Protein AF-0000000086499638 (afdb_homodimer)

InterPro domains:
  IPR013525 ABC-2 type transporter, transmembrane domain [PF01061] (55-244)
  IPR050352 ATP-binding cassette subfamily G transporters [PTHR48041] (47-290)

pLDDT: mean 78.85, std 20.03, range [28.3, 98.19]

Foldseek 3Di:
DVVVVVVVVVVVVPDPVVCCLVVVVVVCVVCVVVVVPPPDVVPDVVVQVVLLVVLLVVLVVVLVVLLVVQFAAALAPPPSVVVVLVSLLVLLLCLLLVLLVLLVVLLVVLVVLLVCVVVVVVCSVSVLVCCCPPPVLCSSLVSLVSNLVSRVVRNNFDDDPVLSVLLSLLSSLLNLLSNLVSLLLSLVDNDSVVSSVVSVVLLVVLSCCLLPNDAVVPDDPVCVVVVLLRSSNLSSLLNLLSGQPPDKRADPVRPDIDHSVVVCVVSVQDNPDPVSNVVSSVSSNVSSVVSSVSSVVSSVVVSVPD/DVVVVVVVVVVCVPDPVVCCLVVVVVCCVVCVVVVVPPPPPVPDVVVQVVLLVVLLVVLVVVLVVLLVVQFAAALAPPPSVVVVLVSLLVLLLCLLLVLLVLLVVLLVVLVVLLVCVVVVVPPSVSVLVCCCPPPVLCSSLVSLVSNLVSRVVRNPFDDDPVLSVLLSLLSSLLNLLSNLVSLLLSLVDNDSVVSSVVSVVLLVVLSCCLLPNDAVVPDDPVCVVVVLLRSNNLSSLLNLLSGQPPDKRADPVRPDIDHSVVVCVVSVQDNPDPVSNVVSSVSSNVSSVVSSVSSVVSSVVVSVPD

Nearest PDB structures (foldseek):
  8bht-assembly1_A  TM=9.074E-01  e=1.233E-16  Homo sapiens
  6ffc-assembly1_A  TM=9.153E-01  e=7.589E-16  Homo sapiens
  7oji-assembly1_B  TM=9.047E-01  e=5.522E-16  Homo sapiens
  8p7w-assembly1_B  TM=9.067E-01  e=9.525E-16  Homo sapiens
  7nez-assembly1_B  TM=8.847E-01  e=7.942E-16  Homo sapiens

Solvent-accessible surface area (backbone atoms only — not comparable to full-atom values): 31428 Å² total; per-residue (Å²): 124,73,66,60,60,56,51,55,58,51,50,59,55,63,36,69,66,43,45,49,46,48,51,43,44,45,44,48,46,42,45,51,46,47,54,53,57,52,86,76,82,52,54,77,72,60,56,42,60,62,45,47,53,48,44,42,51,49,28,50,53,50,28,51,51,51,27,68,59,36,53,51,51,53,63,28,48,56,56,26,44,37,33,54,53,25,52,54,52,46,53,52,53,47,45,52,56,59,31,54,62,47,31,61,56,40,43,54,46,48,52,52,48,50,54,41,47,71,70,58,45,82,57,48,65,57,46,51,50,48,43,42,63,66,46,52,46,50,67,59,41,50,34,46,54,52,28,40,68,55,29,46,68,43,27,44,54,54,83,55,68,66,44,47,52,49,49,39,48,46,52,44,34,43,42,48,24,37,42,15,50,30,42,31,44,30,58,74,37,86,50,63,71,59,34,52,51,51,50,50,53,51,51,53,52,24,50,45,68,26,28,82,34,22,44,63,82,61,56,52,77,91,52,49,69,55,60,75,71,23,59,43,26,33,42,45,48,35,49,46,45,60,51,25,57,89,36,73,19,36,33,95,82,61,82,48,68,39,47,24,52,58,53,33,55,75,44,72,43,73,61,89,47,77,60,42,48,53,49,26,51,49,50,29,48,48,49,17,50,52,27,44,50,50,26,53,51,44,54,58,51,54,60,72,71,102,123,73,63,62,60,54,48,55,58,50,50,57,57,64,36,69,68,44,43,48,48,48,51,43,44,45,44,48,45,41,45,51,47,48,50,55,58,50,87,75,82,52,55,77,71,60,56,40,59,61,45,47,53,47,44,41,52,50,28,49,53,50,28,50,52,51,28,68,59,37,53,53,50,53,62,28,49,56,56,26,44,37,33,54,54,24,51,54,52,46,53,51,54,47,45,52,56,58,31,54,63,48,30,60,55,40,43,55,46,48,52,52,50,50,53,40,48,71,70,57,47,77,59,50,67,56,48,51,50,47,43,44,63,67,47,53,46,50,68,59,41,50,34,46,53,53,28,40,66,56,29,46,68,45,28,44,53,55,81,52,69,68,43,47,51,50,49,39,49,45,53,44,32,43,41,48,24,37,42,16,50,30,43,32,44,29,56,75,35,84,50,63,71,60,34,50,52,53,50,49,52,50,51,54,52,25,48,46,67,25,27,82,35,22,46,62,83,62,56,51,77,91,52,50,68,54,60,75,70,22,59,43,25,33,42,45,48,35,49,46,44,61,52,26,58,90,36,74,20,38,33,94,82,60,82,48,69,39,46,25,51,58,53,33,56,74,46,71,42,73,62,88,46,78,60,43,47,52,49,25,52,48,49,29,47,48,50,17,50,53,28,45,50,49,25,52,54,45,52,58,51,53,62,72,72,102

Sequence (612 aa):
TVSQQEMLVVGFKESHWNKRLLEEAGVIFSQFEAQGGEKGERHDAVEYPTSFGHQIGTALVFSAIVDAIFWQLEEDPISGFKDRCGVIFFLIIVQLFFNLTALEVFIKERKIFMHENVSGFYRVSVYFLVKIIFDILPLRTLPIIVMSAAIYFAVGLNPGMDHFFMFMFSLICTTLAAAGMSFLISSTVHVFAVAQLLLTILYTFMMLFGGFLISLDSIGPWLNWIQHINLFKYSLTALYINEFKDRNFCMNNGTLCKSGNSFLMENEMNYKEPWDLWLNHMALLINAVVMMVATYVQLRRMKKTTTVSQQEMLVVGFKESHWNKRLLEEAGVIFSQFEAQGGEKGERHDAVEYPTSFGHQIGTALVFSAIVDAIFWQLEEDPISGFKDRCGVIFFLIIVQLFFNLTALEVFIKERKIFMHENVSGFYRVSVYFLVKIIFDILPLRTLPIIVMSAAIYFAVGLNPGMDHFFMFMFSLICTTLAAAGMSFLISSTVHVFAVAQLLLTILYTFMMLFGGFLISLDSIGPWLNWIQHINLFKYSLTALYINEFKDRNFCMNNGTLCKSGNSFLMENEMNYKEPWDLWLNHMALLINAVVMMVATYVQLRRMKKTT

Radius of gyration: 27.16 Å; Cα contacts (8 Å, |Δi|>4): 736; chains: 2; bounding box: 70×73×78 Å

Secondary structure (DSSP, 8-state):
--HHHHHHHHHHHSSHHHHHHHHHHHHHHHHHHHTTTSSSS--SSTHHHHHHHHHHHHHHHHHHHHHHHTTT----TTHHHHHHHHHHHHHHHHHHHHTTHHHHHHHHHHHHHHHHHHTT-TTHHHHHHHIIIIIIHHHHHHHHHHHHHHHHHHHT-S-SHHHHHHHHHHHHHHHHHHHHHHHHHHHH---HHHHHHHHHHHHHHHHHTTSSSS-GGGS-GGGHHHHHT-HHHHHHHHHHHHHHTT-EEE-TTSS-EEEHHHHHHHTT---SSHHHHHHHHHHHHHHHHHHHHHHHHHHHHHHHH-/--HHHHHHHHHHHSSHHHHHHHHHHHHHHHHHHHTTTSSSS--SSTHHHHHHHHHHHHHHHHHHHHHHHTTT----TTHHHHHHHHHHHHHHHHHHHHTTHHHHHHHHHHHHHHHHHHTT-S-HHHHHHHIIIIIIHHHHHHHHHHHHHHHHHHHT-S-SHHHHHHHHHHHHHHHHHHHHHHHHHHHH---HHHHHHHHHHHHHHHHHTTSSSS-GGGS-GGGHHHHHT-HHHHHHHHHHHHHHTT-EEE-TTSS-EEEHHHHHHHTT---SSHHHHHHHHHHHHHHHHHHHHHHHHHHHHHHHH-

Organism: NCBI:txid100452

Structure (mmCIF, N/CA/C/O backbone):
data_AF-0000000086499638-model_v1
#
loop_
_entity.id
_entity.type
_entity.pdbx_description
1 polymer 'ABC-2 type transporter transmembrane domain-containing protein'
#
loop_
_atom_site.group_PDB
_atom_site.id
_atom_site.type_symbol
_atom_site.label_atom_id
_atom_site.label_alt_id
_atom_site.label_comp_id
_atom_site.label_asym_id
_atom_site.label_entity_id
_atom_site.label_seq_id
_atom_site.pdbx_PDB_ins_code
_atom_site.Cartn_x
_atom_site.Cartn_y
_atom_site.Cartn_z
_atom_site.occupancy
_atom_site.B_iso_or_equiv
_atom_site.auth_seq_id
_atom_site.auth_comp_id
_atom_site.auth_asym_id
_atom_site.auth_atom_id
_atom_site.pdbx_PDB_model_num
ATOM 1 N N . THR A 1 1 ? 34.969 11.266 -38.562 1 28.39 1 THR A N 1
ATOM 2 C CA . THR A 1 1 ? 33.562 11.516 -38.219 1 28.39 1 THR A CA 1
ATOM 3 C C . THR A 1 1 ? 33.438 11.773 -36.719 1 28.39 1 THR A C 1
ATOM 5 O O . THR A 1 1 ? 32.312 11.789 -36.188 1 28.39 1 THR A O 1
ATOM 8 N N . VAL A 1 2 ? 34.562 11.648 -36.031 1 42.53 2 VAL A N 1
ATOM 9 C CA . VAL A 1 2 ? 35 12.023 -34.688 1 42.53 2 VAL A CA 1
ATOM 10 C C . VAL A 1 2 ? 34.844 13.531 -34.5 1 42.53 2 VAL A C 1
ATOM 12 O O . VAL A 1 2 ? 34.531 13.992 -33.406 1 42.53 2 VAL A O 1
ATOM 15 N N . SER A 1 3 ? 34.969 14.32 -35.625 1 42.66 3 SER A N 1
ATOM 16 C CA . SER A 1 3 ? 35.062 15.781 -35.656 1 42.66 3 SER A CA 1
ATOM 17 C C . SER A 1 3 ? 33.688 16.406 -35.406 1 42.66 3 SER A C 1
ATOM 19 O O . SER A 1 3 ? 33.594 17.438 -34.719 1 42.66 3 SER A O 1
ATOM 21 N N . GLN A 1 4 ? 32.656 15.805 -35.938 1 40.53 4 GLN A N 1
ATOM 22 C CA . GLN A 1 4 ? 31.297 16.359 -35.844 1 40.53 4 GLN A CA 1
ATOM 23 C C . GLN A 1 4 ? 30.75 16.234 -34.438 1 40.53 4 GLN A C 1
ATOM 25 O O . GLN A 1 4 ? 29.984 17.094 -33.969 1 40.53 4 GLN A O 1
ATOM 30 N N . GLN A 1 5 ? 31.094 15.148 -33.75 1 39.34 5 GLN A N 1
ATOM 31 C CA . GLN A 1 5 ? 30.594 14.922 -32.406 1 39.34 5 GLN A CA 1
ATOM 32 C C . GLN A 1 5 ? 31.156 15.961 -31.438 1 39.34 5 GLN A C 1
ATOM 34 O O . GLN A 1 5 ? 30.453 16.422 -30.531 1 39.34 5 GLN A O 1
ATOM 39 N N . GLU A 1 6 ? 32.438 16.406 -31.625 1 41.56 6 GLU A N 1
ATOM 40 C CA . GLU A 1 6 ? 33.031 17.406 -30.781 1 41.56 6 GLU A CA 1
ATOM 41 C C . GLU A 1 6 ? 32.375 18.781 -30.969 1 41.56 6 GLU A C 1
ATOM 43 O O . GLU A 1 6 ? 32.25 19.547 -30.016 1 41.56 6 GLU A O 1
ATOM 48 N N . MET A 1 7 ? 31.875 19.047 -32.125 1 38.38 7 MET A N 1
ATOM 49 C CA . MET A 1 7 ? 31.281 20.344 -32.406 1 38.38 7 MET A CA 1
ATOM 50 C C . MET A 1 7 ? 29.938 20.5 -31.719 1 38.38 7 MET A C 1
ATOM 52 O O . MET A 1 7 ? 29.562 21.609 -31.312 1 38.38 7 MET A O 1
ATOM 56 N N . LEU A 1 8 ? 29.078 19.406 -31.656 1 36.25 8 LEU A N 1
ATOM 57 C CA . LEU A 1 8 ? 27.766 19.5 -31.016 1 36.25 8 LEU A CA 1
ATOM 58 C C . LEU A 1 8 ? 27.922 19.703 -29.516 1 36.25 8 LEU A C 1
ATOM 60 O O . LEU A 1 8 ? 27.141 20.453 -28.906 1 36.25 8 LEU A O 1
ATOM 64 N N . VAL A 1 9 ? 28.906 19.078 -28.797 1 41.12 9 VAL A N 1
ATOM 65 C CA . VAL A 1 9 ? 29.172 19.297 -27.391 1 41.12 9 VAL A CA 1
ATOM 66 C C . VAL A 1 9 ? 29.625 20.734 -27.172 1 41.12 9 VAL A C 1
ATOM 68 O O . VAL A 1 9 ? 29.234 21.391 -26.203 1 41.12 9 VAL A O 1
ATOM 71 N N . VAL A 1 10 ? 30.453 21.344 -28.047 1 42 10 VAL A N 1
ATOM 72 C CA . VAL A 1 10 ? 30.922 22.719 -27.938 1 42 10 VAL A CA 1
ATOM 73 C C . VAL A 1 10 ? 29.75 23.688 -28.156 1 42 10 VAL A C 1
ATOM 75 O O . VAL A 1 10 ? 29.641 24.703 -27.484 1 42 10 VAL A O 1
ATOM 78 N N . GLY A 1 11 ? 28.859 23.406 -29.141 1 38.62 11 GLY A N 1
ATOM 79 C CA . GLY A 1 11 ? 27.719 24.281 -29.391 1 38.62 11 GLY A CA 1
ATOM 80 C C . GLY A 1 11 ? 26.75 24.312 -28.219 1 38.62 11 GLY A C 1
ATOM 81 O O . GLY A 1 11 ? 26.078 25.328 -28 1 38.62 11 GLY A O 1
ATOM 82 N N . PHE A 1 12 ? 26.375 23.203 -27.641 1 38.62 12 PHE A N 1
ATOM 83 C CA . PHE A 1 12 ? 25.562 23.172 -26.422 1 38.62 12 PHE A CA 1
ATOM 84 C C . PHE A 1 12 ? 26.266 23.922 -25.297 1 38.62 12 PHE A C 1
ATOM 86 O O . PHE A 1 12 ? 25.625 24.578 -24.469 1 38.62 12 PHE A O 1
ATOM 93 N N . LYS A 1 13 ? 27.562 23.953 -25.031 1 39.5 13 LYS A N 1
ATOM 94 C CA . LYS A 1 13 ? 28.328 24.734 -24.078 1 39.5 13 LYS A CA 1
ATOM 95 C C . LYS A 1 13 ? 28.281 26.234 -24.391 1 39.5 13 LYS A C 1
ATOM 97 O O . LYS A 1 13 ? 28.281 27.062 -23.5 1 39.5 13 LYS A O 1
ATOM 102 N N . GLU A 1 14 ? 28.391 26.641 -25.625 1 38.41 14 GLU A N 1
ATOM 103 C CA . GLU A 1 14 ? 28.359 28.047 -26.031 1 38.41 14 GLU A CA 1
ATOM 104 C C . GLU A 1 14 ? 26.938 28.594 -26.031 1 38.41 14 GLU A C 1
ATOM 106 O O . GLU A 1 14 ? 26.719 29.75 -26.406 1 38.41 14 GLU A O 1
ATOM 111 N N . SER A 1 15 ? 25.938 27.797 -26.188 1 36.41 15 SER A N 1
ATOM 112 C CA . SER A 1 15 ? 24.656 28.516 -26.172 1 36.41 15 SER A CA 1
ATOM 113 C C . SER A 1 15 ? 24.469 29.281 -24.875 1 36.41 15 SER A C 1
ATOM 115 O O . SER A 1 15 ? 24.938 28.859 -23.812 1 36.41 15 SER A O 1
ATOM 117 N N . HIS A 1 16 ? 24.25 30.672 -24.969 1 38.72 16 HIS A N 1
ATOM 118 C CA . HIS A 1 16 ? 24.031 31.672 -23.922 1 38.72 16 HIS A CA 1
ATOM 119 C C . HIS A 1 16 ? 23.203 31.109 -22.781 1 38.72 16 HIS A C 1
ATOM 121 O O . HIS A 1 16 ? 23.328 31.562 -21.641 1 38.72 16 HIS A O 1
ATOM 127 N N . TRP A 1 17 ? 22.312 30.297 -23.156 1 39.53 17 TRP A N 1
ATOM 128 C CA . TRP A 1 17 ? 21.422 29.75 -22.141 1 39.53 17 TRP A CA 1
ATOM 129 C C . TRP A 1 17 ? 22.172 28.844 -21.172 1 39.53 17 TRP A C 1
ATOM 131 O O . TRP A 1 17 ? 21.984 28.922 -19.953 1 39.53 17 TRP A O 1
ATOM 141 N N . ASN A 1 18 ? 23.062 28.047 -21.672 1 40.97 18 ASN A N 1
ATOM 142 C CA . ASN A 1 18 ? 23.766 27.125 -20.781 1 40.97 18 ASN A CA 1
ATOM 143 C C . ASN A 1 18 ? 24.828 27.844 -19.953 1 40.97 18 ASN A C 1
ATOM 145 O O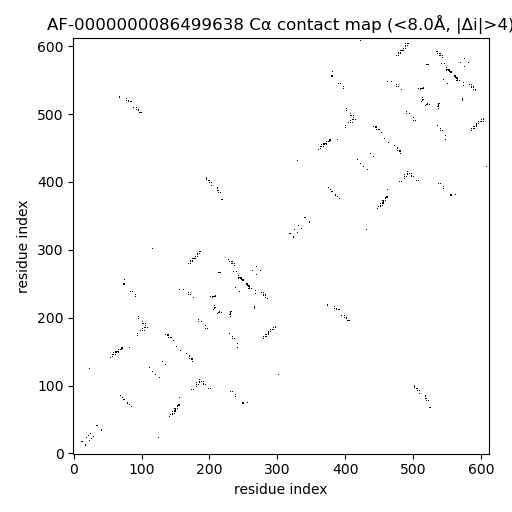 . ASN A 1 18 ? 25.047 27.516 -18.797 1 40.97 18 ASN A O 1
ATOM 149 N N . LYS A 1 19 ? 25.641 28.797 -20.562 1 42.06 19 LYS A N 1
ATOM 150 C CA . LYS A 1 19 ? 26.625 29.531 -19.781 1 42.06 19 LYS A CA 1
ATOM 151 C C . LYS A 1 19 ? 25.984 30.25 -18.594 1 42.06 19 LYS A C 1
ATOM 153 O O . LYS A 1 19 ? 26.531 30.281 -17.5 1 42.06 19 LYS A O 1
ATOM 158 N N . ARG A 1 20 ? 24.844 30.922 -18.828 1 42.75 20 ARG A N 1
ATOM 159 C CA . ARG A 1 20 ? 24.141 31.609 -17.766 1 42.75 20 ARG A CA 1
ATOM 160 C C . ARG A 1 20 ? 23.609 30.609 -16.734 1 42.75 20 ARG A C 1
ATOM 162 O O . ARG A 1 20 ? 23.656 30.875 -15.531 1 42.75 20 ARG A O 1
ATOM 169 N N . LEU A 1 21 ? 23.172 29.5 -17.297 1 44.53 21 LEU A N 1
ATOM 170 C CA . LEU A 1 21 ? 22.688 28.5 -16.359 1 44.53 21 LEU A CA 1
ATOM 171 C C . LEU A 1 21 ? 23.828 27.969 -15.477 1 44.53 21 LEU A C 1
ATOM 173 O O . LEU A 1 21 ? 23.672 27.844 -14.266 1 44.53 21 LEU A O 1
ATOM 177 N N . LEU A 1 22 ? 24.953 27.625 -16.125 1 44.31 22 LEU A N 1
ATOM 178 C CA . LEU A 1 22 ? 26.078 27.125 -15.32 1 44.31 22 LEU A CA 1
ATOM 179 C C . LEU A 1 22 ? 26.703 28.266 -14.516 1 44.31 22 LEU A C 1
ATOM 181 O O . LEU A 1 22 ? 27.109 28.062 -13.367 1 44.31 22 LEU A O 1
ATOM 185 N N . GLU A 1 23 ? 26.922 29.438 -15.141 1 45.91 23 GLU A N 1
ATOM 186 C CA . GLU A 1 23 ? 27.391 30.578 -14.352 1 45.91 23 GLU A CA 1
ATOM 187 C C . GLU A 1 23 ? 26.391 30.922 -13.242 1 45.91 23 GLU A C 1
ATOM 189 O O . GLU A 1 23 ? 26.797 31.219 -12.117 1 45.91 23 GLU A O 1
ATOM 194 N N . GLU A 1 24 ? 25.188 30.844 -13.617 1 44.97 24 GLU A N 1
ATOM 195 C CA . GLU A 1 24 ? 24.172 31.078 -12.594 1 44.97 24 GLU A CA 1
ATOM 196 C C . GLU A 1 24 ? 24.078 29.891 -11.625 1 44.97 24 GLU A C 1
ATOM 198 O O . GLU A 1 24 ? 23.906 30.078 -10.422 1 44.97 24 GLU A O 1
ATOM 203 N N . ALA A 1 25 ? 24.203 28.734 -12.148 1 47.34 25 ALA A N 1
ATOM 204 C CA . ALA A 1 25 ? 24.312 27.594 -11.25 1 47.34 25 ALA A CA 1
ATOM 205 C C . ALA A 1 25 ? 25.578 27.656 -10.414 1 47.34 25 ALA A C 1
ATOM 207 O O . ALA A 1 25 ? 25.578 27.312 -9.234 1 47.34 25 ALA A O 1
ATOM 208 N N . GLY A 1 26 ? 26.688 28 -11 1 45.5 26 GLY A N 1
ATOM 209 C CA . GLY A 1 26 ? 27.922 28.25 -10.266 1 45.5 26 GLY A CA 1
ATOM 210 C C . GLY A 1 26 ? 27.797 29.391 -9.266 1 45.5 26 GLY A C 1
ATOM 211 O O . GLY A 1 26 ? 28.281 29.281 -8.133 1 45.5 26 GLY A O 1
ATOM 212 N N . VAL A 1 27 ? 27.203 30.547 -9.672 1 44.78 27 VAL A N 1
ATOM 213 C CA . VAL A 1 27 ? 26.984 31.656 -8.758 1 44.78 27 VAL A CA 1
ATOM 214 C C . VAL A 1 27 ? 25.969 31.266 -7.699 1 44.78 27 VAL A C 1
ATOM 216 O O . VAL A 1 27 ? 26.125 31.578 -6.52 1 44.78 27 VAL A O 1
ATOM 219 N N . ILE A 1 28 ? 24.953 30.594 -8.102 1 43.47 28 ILE A N 1
ATOM 220 C CA . ILE A 1 28 ? 23.984 30.109 -7.129 1 43.47 28 ILE A CA 1
ATOM 221 C C . ILE A 1 28 ? 24.609 29.031 -6.25 1 43.47 28 ILE A C 1
ATOM 223 O O . ILE A 1 28 ? 24.422 29.031 -5.031 1 43.47 28 ILE A O 1
ATOM 227 N N . PHE A 1 29 ? 25.453 28.141 -6.879 1 44.5 29 PHE A N 1
ATOM 228 C CA . PHE A 1 29 ? 26.25 27.234 -6.059 1 44.5 29 PHE A CA 1
ATOM 229 C C . PHE A 1 29 ? 27.266 28 -5.227 1 44.5 29 PHE A C 1
ATOM 231 O O . PHE A 1 29 ? 27.484 27.672 -4.059 1 44.5 29 PHE A O 1
ATOM 238 N N . SER A 1 30 ? 28.047 28.891 -5.793 1 42.81 30 SER A N 1
ATOM 239 C CA . SER A 1 30 ? 28.969 29.734 -5.047 1 42.81 30 SER A CA 1
ATOM 240 C C . SER A 1 30 ? 28.25 30.641 -4.062 1 42.81 30 SER A C 1
ATOM 242 O O . SER A 1 30 ? 28.719 30.875 -2.949 1 42.81 30 SER A O 1
ATOM 244 N N . GLN A 1 31 ? 27.203 31.328 -4.461 1 40.41 31 GLN A N 1
ATOM 245 C CA . GLN A 1 31 ? 26.391 32.094 -3.518 1 40.41 31 GLN A CA 1
ATOM 246 C C . GLN A 1 31 ? 25.734 31.156 -2.5 1 40.41 31 GLN A C 1
ATOM 248 O O . GLN A 1 31 ? 25.562 31.531 -1.333 1 40.41 31 GLN A O 1
ATOM 253 N N . PHE A 1 32 ? 25.234 30.016 -2.949 1 39.62 32 PHE A N 1
ATOM 254 C CA . PHE A 1 32 ? 24.859 28.969 -2 1 39.62 32 PHE A CA 1
ATOM 255 C C . PHE A 1 32 ? 26.062 28.5 -1.202 1 39.62 32 PHE A C 1
ATOM 257 O O . PHE A 1 32 ? 25.969 28.266 0.003 1 39.62 32 PHE A O 1
ATOM 264 N N . GLU A 1 33 ? 27.234 28.266 -1.761 1 39.62 33 GLU A N 1
ATOM 265 C CA . GLU A 1 33 ? 28.453 28.047 -1.001 1 39.62 33 GLU A CA 1
ATOM 266 C C . GLU A 1 33 ? 28.891 29.328 -0.274 1 39.62 33 GLU A C 1
ATOM 268 O O . GLU A 1 33 ? 29.359 29.266 0.865 1 39.62 33 GLU A O 1
ATOM 273 N N . ALA A 1 34 ? 29.031 30.469 -0.816 1 35.97 34 ALA A N 1
ATOM 274 C CA . ALA A 1 34 ? 29.406 31.719 -0.166 1 35.97 34 ALA A CA 1
ATOM 275 C C . ALA A 1 34 ? 28.344 32.156 0.846 1 35.97 34 ALA A C 1
ATOM 277 O O . ALA A 1 34 ? 28.672 32.688 1.902 1 35.97 34 ALA A O 1
ATOM 278 N N . GLN A 1 35 ? 27.078 32.219 0.515 1 33.72 35 GLN A N 1
ATOM 279 C CA . GLN A 1 35 ? 26.125 32.406 1.598 1 33.72 35 GLN A CA 1
ATOM 280 C C . GLN A 1 35 ? 26.156 31.219 2.57 1 33.72 35 GLN A C 1
ATOM 282 O O . GLN A 1 35 ? 25.688 31.328 3.703 1 33.72 35 GLN A O 1
ATOM 287 N N . GLY A 1 36 ? 26.578 30.031 2.246 1 35.5 36 GLY A N 1
ATOM 288 C CA . GLY A 1 36 ? 27.016 29.078 3.246 1 35.5 36 GLY A CA 1
ATOM 289 C C . GLY A 1 36 ? 28.312 29.469 3.916 1 35.5 36 GLY A C 1
ATOM 290 O O . GLY A 1 36 ? 28.766 28.781 4.836 1 35.5 36 GLY A O 1
ATOM 291 N N . GLY A 1 37 ? 29.188 30.156 3.369 1 31.03 37 GLY A N 1
ATOM 292 C CA . GLY A 1 37 ? 30.406 30.578 4.062 1 31.03 37 GLY A CA 1
ATOM 293 C C . GLY A 1 37 ? 30.156 31.641 5.109 1 31.03 37 GLY A C 1
ATOM 294 O O . GLY A 1 37 ? 31.078 32.031 5.828 1 31.03 37 GLY A O 1
ATOM 295 N N . GLU A 1 38 ? 29.516 32.781 4.836 1 30.39 38 GLU A N 1
ATOM 296 C CA . GLU A 1 38 ? 29.406 33.625 6.023 1 30.39 38 GLU A CA 1
ATOM 297 C C . GLU A 1 38 ? 28.656 32.906 7.141 1 30.39 38 GLU A C 1
ATOM 299 O O . GLU A 1 38 ? 27.672 32.219 6.883 1 30.39 38 GLU A O 1
ATOM 304 N N . LYS A 1 39 ? 29.234 32.906 8.422 1 33.69 39 LYS A N 1
ATOM 305 C CA . LYS A 1 39 ? 29.078 32.094 9.641 1 33.69 39 LYS A CA 1
ATOM 306 C C . LYS A 1 39 ? 27.594 31.844 9.93 1 33.69 39 LYS A C 1
ATOM 308 O O . LYS A 1 39 ? 27.234 30.766 10.406 1 33.69 39 LYS A O 1
ATOM 313 N N . GLY A 1 40 ? 26.719 32.844 10.07 1 28.56 40 GLY A N 1
ATOM 314 C CA . GLY A 1 40 ? 25.562 32.812 10.945 1 28.56 40 GLY A CA 1
ATOM 315 C C . GLY A 1 40 ? 24.375 32.062 10.359 1 28.56 40 GLY A C 1
ATOM 316 O O . GLY A 1 40 ? 23.75 31.266 11.039 1 28.56 40 GLY A O 1
ATOM 317 N N . GLU A 1 41 ? 23.562 32.688 9.305 1 28.95 41 GLU A N 1
ATOM 318 C CA . GLU A 1 41 ? 22.203 32.25 8.969 1 28.95 41 GLU A CA 1
ATOM 319 C C . GLU A 1 41 ? 22.203 31.047 8.047 1 28.95 41 GLU A C 1
ATOM 321 O O . GLU A 1 41 ? 21.5 31.031 7.031 1 28.95 41 GLU A O 1
ATOM 326 N N . ARG A 1 42 ? 23.219 30.438 7.617 1 34.88 42 ARG A N 1
ATOM 327 C CA . ARG A 1 42 ? 23.312 29.062 7.109 1 34.88 42 ARG A CA 1
ATOM 328 C C . ARG A 1 42 ? 22.297 28.156 7.797 1 34.88 42 ARG A C 1
ATOM 330 O O . ARG A 1 42 ? 22.641 27.062 8.242 1 34.88 42 ARG A O 1
ATOM 337 N N . HIS A 1 43 ? 21.422 28.656 8.438 1 31.44 43 HIS A N 1
ATOM 338 C CA . HIS A 1 43 ? 20.516 27.922 9.32 1 31.44 43 HIS A CA 1
ATOM 339 C C . HIS A 1 43 ? 19.875 26.75 8.594 1 31.44 43 HIS A C 1
ATOM 341 O O . HIS A 1 43 ? 19.891 25.625 9.094 1 31.44 43 HIS A O 1
ATOM 347 N N . ASP A 1 44 ? 18.797 27 7.668 1 32.91 44 ASP A N 1
ATOM 348 C CA . ASP A 1 44 ? 17.719 26.031 7.457 1 32.91 44 ASP A CA 1
ATOM 349 C C . ASP A 1 44 ? 18.141 24.938 6.473 1 32.91 44 ASP A C 1
ATOM 351 O O . ASP A 1 44 ? 17.391 23.984 6.25 1 32.91 44 ASP A O 1
ATOM 355 N N . ALA A 1 45 ? 18.984 25.156 5.547 1 33.59 45 ALA A N 1
ATOM 356 C CA . ALA A 1 45 ? 19.375 24.109 4.613 1 33.59 45 ALA A CA 1
ATOM 357 C C . ALA A 1 45 ? 20.094 22.969 5.336 1 33.59 45 ALA A C 1
ATOM 359 O O . ALA A 1 45 ? 20.391 21.938 4.734 1 33.59 45 ALA A O 1
ATOM 360 N N . VAL A 1 46 ? 20.984 23.188 6.262 1 37.28 46 VAL A N 1
ATOM 361 C CA . VAL A 1 46 ? 21.703 22.281 7.145 1 37.28 46 VAL A CA 1
ATOM 362 C C . VAL A 1 46 ? 20.766 21.219 7.695 1 37.28 46 VAL A C 1
ATOM 364 O O . VAL A 1 46 ? 21.141 20.406 8.539 1 37.28 46 VAL A O 1
ATOM 367 N N . GLU A 1 47 ? 19.625 21.438 7.672 1 39.66 47 GLU A N 1
ATOM 368 C CA . GLU A 1 47 ? 18.594 20.438 7.918 1 39.66 47 GLU A CA 1
ATOM 369 C C . GLU A 1 47 ? 18.734 19.25 6.977 1 39.66 47 GLU A C 1
ATOM 371 O O . GLU A 1 47 ? 18.156 18.188 7.223 1 39.66 47 GLU A O 1
ATOM 376 N N . TYR A 1 48 ? 19.609 19.281 6.02 1 43.56 48 TYR A N 1
ATOM 377 C CA . TYR A 1 48 ? 19.922 18.281 4.996 1 43.56 48 TYR A CA 1
ATOM 378 C C . TYR A 1 48 ? 20.75 17.141 5.574 1 43.56 48 TYR A C 1
ATOM 380 O O . TYR A 1 48 ? 20.438 15.969 5.336 1 43.56 48 TYR A O 1
ATOM 388 N N . PRO A 1 49 ? 22.047 17.641 6.152 1 43.81 49 PRO A N 1
ATOM 389 C CA . PRO A 1 49 ? 22.859 16.516 6.625 1 43.81 49 PRO A CA 1
ATOM 390 C C . PRO A 1 49 ? 22.094 15.625 7.609 1 43.81 49 PRO A C 1
ATOM 392 O O . PRO A 1 49 ? 22.266 14.398 7.602 1 43.81 49 PRO A O 1
ATOM 395 N N . THR A 1 50 ? 21.453 16.312 8.531 1 46.25 50 THR A N 1
ATOM 396 C CA . THR A 1 50 ? 20.656 15.547 9.492 1 46.25 50 THR A CA 1
ATOM 397 C C . THR A 1 50 ? 19.594 14.711 8.766 1 46.25 50 THR A C 1
ATOM 399 O O . THR A 1 50 ? 19.344 13.57 9.141 1 46.25 50 THR A O 1
ATOM 402 N N . SER A 1 51 ? 19.281 15.391 7.52 1 58.5 51 SER A N 1
ATOM 403 C CA . SER A 1 51 ? 18.266 14.664 6.762 1 58.5 51 SER A CA 1
ATOM 404 C C . SER A 1 51 ? 18.875 13.5 5.992 1 58.5 51 SER A C 1
ATOM 406 O O . SER A 1 51 ? 18.281 12.422 5.922 1 58.5 51 SER A O 1
ATOM 408 N N . PHE A 1 52 ? 20.312 13.75 5.691 1 64.31 52 PHE A N 1
ATOM 409 C CA . PHE A 1 52 ? 20.984 12.688 4.965 1 64.31 52 PHE A CA 1
ATOM 410 C C . PHE A 1 52 ? 21.297 11.516 5.887 1 64.31 52 PHE A C 1
ATOM 412 O O . PHE A 1 52 ? 21.078 10.359 5.527 1 64.31 52 PHE A O 1
ATOM 419 N N . GLY A 1 53 ? 21.828 11.859 7.008 1 66.75 53 GLY A N 1
ATOM 420 C CA . GLY A 1 53 ? 22.125 10.828 7.988 1 66.75 53 GLY A CA 1
ATOM 421 C C . GLY A 1 53 ? 20.891 10.062 8.438 1 66.75 53 GLY A C 1
ATOM 422 O O . GLY A 1 53 ? 20.922 8.836 8.539 1 66.75 53 GLY A O 1
ATOM 423 N N . HIS A 1 54 ? 19.859 10.797 8.523 1 71.06 54 HIS A N 1
ATOM 424 C CA . HIS A 1 54 ? 18.609 10.164 8.945 1 71.06 54 HIS A CA 1
ATOM 425 C C . HIS A 1 54 ? 18.062 9.242 7.863 1 71.06 54 HIS A C 1
ATOM 427 O O . HIS A 1 54 ? 17.578 8.148 8.156 1 71.06 54 HIS A O 1
ATOM 433 N N . GLN A 1 55 ? 18.297 9.633 6.621 1 73.88 55 GLN A N 1
ATOM 434 C CA . GLN A 1 55 ? 17.797 8.82 5.523 1 73.88 55 GLN A CA 1
ATOM 435 C C . GLN A 1 55 ? 18.609 7.539 5.367 1 73.88 55 GLN A C 1
ATOM 437 O O . GLN A 1 55 ? 18.047 6.457 5.188 1 73.88 55 GLN A O 1
ATOM 442 N N . ILE A 1 56 ? 19.906 7.711 5.508 1 82.06 56 ILE A N 1
ATOM 443 C CA . ILE A 1 56 ? 20.766 6.547 5.379 1 82.06 56 ILE A CA 1
ATOM 444 C C . ILE A 1 56 ? 20.547 5.609 6.566 1 82.06 56 ILE A C 1
ATOM 446 O O . ILE A 1 56 ? 20.516 4.391 6.402 1 82.06 56 ILE A O 1
ATOM 450 N N . GLY A 1 57 ? 20.484 6.25 7.707 1 81.56 57 GLY A N 1
ATOM 451 C CA . GLY A 1 57 ? 20.203 5.445 8.891 1 81.56 57 GLY A CA 1
ATOM 452 C C . GLY A 1 57 ? 18.906 4.66 8.781 1 81.56 57 GLY A C 1
ATOM 453 O O . GLY A 1 57 ? 18.875 3.463 9.078 1 81.56 57 GLY A O 1
ATOM 454 N N . THR A 1 58 ? 17.922 5.277 8.32 1 78.06 58 THR A N 1
ATOM 455 C CA . THR A 1 58 ? 16.625 4.617 8.164 1 78.06 58 THR A CA 1
ATOM 456 C C . THR A 1 58 ? 16.703 3.518 7.109 1 78.06 58 THR A C 1
ATOM 458 O O . THR A 1 58 ? 16.141 2.438 7.285 1 78.06 58 THR A O 1
ATOM 461 N N . ALA A 1 59 ? 17.438 3.771 6.023 1 85.44 59 ALA A N 1
ATOM 462 C CA . ALA A 1 59 ? 17.609 2.781 4.965 1 85.44 59 ALA A CA 1
ATOM 463 C C . ALA A 1 59 ? 18.344 1.545 5.477 1 85.44 59 ALA A C 1
ATOM 465 O O . ALA A 1 59 ? 17.984 0.416 5.125 1 85.44 59 ALA A O 1
ATOM 466 N N . LEU A 1 60 ? 19.25 1.771 6.324 1 90.44 60 LEU A N 1
ATOM 467 C CA . LEU A 1 60 ? 20.031 0.659 6.852 1 90.44 60 LEU A CA 1
ATOM 468 C C . LEU A 1 60 ? 19.203 -0.176 7.824 1 90.44 60 LEU A C 1
ATOM 470 O O . LEU A 1 60 ? 19.266 -1.407 7.789 1 90.44 60 LEU A O 1
ATOM 474 N N . VAL A 1 61 ? 18.5 0.474 8.633 1 86.38 61 VAL A N 1
ATOM 475 C CA . VAL A 1 61 ? 17.641 -0.242 9.57 1 86.38 61 VAL A CA 1
ATOM 476 C C . VAL A 1 61 ? 16.594 -1.043 8.797 1 86.38 61 VAL A C 1
ATOM 478 O O . VAL A 1 61 ? 16.359 -2.217 9.094 1 86.38 61 VAL A O 1
ATOM 481 N N . PHE A 1 62 ? 16.062 -0.409 7.875 1 87.19 62 PHE A N 1
ATOM 482 C CA . PHE A 1 62 ? 15.078 -1.079 7.027 1 87.19 62 PHE A CA 1
ATOM 483 C C . PHE A 1 62 ? 15.695 -2.293 6.344 1 87.19 62 PHE A C 1
ATOM 485 O O . PHE A 1 62 ? 15.102 -3.371 6.32 1 87.19 62 PHE A O 1
ATOM 492 N N . SER A 1 63 ? 16.906 -2.096 5.789 1 92.75 63 SER A N 1
ATOM 493 C CA . SER A 1 63 ? 17.578 -3.189 5.098 1 92.75 63 SER A CA 1
ATOM 494 C C . SER A 1 63 ? 17.859 -4.348 6.043 1 92.75 63 SER A C 1
ATOM 496 O O . SER A 1 63 ? 17.719 -5.516 5.664 1 92.75 63 SER A O 1
ATOM 498 N N . ALA A 1 64 ? 18.203 -4.023 7.227 1 91.31 64 ALA A N 1
ATOM 499 C CA . ALA A 1 64 ? 18.484 -5.059 8.219 1 91.31 64 ALA A CA 1
ATOM 500 C C . ALA A 1 64 ? 17.234 -5.883 8.523 1 91.31 64 ALA A C 1
ATOM 502 O O . ALA A 1 64 ? 17.312 -7.105 8.656 1 91.31 64 ALA A O 1
ATOM 503 N N . ILE A 1 65 ? 16.188 -5.23 8.562 1 85.88 65 ILE A N 1
ATOM 504 C CA . ILE A 1 65 ? 14.93 -5.91 8.828 1 85.88 65 ILE A CA 1
ATOM 505 C C . ILE A 1 65 ? 14.586 -6.828 7.656 1 85.88 65 ILE A C 1
ATOM 507 O O . ILE A 1 65 ? 14.242 -7.996 7.859 1 85.88 65 ILE A O 1
ATOM 511 N N . VAL A 1 66 ? 14.656 -6.312 6.469 1 89.88 66 VAL A N 1
ATOM 512 C CA . VAL A 1 66 ? 14.344 -7.094 5.277 1 89.88 66 VAL A CA 1
ATOM 513 C C . VAL A 1 66 ? 15.289 -8.289 5.18 1 89.88 66 VAL A C 1
ATOM 515 O O . VAL A 1 66 ? 14.859 -9.406 4.875 1 89.88 66 VAL A O 1
ATOM 518 N N . ASP A 1 67 ? 16.594 -8.008 5.496 1 92.19 67 ASP A N 1
ATOM 519 C CA . ASP A 1 67 ? 17.578 -9.07 5.438 1 92.19 67 ASP A CA 1
ATOM 520 C C . ASP A 1 67 ? 17.281 -10.164 6.465 1 92.19 67 ASP A C 1
ATOM 522 O O . ASP A 1 67 ? 17.453 -11.352 6.184 1 92.19 67 ASP A O 1
ATOM 526 N N . ALA A 1 68 ? 16.875 -9.75 7.566 1 86 68 ALA A N 1
ATOM 527 C CA . ALA A 1 68 ? 16.547 -10.719 8.609 1 86 68 ALA A CA 1
ATOM 528 C C . ALA A 1 68 ? 15.352 -11.578 8.211 1 86 68 ALA A C 1
ATOM 530 O O . ALA A 1 68 ? 15.305 -12.773 8.516 1 86 68 ALA A O 1
ATOM 531 N N . ILE A 1 69 ? 14.5 -10.984 7.508 1 83.75 69 ILE A N 1
ATOM 532 C CA . ILE A 1 69 ? 13.273 -11.672 7.109 1 83.75 69 ILE A CA 1
ATOM 533 C C . ILE A 1 69 ? 13.562 -12.602 5.934 1 83.75 69 ILE A C 1
ATOM 535 O O . ILE A 1 69 ? 13.062 -13.727 5.887 1 83.75 69 ILE A O 1
ATOM 539 N N . PHE A 1 70 ? 14.344 -12.109 5.016 1 89.75 70 PHE A N 1
ATOM 540 C CA . PHE A 1 70 ? 14.531 -12.828 3.76 1 89.75 70 PHE A CA 1
ATOM 541 C C . PHE A 1 70 ? 15.977 -13.281 3.604 1 89.75 70 PHE A C 1
ATOM 543 O O . PHE A 1 70 ? 16.547 -13.18 2.52 1 89.75 70 PHE A O 1
ATOM 550 N N . TRP A 1 71 ? 16.453 -13.742 4.645 1 90 71 TRP A N 1
ATOM 551 C CA . TRP A 1 71 ? 17.859 -14.156 4.598 1 90 71 TRP A CA 1
ATOM 552 C C . TRP A 1 71 ? 18.031 -15.375 3.697 1 90 71 TRP A C 1
ATOM 554 O O . TRP A 1 71 ? 17.531 -16.453 4.004 1 90 71 TRP A O 1
ATOM 564 N N . GLN A 1 72 ? 18.719 -15.156 2.609 1 91.44 72 GLN A N 1
ATOM 565 C CA . GLN A 1 72 ? 19.078 -16.219 1.677 1 91.44 72 GLN A CA 1
ATOM 566 C C . GLN A 1 72 ? 17.859 -17.078 1.317 1 91.44 72 GLN A C 1
ATOM 568 O O . GLN A 1 72 ? 17.781 -18.234 1.709 1 91.44 72 GLN A O 1
ATOM 573 N N . LEU A 1 73 ? 17.109 -16.609 0.399 1 91.75 73 LEU A N 1
ATOM 574 C CA . LEU A 1 73 ? 15.891 -17.266 -0.035 1 91.75 73 LEU A CA 1
ATOM 575 C C . LEU A 1 73 ? 16.203 -18.578 -0.75 1 91.75 73 LEU A C 1
ATOM 577 O O . LEU A 1 73 ? 17.156 -18.656 -1.531 1 91.75 73 LEU A O 1
ATOM 581 N N . GLU A 1 74 ? 15.445 -19.547 -0.429 1 88.81 74 GLU A N 1
ATOM 582 C CA . GLU A 1 74 ? 15.602 -20.844 -1.083 1 88.81 74 GLU A CA 1
ATOM 583 C C . GLU A 1 74 ? 15.156 -20.781 -2.541 1 88.81 74 GLU A C 1
ATOM 585 O O . GLU A 1 74 ? 14.391 -19.891 -2.926 1 88.81 74 GLU A O 1
ATOM 590 N N . GLU A 1 75 ? 15.703 -21.672 -3.293 1 90.44 75 GLU A N 1
ATOM 591 C CA . GLU A 1 75 ? 15.336 -21.719 -4.707 1 90.44 75 GLU A CA 1
ATOM 592 C C . GLU A 1 75 ? 14.367 -22.875 -4.984 1 90.44 75 GLU A C 1
ATOM 594 O O . GLU A 1 75 ? 14.578 -23.656 -5.91 1 90.44 75 GLU A O 1
ATOM 599 N N . ASP A 1 76 ? 13.352 -22.953 -4.172 1 90.62 76 ASP A N 1
ATOM 600 C CA . ASP A 1 76 ? 12.281 -23.922 -4.41 1 90.62 76 ASP A CA 1
ATOM 601 C C . ASP A 1 76 ? 11.125 -23.281 -5.176 1 90.62 76 ASP A C 1
ATOM 603 O O . ASP A 1 76 ? 10.961 -22.062 -5.16 1 90.62 76 ASP A O 1
ATOM 607 N N . PRO A 1 77 ? 10.383 -24.094 -5.871 1 91.62 77 PRO A N 1
ATOM 608 C CA . PRO A 1 77 ? 9.359 -23.578 -6.789 1 91.62 77 PRO A CA 1
ATOM 609 C C . PRO A 1 77 ? 8.102 -23.109 -6.066 1 91.62 77 PRO A C 1
ATOM 611 O O . PRO A 1 77 ? 7.199 -22.562 -6.695 1 91.62 77 PRO A O 1
ATOM 614 N N . ILE A 1 78 ? 8.008 -23.281 -4.84 1 88.19 78 ILE A N 1
ATOM 615 C CA . ILE A 1 78 ? 6.773 -22.938 -4.141 1 88.19 78 ILE A CA 1
ATOM 616 C C . ILE A 1 78 ? 7.031 -21.766 -3.197 1 88.19 78 ILE A C 1
ATOM 618 O O . ILE A 1 78 ? 6.793 -20.609 -3.553 1 88.19 78 ILE A O 1
ATOM 622 N N . SER A 1 79 ? 7.637 -22.031 -2.02 1 87.25 79 SER A N 1
ATOM 623 C CA . SER A 1 79 ? 7.816 -20.984 -1.018 1 87.25 79 SER A CA 1
ATOM 624 C C . SER A 1 79 ? 8.883 -19.969 -1.448 1 87.25 79 SER A C 1
ATOM 626 O O . SER A 1 79 ? 8.664 -18.766 -1.375 1 87.25 79 SER A O 1
ATOM 628 N N . GLY A 1 80 ? 10.023 -20.516 -1.902 1 90.31 80 GLY A N 1
ATOM 629 C CA . GLY A 1 80 ? 11.102 -19.641 -2.328 1 90.31 80 GLY A CA 1
ATOM 630 C C . GLY A 1 80 ? 10.719 -18.734 -3.49 1 90.31 80 GLY A C 1
ATOM 631 O O . GLY A 1 80 ? 11.078 -17.562 -3.52 1 90.31 80 GLY A O 1
ATOM 632 N N . PHE A 1 81 ? 10.031 -19.359 -4.41 1 92.56 81 PHE A N 1
ATOM 633 C CA . PHE A 1 81 ? 9.57 -18.609 -5.566 1 92.56 81 PHE A CA 1
ATOM 634 C C . PHE A 1 81 ? 8.586 -17.516 -5.145 1 92.56 81 PHE A C 1
ATOM 636 O O . PHE A 1 81 ? 8.734 -16.359 -5.539 1 92.56 81 PHE A O 1
ATOM 643 N N . LYS A 1 82 ? 7.668 -17.875 -4.324 1 91.06 82 LYS A N 1
ATOM 644 C CA . LYS A 1 82 ? 6.672 -16.922 -3.818 1 91.06 82 LYS A CA 1
ATOM 645 C C . LYS A 1 82 ? 7.336 -15.805 -3.023 1 91.06 82 LYS A C 1
ATOM 647 O O . LYS A 1 82 ? 6.988 -14.633 -3.189 1 91.06 82 LYS A O 1
ATOM 652 N N . ASP A 1 83 ? 8.297 -16.125 -2.211 1 93.5 83 ASP A N 1
ATOM 653 C CA . ASP A 1 83 ? 8.977 -15.148 -1.373 1 93.5 83 ASP A CA 1
ATOM 654 C C . ASP A 1 83 ? 9.781 -14.164 -2.221 1 93.5 83 ASP A C 1
ATOM 656 O O . ASP A 1 83 ? 9.883 -12.984 -1.887 1 93.5 83 ASP A O 1
ATOM 660 N N . ARG A 1 84 ? 10.359 -14.664 -3.305 1 95.12 84 ARG A N 1
ATOM 661 C CA . ARG A 1 84 ? 11.102 -13.789 -4.207 1 95.12 84 ARG A CA 1
ATOM 662 C C . ARG A 1 84 ? 10.172 -12.781 -4.887 1 95.12 84 ARG A C 1
ATOM 664 O O . ARG A 1 84 ? 10.5 -11.602 -4.988 1 95.12 84 ARG A O 1
ATOM 671 N N . CYS A 1 85 ? 9.008 -13.273 -5.273 1 94.62 85 CYS A N 1
ATOM 672 C CA . CYS A 1 85 ? 8.016 -12.367 -5.84 1 94.62 85 CYS A CA 1
ATOM 673 C C . CYS A 1 85 ? 7.59 -11.32 -4.82 1 94.62 85 CYS A C 1
ATOM 675 O O . CYS A 1 85 ? 7.516 -10.133 -5.137 1 94.62 85 CYS A O 1
ATOM 677 N N . GLY A 1 86 ? 7.438 -11.812 -3.631 1 93.69 86 GLY A N 1
ATOM 678 C CA . GLY A 1 86 ? 6.945 -10.945 -2.57 1 93.69 86 GLY A CA 1
ATOM 679 C C . GLY A 1 86 ? 7.941 -9.875 -2.166 1 93.69 86 GLY A C 1
ATOM 680 O O . GLY A 1 86 ? 7.562 -8.719 -1.945 1 93.69 86 GLY A O 1
ATOM 681 N N . VAL A 1 87 ? 9.18 -10.203 -2.053 1 94.5 87 VAL A N 1
ATOM 682 C CA . VAL A 1 87 ? 10.172 -9.242 -1.581 1 94.5 87 VAL A CA 1
ATOM 683 C C . VAL A 1 87 ? 10.359 -8.148 -2.627 1 94.5 87 VAL A C 1
ATOM 685 O O . VAL A 1 87 ? 10.531 -6.973 -2.281 1 94.5 87 VAL A O 1
ATOM 688 N N . ILE A 1 88 ? 10.336 -8.523 -3.908 1 96.75 88 ILE A N 1
ATOM 689 C CA . ILE A 1 88 ? 10.484 -7.527 -4.969 1 96.75 88 ILE A CA 1
ATOM 690 C C . ILE A 1 88 ? 9.281 -6.59 -4.965 1 96.75 88 ILE A C 1
ATOM 692 O O . ILE A 1 88 ? 9.438 -5.367 -5.023 1 96.75 88 ILE A O 1
ATOM 696 N N . PHE A 1 89 ? 8.133 -7.176 -4.875 1 95.88 89 PHE A N 1
ATOM 697 C CA . PHE A 1 89 ? 6.906 -6.398 -4.754 1 95.88 89 PHE A CA 1
ATOM 698 C C . PHE A 1 89 ? 7 -5.422 -3.586 1 95.88 89 PHE A C 1
ATOM 700 O O . PHE A 1 89 ? 6.703 -4.234 -3.736 1 95.88 89 PHE A O 1
ATOM 707 N N . PHE A 1 90 ? 7.496 -5.922 -2.523 1 93.62 90 PHE A N 1
ATOM 708 C CA . PHE A 1 90 ? 7.59 -5.176 -1.276 1 93.62 90 PHE A CA 1
ATOM 709 C C . PHE A 1 90 ? 8.562 -4.008 -1.418 1 93.62 90 PHE A C 1
ATOM 711 O O . PHE A 1 90 ? 8.273 -2.896 -0.975 1 93.62 90 PHE A O 1
ATOM 718 N N . LEU A 1 91 ? 9.633 -4.23 -1.947 1 95.12 91 LEU A N 1
ATOM 719 C CA . LEU A 1 91 ? 10.648 -3.189 -2.088 1 95.12 91 LEU A CA 1
ATOM 720 C C . LEU A 1 91 ? 10.141 -2.055 -2.971 1 95.12 91 LEU A C 1
ATOM 722 O O . LEU A 1 91 ? 10.438 -0.884 -2.719 1 95.12 91 LEU A O 1
ATOM 726 N N . ILE A 1 92 ? 9.344 -2.375 -3.996 1 96.5 92 ILE A N 1
ATOM 727 C CA . ILE A 1 92 ? 8.797 -1.346 -4.875 1 96.5 92 ILE A CA 1
ATOM 728 C C . ILE A 1 92 ? 7.785 -0.498 -4.109 1 96.5 92 ILE A C 1
ATOM 730 O O . ILE A 1 92 ? 7.832 0.733 -4.16 1 96.5 92 ILE A O 1
ATOM 734 N N . ILE A 1 93 ? 6.914 -1.201 -3.426 1 93.19 93 ILE A N 1
ATOM 735 C CA . ILE A 1 93 ? 5.871 -0.46 -2.721 1 93.19 93 ILE A CA 1
ATOM 736 C C . ILE A 1 93 ? 6.504 0.403 -1.629 1 93.19 93 ILE A C 1
ATOM 738 O O . ILE A 1 93 ? 6.047 1.519 -1.369 1 93.19 93 ILE A O 1
ATOM 742 N N . VAL A 1 94 ? 7.547 -0.066 -0.99 1 89.94 94 VAL A N 1
ATOM 743 C CA . VAL A 1 94 ? 8.242 0.706 0.032 1 89.94 94 VAL A CA 1
ATOM 744 C C . VAL A 1 94 ? 8.867 1.953 -0.595 1 89.94 94 VAL A C 1
ATOM 746 O O . VAL A 1 94 ? 8.797 3.043 -0.022 1 89.94 94 VAL A O 1
ATOM 749 N N . GLN A 1 95 ? 9.398 1.78 -1.727 1 90.31 95 GLN A N 1
ATOM 750 C CA . GLN A 1 95 ? 10 2.926 -2.402 1 90.31 95 GLN A CA 1
ATOM 751 C C . GLN A 1 95 ? 8.945 3.965 -2.766 1 90.31 95 GLN A C 1
ATOM 753 O O . GLN A 1 95 ? 9.172 5.168 -2.623 1 90.31 95 GLN A O 1
ATOM 758 N N . LEU A 1 96 ? 7.82 3.527 -3.219 1 91.38 96 LEU A N 1
ATOM 759 C CA . LEU A 1 96 ? 6.746 4.453 -3.562 1 91.38 96 LEU A CA 1
ATOM 760 C C . LEU A 1 96 ? 6.27 5.215 -2.33 1 91.38 96 LEU A C 1
ATOM 762 O O . LEU A 1 96 ? 6.156 6.441 -2.357 1 91.38 96 LEU A O 1
ATOM 766 N N . PHE A 1 97 ? 6.199 4.523 -1.238 1 84.06 97 PHE A N 1
ATOM 767 C CA . PHE A 1 97 ? 5.633 5.148 -0.048 1 84.06 97 PHE A CA 1
ATOM 768 C C . PHE A 1 97 ? 6.688 5.965 0.688 1 84.06 97 PHE A C 1
ATOM 770 O O . PHE A 1 97 ? 6.367 6.953 1.351 1 84.06 97 PHE A O 1
ATOM 777 N N . PHE A 1 98 ? 7.898 5.547 0.574 1 79.69 98 PHE A N 1
ATOM 778 C CA . PHE A 1 98 ? 8.977 6.355 1.134 1 79.69 98 PHE A CA 1
ATOM 779 C C . PHE A 1 98 ? 9.008 7.738 0.492 1 79.69 98 PHE A C 1
ATOM 781 O O . PHE A 1 98 ? 9.352 8.727 1.146 1 79.69 98 PHE A O 1
ATOM 788 N N . ASN A 1 99 ? 8.641 7.836 -0.67 1 83.31 99 ASN A N 1
ATOM 789 C CA . ASN A 1 99 ? 8.688 9.109 -1.383 1 83.31 99 ASN A CA 1
ATOM 790 C C . ASN A 1 99 ? 7.516 10.008 -1.011 1 83.31 99 ASN A C 1
ATOM 792 O O . ASN A 1 99 ? 7.438 11.148 -1.464 1 83.31 99 ASN A O 1
ATOM 796 N N . LEU A 1 100 ? 6.66 9.547 -0.104 1 81.88 100 LEU A N 1
ATOM 797 C CA . LEU A 1 100 ? 5.625 10.414 0.442 1 81.88 100 LEU A CA 1
ATOM 798 C C . LEU A 1 100 ? 6.238 11.531 1.276 1 81.88 100 LEU A C 1
ATOM 800 O O . LEU A 1 100 ? 5.656 12.617 1.399 1 81.88 100 LEU A O 1
ATOM 804 N N . THR A 1 101 ? 7.402 11.273 1.799 1 76.62 101 THR A N 1
ATOM 805 C CA . THR A 1 101 ? 8.078 12.281 2.604 1 76.62 101 THR A CA 1
ATOM 806 C C . THR A 1 101 ? 8.5 13.469 1.742 1 76.62 101 THR A C 1
ATOM 808 O O . THR A 1 101 ? 8.75 14.555 2.258 1 76.62 101 THR A O 1
ATOM 811 N N . ALA A 1 102 ? 8.57 13.211 0.449 1 79.75 102 ALA A N 1
ATOM 812 C CA . ALA A 1 102 ? 8.945 14.281 -0.473 1 79.75 102 ALA A CA 1
ATOM 813 C C . ALA A 1 102 ? 7.836 15.328 -0.57 1 79.75 102 ALA A C 1
ATOM 815 O O . ALA A 1 102 ? 8.094 16.484 -0.929 1 79.75 102 ALA A O 1
ATOM 816 N N . LEU A 1 103 ? 6.668 14.945 -0.233 1 83.12 103 LEU A N 1
ATOM 817 C CA . LEU A 1 103 ? 5.543 15.867 -0.32 1 83.12 103 LEU A CA 1
ATOM 818 C C . LEU A 1 103 ? 5.762 17.078 0.583 1 83.12 103 LEU A C 1
ATOM 820 O O . LEU A 1 103 ? 5.5 18.219 0.18 1 83.12 103 LEU A O 1
ATOM 824 N N . GLU A 1 104 ? 6.238 16.766 1.785 1 77.25 104 GLU A N 1
ATOM 825 C CA . GLU A 1 104 ? 6.453 17.859 2.736 1 77.25 104 GLU A CA 1
ATOM 826 C C . GLU A 1 104 ? 7.508 18.828 2.229 1 77.25 104 GLU A C 1
ATOM 828 O O . GLU A 1 104 ? 7.324 20.047 2.312 1 77.25 104 GLU A O 1
ATOM 833 N N . VAL A 1 105 ? 8.516 18.297 1.756 1 75 105 VAL A N 1
ATOM 834 C CA . VAL A 1 105 ? 9.625 19.094 1.248 1 75 105 VAL A CA 1
ATOM 835 C C . VAL A 1 105 ? 9.164 19.922 0.052 1 75 105 VAL A C 1
ATOM 837 O O . VAL A 1 105 ? 9.461 21.109 -0.032 1 75 105 VAL A O 1
ATOM 840 N N . PHE A 1 106 ? 8.367 19.359 -0.773 1 79.56 106 PHE A N 1
ATOM 841 C CA . PHE A 1 106 ? 7.984 20.047 -2.006 1 79.56 106 PHE A CA 1
ATOM 842 C C . PHE A 1 106 ? 6.918 21.094 -1.734 1 79.56 106 PHE A C 1
ATOM 844 O O . PHE A 1 106 ? 6.887 22.141 -2.389 1 79.56 106 PHE A O 1
ATOM 851 N N . ILE A 1 107 ? 6.141 20.859 -0.794 1 80.88 107 ILE A N 1
ATOM 852 C CA . ILE A 1 107 ? 5.148 21.859 -0.422 1 80.88 107 ILE A CA 1
ATOM 853 C C . ILE A 1 107 ? 5.852 23.094 0.15 1 80.88 107 ILE A C 1
ATOM 855 O O . ILE A 1 107 ? 5.473 24.219 -0.147 1 80.88 107 ILE A O 1
ATOM 859 N N . LYS A 1 108 ? 6.855 22.844 0.937 1 77.88 108 LYS A N 1
ATOM 860 C CA . LYS A 1 108 ? 7.648 23.938 1.481 1 77.88 108 LYS A CA 1
ATOM 861 C C . LYS A 1 108 ? 8.391 24.688 0.375 1 77.88 108 LYS A C 1
ATOM 863 O O . LYS A 1 108 ? 8.445 25.906 0.373 1 77.88 108 LYS A O 1
ATOM 868 N N . GLU A 1 109 ? 8.938 23.938 -0.521 1 76.25 109 GLU A N 1
ATOM 869 C CA . GLU A 1 109 ? 9.688 24.531 -1.622 1 76.25 109 GLU A CA 1
ATOM 870 C C . GLU A 1 109 ? 8.773 25.312 -2.555 1 76.25 109 GLU A C 1
ATOM 872 O O . GLU A 1 109 ? 9.188 26.328 -3.137 1 76.25 109 GLU A O 1
ATOM 877 N N . ARG A 1 110 ? 7.648 24.828 -2.658 1 81 110 ARG A N 1
ATOM 878 C CA . ARG A 1 110 ? 6.676 25.547 -3.482 1 81 110 ARG A CA 1
ATOM 879 C C . ARG A 1 110 ? 6.441 26.953 -2.963 1 81 110 ARG A C 1
ATOM 881 O O . ARG A 1 110 ? 6.348 27.906 -3.748 1 81 110 ARG A O 1
ATOM 888 N N . LYS A 1 111 ? 6.406 27.109 -1.726 1 78.44 111 LYS A N 1
ATOM 889 C CA . LYS A 1 111 ? 6.219 28.438 -1.129 1 78.44 111 LYS A CA 1
ATOM 890 C C . LYS A 1 111 ? 7.398 29.359 -1.44 1 78.44 111 LYS A C 1
ATOM 892 O O . LYS A 1 111 ? 7.207 30.531 -1.741 1 78.44 111 LYS A O 1
ATOM 897 N N . ILE A 1 112 ? 8.5 28.781 -1.34 1 75.44 112 ILE A N 1
ATOM 898 C CA . ILE A 1 112 ? 9.719 29.531 -1.623 1 75.44 112 ILE A CA 1
ATOM 899 C C . ILE A 1 112 ? 9.742 29.938 -3.098 1 75.44 112 ILE A C 1
ATOM 901 O O . ILE A 1 112 ? 10.047 31.078 -3.434 1 75.44 112 ILE A O 1
ATOM 905 N N . PHE A 1 113 ? 9.414 28.984 -3.883 1 75.31 113 PHE A N 1
ATOM 906 C CA . PHE A 1 113 ? 9.391 29.219 -5.32 1 75.31 113 PHE A CA 1
ATOM 907 C C . PHE A 1 113 ? 8.398 30.328 -5.664 1 75.31 113 PHE A C 1
ATOM 909 O O . PHE A 1 113 ? 8.719 31.234 -6.449 1 75.31 113 PHE A O 1
ATOM 916 N N . MET A 1 114 ? 7.312 30.312 -5.09 1 76.88 114 MET A N 1
ATOM 917 C CA . MET A 1 114 ? 6.285 31.297 -5.363 1 76.88 114 MET A CA 1
ATOM 918 C C . MET A 1 114 ? 6.73 32.688 -4.91 1 76.88 114 MET A C 1
ATOM 920 O O . MET A 1 114 ? 6.473 33.688 -5.586 1 76.88 114 MET A O 1
ATOM 924 N N . HIS A 1 115 ? 7.383 32.781 -3.816 1 75.44 115 HIS A N 1
ATOM 925 C CA . HIS A 1 115 ? 7.879 34.031 -3.303 1 75.44 115 HIS A CA 1
ATOM 926 C C . HIS A 1 115 ? 8.945 34.625 -4.223 1 75.44 115 HIS A C 1
ATOM 928 O O . HIS A 1 115 ? 8.938 35.844 -4.492 1 75.44 115 HIS A O 1
ATOM 934 N N . GLU A 1 116 ? 9.766 33.75 -4.648 1 71.44 116 GLU A N 1
ATOM 935 C CA . GLU A 1 116 ? 10.852 34.188 -5.512 1 71.44 116 GLU A CA 1
ATOM 936 C C . GLU A 1 116 ? 10.344 34.562 -6.898 1 71.44 116 GLU A C 1
ATOM 938 O O . GLU A 1 116 ? 10.883 35.469 -7.539 1 71.44 116 GLU A O 1
ATOM 943 N N . ASN A 1 117 ? 9.391 33.875 -7.34 1 72.62 117 ASN A N 1
ATOM 944 C CA . ASN A 1 117 ? 8.797 34.156 -8.641 1 72.62 117 ASN A CA 1
ATOM 945 C C . ASN A 1 117 ? 8.078 35.5 -8.656 1 72.62 117 ASN A C 1
ATOM 947 O O . ASN A 1 117 ? 8.141 36.25 -9.641 1 72.62 117 ASN A O 1
ATOM 951 N N . VAL A 1 118 ? 7.402 35.812 -7.582 1 70.69 118 VAL A N 1
ATOM 952 C CA . VAL A 1 118 ? 6.699 37.062 -7.453 1 70.69 118 VAL A CA 1
ATOM 953 C C . VAL A 1 118 ? 7.707 38.219 -7.363 1 70.69 118 VAL A C 1
ATOM 955 O O . VAL A 1 118 ? 7.465 39.312 -7.879 1 70.69 118 VAL A O 1
ATOM 958 N N . SER A 1 119 ? 8.727 37.938 -6.684 1 67.75 119 SER A N 1
ATOM 959 C CA . SER A 1 119 ? 9.75 38.969 -6.512 1 67.75 119 SER A CA 1
ATOM 960 C C . SER A 1 119 ? 10.516 39.188 -7.809 1 67.75 119 SER A C 1
ATOM 962 O O . SER A 1 119 ? 11.367 40.094 -7.883 1 67.75 119 SER A O 1
ATOM 964 N N . GLY A 1 120 ? 10.086 38.562 -8.859 1 59.47 120 GLY A N 1
ATOM 965 C CA . GLY A 1 120 ? 10.672 38.781 -10.18 1 59.47 120 GLY A CA 1
ATOM 966 C C . GLY A 1 120 ? 12.055 38.156 -10.32 1 59.47 120 GLY A C 1
ATOM 967 O O . GLY A 1 120 ? 12.867 38.625 -11.125 1 59.47 120 GLY A O 1
ATOM 968 N N . PHE A 1 121 ? 12.219 37.281 -9.398 1 54.78 121 PHE A N 1
ATOM 969 C CA . PHE A 1 121 ? 13.531 36.656 -9.539 1 54.78 121 PHE A CA 1
ATOM 970 C C . PHE A 1 121 ? 13.594 35.812 -10.812 1 54.78 121 PHE A C 1
ATOM 972 O O . PHE A 1 121 ? 12.664 35.062 -11.102 1 54.78 121 PHE A O 1
ATOM 979 N N . TYR A 1 122 ? 14.07 36.281 -11.945 1 50.44 122 TYR A N 1
ATOM 980 C CA . TYR A 1 122 ? 14.172 35.75 -13.297 1 50.44 122 TYR A CA 1
ATOM 981 C C . TYR A 1 122 ? 14.508 34.25 -13.258 1 50.44 122 TYR A C 1
ATOM 983 O O . TYR A 1 122 ? 14.125 33.5 -14.164 1 50.44 122 TYR A O 1
ATOM 991 N N . ARG A 1 123 ? 15.227 33.719 -12.258 1 60.06 123 ARG A N 1
ATOM 992 C CA . ARG A 1 123 ? 15.875 32.438 -12.484 1 60.06 123 ARG A CA 1
ATOM 993 C C . ARG A 1 123 ? 15.195 31.344 -11.664 1 60.06 123 ARG A C 1
ATOM 995 O O . ARG A 1 123 ? 15.875 30.516 -11.047 1 60.06 123 ARG A O 1
ATOM 1002 N N . VAL A 1 124 ? 13.867 31.422 -11.844 1 68.62 124 VAL A N 1
ATOM 1003 C CA . VAL A 1 124 ? 13.102 30.453 -11.062 1 68.62 124 VAL A CA 1
ATOM 1004 C C . VAL A 1 124 ? 13.258 29.062 -11.68 1 68.62 124 VAL A C 1
ATOM 1006 O O . VAL A 1 124 ? 13.359 28.062 -10.953 1 68.62 124 VAL A O 1
ATOM 1009 N N . SER A 1 125 ? 13.391 29.078 -13.039 1 72.81 125 SER A N 1
ATOM 1010 C CA . SER A 1 125 ? 13.57 27.797 -13.711 1 72.81 125 SER A CA 1
ATOM 1011 C C . SER A 1 125 ? 14.898 27.156 -13.328 1 72.81 125 SER A C 1
ATOM 1013 O O . SER A 1 125 ? 14.953 25.938 -13.086 1 72.81 125 SER A O 1
ATOM 1015 N N . VAL A 1 126 ? 15.844 27.969 -13.266 1 69.62 126 VAL A N 1
ATOM 1016 C CA . VAL A 1 126 ? 17.172 27.453 -12.93 1 69.62 126 VAL A CA 1
ATOM 1017 C C . VAL A 1 126 ? 17.188 27 -11.469 1 69.62 126 VAL A C 1
ATOM 1019 O O . VAL A 1 126 ? 17.766 25.969 -11.141 1 69.62 126 VAL A O 1
ATOM 1022 N N . TYR A 1 127 ? 16.469 27.797 -10.758 1 67.69 127 TYR A N 1
ATOM 1023 C CA . TYR A 1 127 ? 16.391 27.422 -9.352 1 67.69 127 TYR A CA 1
ATOM 1024 C C . TYR A 1 127 ? 15.703 26.078 -9.172 1 67.69 127 TYR A C 1
ATOM 1026 O O . TYR A 1 127 ? 16.188 25.219 -8.43 1 67.69 127 TYR A O 1
ATOM 1034 N N . PHE A 1 128 ? 14.68 25.969 -9.898 1 75 128 PHE A N 1
ATOM 1035 C CA . PHE A 1 128 ? 13.914 24.734 -9.812 1 75 128 PHE A CA 1
ATOM 1036 C C . PHE A 1 128 ? 14.758 23.547 -10.273 1 75 128 PHE A C 1
ATOM 1038 O O . PHE A 1 128 ? 14.805 22.516 -9.602 1 75 128 PHE A O 1
ATOM 1045 N N . LEU A 1 129 ? 15.438 23.734 -11.32 1 76.75 129 LEU A N 1
ATOM 1046 C CA . LEU A 1 129 ? 16.219 22.641 -11.891 1 76.75 129 LEU A CA 1
ATOM 1047 C C . LEU A 1 129 ? 17.391 22.297 -10.984 1 76.75 129 LEU A C 1
ATOM 1049 O O . LEU A 1 129 ? 17.688 21.109 -10.773 1 76.75 129 LEU A O 1
ATOM 1053 N N . VAL A 1 130 ? 17.938 23.266 -10.43 1 70.88 130 VAL A N 1
ATOM 1054 C CA . VAL A 1 130 ? 19.094 23.047 -9.562 1 70.88 130 VAL A CA 1
ATOM 1055 C C . VAL A 1 130 ? 18.656 22.344 -8.273 1 70.88 130 VAL A C 1
ATOM 1057 O O . VAL A 1 130 ? 19.312 21.422 -7.809 1 70.88 130 VAL A O 1
ATOM 1060 N N . LYS A 1 131 ? 17.578 22.781 -7.836 1 71.06 131 LYS A N 1
ATOM 1061 C CA . LYS A 1 131 ? 17.062 22.203 -6.602 1 71.06 131 LYS A CA 1
ATOM 1062 C C . LYS A 1 131 ? 16.672 20.734 -6.801 1 71.06 131 LYS A C 1
ATOM 1064 O O . LYS A 1 131 ? 16.984 19.891 -5.965 1 71.06 131 LYS A O 1
ATOM 1069 N N . ILE A 1 132 ? 16.094 20.484 -7.863 1 76.38 132 ILE A N 1
ATOM 1070 C CA . ILE A 1 132 ? 15.633 19.125 -8.133 1 76.38 132 ILE A CA 1
ATOM 1071 C C . ILE A 1 132 ? 16.828 18.203 -8.383 1 76.38 132 ILE A C 1
ATOM 1073 O O . ILE A 1 132 ? 16.938 17.141 -7.777 1 76.38 132 ILE A O 1
ATOM 1077 N N . ILE A 1 133 ? 17.734 18.625 -9.188 1 76.19 133 ILE A N 1
ATOM 1078 C CA . ILE A 1 133 ? 18.812 17.766 -9.664 1 76.19 133 ILE A CA 1
ATOM 1079 C C . ILE A 1 133 ? 19.875 17.609 -8.578 1 76.19 133 ILE A C 1
ATOM 1081 O O . ILE A 1 133 ? 20.422 16.531 -8.375 1 76.19 133 ILE A O 1
ATOM 1085 N N . PHE A 1 134 ? 20.047 18.625 -7.77 1 69.38 134 PHE A N 1
ATOM 1086 C CA . PHE A 1 134 ? 21.203 18.578 -6.887 1 69.38 134 PHE A CA 1
ATOM 1087 C C . PHE A 1 134 ? 20.766 18.359 -5.441 1 69.38 134 PHE A C 1
ATOM 1089 O O . PHE A 1 134 ? 21.562 17.938 -4.602 1 69.38 134 PHE A O 1
ATOM 1096 N N . ASP A 1 135 ? 19.609 18.703 -5.207 1 69 135 ASP A N 1
ATOM 1097 C CA . ASP A 1 135 ? 19.188 18.578 -3.816 1 69 135 ASP A CA 1
ATOM 1098 C C . ASP A 1 135 ? 18.219 17.406 -3.637 1 69 135 ASP A C 1
ATOM 1100 O O . ASP A 1 135 ? 18.562 16.391 -3.012 1 69 135 ASP A O 1
ATOM 1104 N N . ILE A 1 136 ? 17.297 17.453 -4.461 1 71.81 136 ILE A N 1
ATOM 1105 C CA . ILE A 1 136 ? 16.188 16.547 -4.172 1 71.81 136 ILE A CA 1
ATOM 1106 C C . ILE A 1 136 ? 16.516 15.148 -4.707 1 71.81 136 ILE A C 1
ATOM 1108 O O . ILE A 1 136 ? 16.391 14.156 -3.988 1 71.81 136 ILE A O 1
ATOM 1112 N N . LEU A 1 137 ? 17.172 15.016 -5.863 1 77.75 137 LEU A N 1
ATOM 1113 C CA . LEU A 1 137 ? 17.375 13.719 -6.5 1 77.75 137 LEU A CA 1
ATOM 1114 C C . LEU A 1 137 ? 18.453 12.93 -5.785 1 77.75 137 LEU A C 1
ATOM 1116 O O . LEU A 1 137 ? 18.281 11.75 -5.48 1 77.75 137 LEU A O 1
ATOM 1120 N N . PRO A 1 138 ? 19.531 13.562 -5.41 1 78 138 PRO A N 1
ATOM 1121 C CA . PRO A 1 138 ? 20.562 12.805 -4.703 1 78 138 PRO A CA 1
ATOM 1122 C C . PRO A 1 138 ? 20.109 12.344 -3.316 1 78 138 PRO A C 1
ATOM 1124 O O . PRO A 1 138 ? 20.484 11.258 -2.871 1 78 138 PRO A O 1
ATOM 1127 N N . LEU A 1 139 ? 19.328 13.164 -2.738 1 77.5 139 LEU A N 1
ATOM 1128 C CA . LEU A 1 139 ? 18.859 12.828 -1.4 1 77.5 139 LEU A CA 1
ATOM 1129 C C . LEU A 1 139 ? 17.938 11.609 -1.436 1 77.5 139 LEU A C 1
ATOM 1131 O O . LEU A 1 139 ? 17.828 10.891 -0.443 1 77.5 139 LEU A O 1
ATOM 1135 N N . ARG A 1 140 ? 17.422 11.344 -2.545 1 84 140 ARG A N 1
ATOM 1136 C CA . ARG A 1 140 ? 16.484 10.227 -2.646 1 84 140 ARG A CA 1
ATOM 1137 C C . ARG A 1 140 ? 17.172 9 -3.244 1 84 140 ARG A C 1
ATOM 1139 O O . ARG A 1 140 ? 16.75 7.871 -3.006 1 84 140 ARG A O 1
ATOM 1146 N N . THR A 1 141 ? 18.25 9.227 -3.975 1 88.38 141 THR A N 1
ATOM 1147 C CA . THR A 1 141 ? 18.891 8.125 -4.676 1 88.38 141 THR A CA 1
ATOM 1148 C C . THR A 1 141 ? 19.938 7.453 -3.785 1 88.38 141 THR A C 1
ATOM 1150 O O . THR A 1 141 ? 20.141 6.242 -3.873 1 88.38 141 THR A O 1
ATOM 1153 N N . LEU A 1 142 ? 20.484 8.133 -2.883 1 88.19 142 LEU A N 1
ATOM 1154 C CA . LEU A 1 142 ? 21.562 7.59 -2.066 1 88.19 142 LEU A CA 1
ATOM 1155 C C . LEU A 1 142 ? 21.062 6.465 -1.168 1 88.19 142 LEU A C 1
ATOM 1157 O O . LEU A 1 142 ? 21.672 5.395 -1.106 1 88.19 142 LEU A O 1
ATOM 1161 N N . PRO A 1 143 ? 19.922 6.703 -0.51 1 88.69 143 PRO A N 1
ATOM 1162 C CA . PRO A 1 143 ? 19.438 5.602 0.323 1 88.69 143 PRO A CA 1
ATOM 1163 C C . PRO A 1 143 ? 19.141 4.336 -0.482 1 88.69 143 PRO A C 1
ATOM 1165 O O . PRO A 1 143 ? 19.312 3.227 0.027 1 88.69 143 PRO A O 1
ATOM 1168 N N . ILE A 1 144 ? 18.797 4.52 -1.69 1 92.62 144 ILE A N 1
ATOM 1169 C CA . ILE A 1 144 ? 18.469 3.385 -2.545 1 92.62 144 ILE A CA 1
ATOM 1170 C C . ILE A 1 144 ? 19.734 2.607 -2.883 1 92.62 144 ILE A C 1
ATOM 1172 O O . ILE A 1 144 ? 19.734 1.376 -2.943 1 92.62 144 ILE A O 1
ATOM 1176 N N . ILE A 1 145 ? 20.766 3.359 -3.076 1 94.25 145 ILE A N 1
ATOM 1177 C CA . ILE A 1 145 ? 22.047 2.725 -3.387 1 94.25 145 ILE A CA 1
ATOM 1178 C C . ILE A 1 145 ? 22.5 1.892 -2.195 1 94.25 145 ILE A C 1
ATOM 1180 O O . ILE A 1 145 ? 22.891 0.729 -2.352 1 94.25 145 ILE A O 1
ATOM 1184 N N . VAL A 1 146 ? 22.359 2.42 -1.074 1 93.5 146 VAL A N 1
ATOM 1185 C CA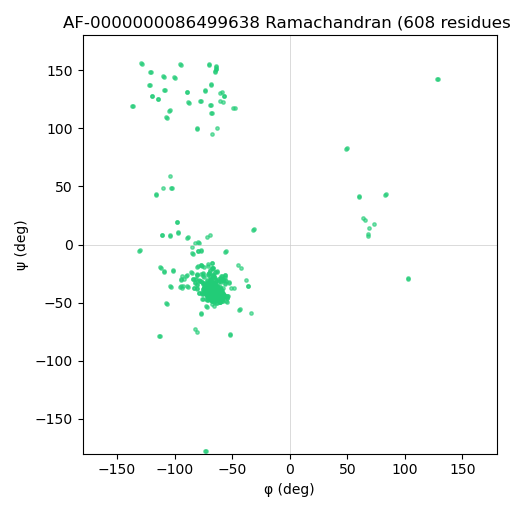 . VAL A 1 146 ? 22.766 1.733 0.146 1 93.5 146 VAL A CA 1
ATOM 1186 C C . VAL A 1 146 ? 21.844 0.54 0.402 1 93.5 146 VAL A C 1
ATOM 1188 O O . VAL A 1 146 ? 22.312 -0.56 0.701 1 93.5 146 VAL A O 1
ATOM 1191 N N . MET A 1 147 ? 20.625 0.747 0.247 1 94.31 147 MET A N 1
ATOM 1192 C CA . MET A 1 147 ? 19.641 -0.305 0.497 1 94.31 147 MET A CA 1
ATOM 1193 C C . MET A 1 147 ? 19.828 -1.46 -0.482 1 94.31 147 MET A C 1
ATOM 1195 O O . MET A 1 147 ? 19.781 -2.627 -0.087 1 94.31 147 MET A O 1
ATOM 1199 N N . SER A 1 148 ? 20 -1.079 -1.743 1 96.81 148 SER A N 1
ATOM 1200 C CA . SER A 1 148 ? 20.172 -2.119 -2.754 1 96.81 148 SER A CA 1
ATOM 1201 C C . SER A 1 148 ? 21.422 -2.953 -2.49 1 96.81 148 SER A C 1
ATOM 1203 O O . SER A 1 148 ? 21.391 -4.176 -2.637 1 96.81 148 SER A O 1
ATOM 1205 N N . ALA A 1 149 ? 22.484 -2.293 -2.092 1 95.75 149 ALA A N 1
ATOM 1206 C CA . ALA A 1 149 ? 23.734 -2.99 -1.805 1 95.75 149 ALA A CA 1
ATOM 1207 C C . ALA A 1 149 ? 23.594 -3.889 -0.579 1 95.75 149 ALA A C 1
ATOM 1209 O O . ALA A 1 149 ? 24.172 -4.973 -0.523 1 95.75 149 ALA A O 1
ATOM 1210 N N . ALA A 1 150 ? 22.797 -3.473 0.341 1 96 150 ALA A N 1
ATOM 1211 C CA . ALA A 1 150 ? 22.641 -4.219 1.587 1 96 150 ALA A CA 1
ATOM 1212 C C . ALA A 1 150 ? 21.688 -5.398 1.4 1 96 150 ALA A C 1
ATOM 1214 O O . ALA A 1 150 ? 21.938 -6.484 1.935 1 96 150 ALA A O 1
ATOM 1215 N N . ILE A 1 151 ? 20.703 -5.266 0.599 1 96.88 151 ILE A N 1
ATOM 1216 C CA . ILE A 1 151 ? 19.609 -6.227 0.558 1 96.88 151 ILE A CA 1
ATOM 1217 C C . ILE A 1 151 ? 19.859 -7.266 -0.529 1 96.88 151 ILE A C 1
ATOM 1219 O O . ILE A 1 151 ? 19.594 -8.453 -0.342 1 96.88 151 ILE A O 1
ATOM 1223 N N . TYR A 1 152 ? 20.453 -6.906 -1.652 1 97.44 152 TYR A N 1
ATOM 1224 C CA . TYR A 1 152 ? 20.469 -7.746 -2.848 1 97.44 152 TYR A CA 1
ATOM 1225 C C . TYR A 1 152 ? 21.172 -9.07 -2.576 1 97.44 152 TYR A C 1
ATOM 1227 O O . TYR A 1 152 ? 20.594 -10.141 -2.816 1 97.44 152 TYR A O 1
ATOM 1235 N N . PHE A 1 153 ? 22.312 -8.992 -2.01 1 95.44 153 PHE A N 1
ATOM 1236 C CA . PHE A 1 153 ? 23.109 -10.203 -1.812 1 95.44 153 PHE A CA 1
ATOM 1237 C C . PHE A 1 153 ? 22.656 -10.938 -0.558 1 95.44 153 PHE A C 1
ATOM 1239 O O . PHE A 1 153 ? 22.719 -12.172 -0.504 1 95.44 153 PHE A O 1
ATOM 1246 N N . ALA A 1 154 ? 22.219 -10.219 0.418 1 95.12 154 ALA A N 1
ATOM 1247 C CA . ALA A 1 154 ? 21.766 -10.844 1.656 1 95.12 154 ALA A CA 1
ATOM 1248 C C . ALA A 1 154 ? 20.516 -11.688 1.414 1 95.12 154 ALA A C 1
ATOM 1250 O O . ALA A 1 154 ? 20.359 -12.766 1.992 1 95.12 154 ALA A O 1
ATOM 1251 N N . VAL A 1 155 ? 19.594 -11.242 0.591 1 95.12 155 VAL A N 1
ATOM 1252 C CA . VAL A 1 155 ? 18.344 -11.938 0.294 1 95.12 155 VAL A CA 1
ATOM 1253 C C . VAL A 1 155 ? 18.625 -13.117 -0.639 1 95.12 155 VAL A C 1
ATOM 1255 O O . VAL A 1 155 ? 17.891 -14.109 -0.627 1 95.12 155 VAL A O 1
ATOM 1258 N N . GLY A 1 156 ? 19.672 -13.047 -1.381 1 95.88 156 GLY A N 1
ATOM 1259 C CA . GLY A 1 156 ? 20.031 -14.125 -2.285 1 95.88 156 GLY A CA 1
ATOM 1260 C C . GLY A 1 156 ? 19.297 -14.07 -3.607 1 95.88 156 GLY A C 1
ATOM 1261 O O . GLY A 1 156 ? 18.812 -15.094 -4.098 1 95.88 156 GLY A O 1
ATOM 1262 N N . LEU A 1 157 ? 19.172 -12.93 -4.164 1 96.5 157 LEU A N 1
ATOM 1263 C CA . LEU A 1 157 ? 18.547 -12.781 -5.465 1 96.5 157 LEU A CA 1
ATOM 1264 C C . LEU A 1 157 ? 19.453 -13.289 -6.578 1 96.5 157 LEU A C 1
ATOM 1266 O O . LEU A 1 157 ? 20.453 -13.969 -6.305 1 96.5 157 LEU A O 1
ATOM 1270 N N . ASN A 1 158 ? 19.016 -13.156 -7.828 1 95.94 158 ASN A N 1
ATOM 1271 C CA . ASN A 1 158 ? 19.781 -13.688 -8.945 1 95.94 158 ASN A CA 1
ATOM 1272 C C . ASN A 1 158 ? 21.25 -13.273 -8.867 1 95.94 158 ASN A C 1
ATOM 1274 O O . ASN A 1 158 ? 21.562 -12.078 -8.898 1 95.94 158 ASN A O 1
ATOM 1278 N N . PRO A 1 159 ? 22.094 -14.273 -8.742 1 93 159 PRO A N 1
ATOM 1279 C CA . PRO A 1 159 ? 23.5 -13.938 -8.586 1 93 159 PRO A CA 1
ATOM 1280 C C . PRO A 1 159 ? 24.094 -13.258 -9.82 1 93 159 PRO A C 1
ATOM 1282 O O . PRO A 1 159 ? 23.609 -13.461 -10.938 1 93 159 PRO A O 1
ATOM 1285 N N . GLY A 1 160 ? 25.109 -12.336 -9.609 1 93.31 160 GLY A N 1
ATOM 1286 C CA . GLY A 1 160 ? 25.781 -11.617 -10.688 1 93.31 160 GLY A CA 1
ATOM 1287 C C . GLY A 1 160 ? 25.812 -10.117 -10.469 1 93.31 160 GLY A C 1
ATOM 1288 O O . GLY A 1 160 ? 24.828 -9.531 -9.992 1 93.31 160 GLY A O 1
ATOM 1289 N N . MET A 1 161 ? 26.844 -9.5 -10.82 1 94 161 MET A N 1
ATOM 1290 C CA . MET A 1 161 ? 27 -8.055 -10.641 1 94 161 MET A CA 1
ATOM 1291 C C . MET A 1 161 ? 26.125 -7.285 -11.617 1 94 161 MET A C 1
ATOM 1293 O O . MET A 1 161 ? 25.656 -6.188 -11.305 1 94 161 MET A O 1
ATOM 1297 N N . ASP A 1 162 ? 25.922 -7.93 -12.789 1 95 162 ASP A N 1
ATOM 1298 C CA . ASP A 1 162 ? 25.062 -7.277 -13.773 1 95 162 ASP A CA 1
ATOM 1299 C C . ASP A 1 162 ? 23.625 -7.184 -13.266 1 95 162 ASP A C 1
ATOM 1301 O O . ASP A 1 162 ? 22.984 -6.145 -13.406 1 95 162 ASP A O 1
ATOM 1305 N N . HIS A 1 163 ? 23.188 -8.312 -12.648 1 96.88 163 HIS A N 1
ATOM 1306 C CA . HIS A 1 163 ? 21.828 -8.32 -12.102 1 96.88 163 HIS A CA 1
ATOM 1307 C C . HIS A 1 163 ? 21.719 -7.375 -10.914 1 96.88 163 HIS A C 1
ATOM 1309 O O . HIS A 1 163 ? 20.672 -6.75 -10.711 1 96.88 163 HIS A O 1
ATOM 1315 N N . PHE A 1 164 ? 22.812 -7.25 -10.156 1 97.88 164 PHE A N 1
ATOM 1316 C CA . PHE A 1 164 ? 22.828 -6.348 -9.016 1 97.88 164 PHE A CA 1
ATOM 1317 C C . PHE A 1 164 ? 22.688 -4.898 -9.469 1 97.88 164 PHE A C 1
ATOM 1319 O O . PHE A 1 164 ? 21.859 -4.156 -8.938 1 97.88 164 PHE A O 1
ATOM 1326 N N . PHE A 1 165 ? 23.422 -4.488 -10.461 1 97.25 165 PHE A N 1
ATOM 1327 C CA . PHE A 1 165 ? 23.375 -3.105 -10.914 1 97.25 165 PHE A CA 1
ATOM 1328 C C . PHE A 1 165 ? 22.062 -2.797 -11.602 1 97.25 165 PHE A C 1
ATOM 1330 O O . PHE A 1 165 ? 21.547 -1.676 -11.516 1 97.25 165 PHE A O 1
ATOM 1337 N N . MET A 1 166 ? 21.547 -3.816 -12.289 1 96.75 166 MET A N 1
ATOM 1338 C CA . MET A 1 166 ? 20.234 -3.625 -12.906 1 96.75 166 MET A CA 1
ATOM 1339 C C . MET A 1 166 ? 19.156 -3.457 -11.852 1 96.75 166 MET A C 1
ATOM 1341 O O . MET A 1 166 ? 18.234 -2.652 -12.016 1 96.75 166 MET A O 1
ATOM 1345 N N . PHE A 1 167 ? 19.281 -4.273 -10.82 1 98.19 167 PHE A N 1
ATOM 1346 C CA . PHE A 1 167 ? 18.375 -4.164 -9.68 1 98.19 167 PHE A CA 1
ATOM 1347 C C . PHE A 1 167 ? 18.438 -2.77 -9.07 1 98.19 167 PHE A C 1
ATOM 1349 O O . PHE A 1 167 ? 17.406 -2.121 -8.875 1 98.19 167 PHE A O 1
ATOM 1356 N N . MET A 1 168 ? 19.594 -2.318 -8.844 1 97.69 168 MET A N 1
ATOM 1357 C CA . MET A 1 168 ? 19.812 -0.997 -8.258 1 97.69 168 MET A CA 1
ATOM 1358 C C . MET A 1 168 ? 19.312 0.099 -9.188 1 97.69 168 MET A C 1
ATOM 1360 O O . MET A 1 168 ? 18.625 1.022 -8.75 1 97.69 168 MET A O 1
ATOM 1364 N N . PHE A 1 169 ? 19.625 -0.052 -10.398 1 97.31 169 PHE A N 1
ATOM 1365 C CA . PHE A 1 169 ? 19.219 0.927 -11.398 1 97.31 169 PHE A CA 1
ATOM 1366 C C . PHE A 1 169 ? 17.703 0.995 -11.492 1 97.31 169 PHE A C 1
ATOM 1368 O O . PHE A 1 169 ? 17.125 2.082 -11.594 1 97.31 169 PHE A O 1
ATOM 1375 N N . SER A 1 170 ? 17.031 -0.118 -11.469 1 98.06 170 SER A N 1
ATOM 1376 C CA . SER A 1 170 ? 15.57 -0.171 -11.539 1 98.06 170 SER A CA 1
ATOM 1377 C C . SER A 1 170 ? 14.938 0.566 -10.359 1 98.06 170 SER A C 1
ATOM 1379 O O . SER A 1 170 ? 13.984 1.332 -10.539 1 98.06 170 SER A O 1
ATOM 1381 N N . LEU A 1 171 ? 15.5 0.358 -9.195 1 97.38 171 LEU A N 1
ATOM 1382 C CA . LEU A 1 171 ? 14.945 1.006 -8.016 1 97.38 171 LEU A CA 1
ATOM 1383 C C . LEU A 1 171 ? 15.219 2.508 -8.039 1 97.38 171 LEU A C 1
ATOM 1385 O O . LEU A 1 171 ? 14.398 3.297 -7.562 1 97.38 171 LEU A O 1
ATOM 1389 N N . ILE A 1 172 ? 16.328 2.877 -8.609 1 95.94 172 ILE A N 1
ATOM 1390 C CA . ILE A 1 172 ? 16.641 4.297 -8.766 1 95.94 172 ILE A CA 1
ATOM 1391 C C . ILE A 1 172 ? 15.625 4.941 -9.711 1 95.94 172 ILE A C 1
ATOM 1393 O O . ILE A 1 172 ? 15.078 6.008 -9.406 1 95.94 172 ILE A O 1
ATOM 1397 N N . CYS A 1 173 ? 15.367 4.293 -10.812 1 96.75 173 CYS A N 1
ATOM 1398 C CA . CYS A 1 173 ? 14.383 4.809 -11.758 1 96.75 173 CYS A CA 1
ATOM 1399 C C . CYS A 1 173 ? 13.008 4.922 -11.102 1 96.75 173 CYS A C 1
ATOM 1401 O O . CYS A 1 173 ? 12.289 5.898 -11.32 1 96.75 173 CYS A O 1
ATOM 1403 N N . THR A 1 174 ? 12.672 3.926 -10.305 1 96.75 174 THR A N 1
ATOM 1404 C CA . THR A 1 174 ? 11.398 3.922 -9.602 1 96.75 174 THR A CA 1
ATOM 1405 C C . THR A 1 174 ? 11.289 5.113 -8.656 1 96.75 174 THR A C 1
ATOM 1407 O O . THR A 1 174 ? 10.281 5.82 -8.648 1 96.75 174 THR A O 1
ATOM 1410 N N . THR A 1 175 ? 12.305 5.332 -7.926 1 94.19 175 THR A N 1
ATOM 1411 C CA . THR A 1 175 ? 12.297 6.418 -6.949 1 94.19 175 THR A CA 1
ATOM 1412 C C . THR A 1 175 ? 12.227 7.773 -7.648 1 94.19 175 THR A C 1
ATOM 1414 O O . THR A 1 175 ? 11.547 8.688 -7.176 1 94.19 175 THR A O 1
ATOM 1417 N N . LEU A 1 176 ? 12.914 7.926 -8.695 1 93.06 176 LEU A N 1
ATOM 1418 C CA . LEU A 1 176 ? 12.891 9.18 -9.445 1 93.06 176 LEU A CA 1
ATOM 1419 C C . LEU A 1 176 ? 11.5 9.445 -10 1 93.06 176 LEU A C 1
ATOM 1421 O O . LEU A 1 176 ? 11.008 10.578 -9.945 1 93.06 176 LEU A O 1
ATOM 1425 N N . ALA A 1 177 ? 10.914 8.422 -10.523 1 95.31 177 ALA A N 1
ATOM 1426 C CA . ALA A 1 177 ? 9.562 8.57 -11.047 1 95.31 177 ALA A CA 1
ATOM 1427 C C . ALA A 1 177 ? 8.57 8.883 -9.93 1 95.31 177 ALA A C 1
ATOM 1429 O O . ALA A 1 177 ? 7.688 9.727 -10.094 1 95.31 177 ALA A O 1
ATOM 1430 N N . ALA A 1 178 ? 8.719 8.211 -8.836 1 94.31 178 ALA A N 1
ATOM 1431 C CA . ALA A 1 178 ? 7.855 8.453 -7.688 1 94.31 178 ALA A CA 1
ATOM 1432 C C . ALA A 1 178 ? 8.031 9.875 -7.16 1 94.31 178 ALA A C 1
ATOM 1434 O O . ALA A 1 178 ? 7.062 10.523 -6.758 1 94.31 178 ALA A O 1
ATOM 1435 N N . ALA A 1 179 ? 9.258 10.336 -7.105 1 90.25 179 ALA A N 1
ATOM 1436 C CA . ALA A 1 179 ? 9.523 11.711 -6.699 1 90.25 179 ALA A CA 1
ATOM 1437 C C . ALA A 1 179 ? 8.828 12.703 -7.629 1 90.25 179 ALA A C 1
ATOM 1439 O O . ALA A 1 179 ? 8.266 13.695 -7.176 1 90.25 179 ALA A O 1
ATOM 1440 N N . GLY A 1 180 ? 8.945 12.406 -8.883 1 91.19 180 GLY A N 1
ATOM 1441 C CA . GLY A 1 180 ? 8.25 13.242 -9.844 1 91.19 180 GLY A CA 1
ATOM 1442 C C . GLY A 1 180 ? 6.754 13.312 -9.602 1 91.19 180 GLY A C 1
ATOM 1443 O O . GLY A 1 180 ? 6.156 14.391 -9.672 1 91.19 180 GLY A O 1
ATOM 1444 N N . MET A 1 181 ? 6.184 12.211 -9.32 1 93.56 181 MET A N 1
ATOM 1445 C CA . MET A 1 181 ? 4.754 12.164 -9.031 1 93.56 181 MET A CA 1
ATOM 1446 C C . MET A 1 181 ? 4.426 12.969 -7.777 1 93.56 181 MET A C 1
ATOM 1448 O O . MET A 1 181 ? 3.418 13.672 -7.734 1 93.56 181 MET A O 1
ATOM 1452 N N . SER A 1 182 ? 5.199 12.852 -6.805 1 90.19 182 SER A N 1
ATOM 1453 C CA . SER A 1 182 ? 5.02 13.617 -5.578 1 90.19 182 SER A CA 1
ATOM 1454 C C . SER A 1 182 ? 5.113 15.117 -5.84 1 90.19 182 SER A C 1
ATOM 1456 O O . SER A 1 182 ? 4.352 15.898 -5.27 1 90.19 182 SER A O 1
ATOM 1458 N N . PHE A 1 183 ? 6.004 15.43 -6.688 1 88.62 183 PHE A N 1
ATOM 1459 C CA . PHE A 1 183 ? 6.164 16.844 -7.035 1 88.62 183 PHE A CA 1
ATOM 1460 C C . PHE A 1 183 ? 4.926 17.359 -7.75 1 88.62 183 PHE A C 1
ATOM 1462 O O . PHE A 1 183 ? 4.438 18.453 -7.441 1 88.62 183 PHE A O 1
ATOM 1469 N N . LEU A 1 184 ? 4.504 16.641 -8.602 1 92.5 184 LEU A N 1
ATOM 1470 C CA . LEU A 1 184 ? 3.34 17.062 -9.375 1 92.5 184 LEU A CA 1
ATOM 1471 C C . LEU A 1 184 ? 2.127 17.25 -8.469 1 92.5 184 LEU A C 1
ATOM 1473 O O . LEU A 1 184 ? 1.44 18.266 -8.539 1 92.5 184 LEU A O 1
ATOM 1477 N N . ILE A 1 185 ? 1.888 16.328 -7.594 1 92.88 185 ILE A N 1
ATOM 1478 C CA . ILE A 1 185 ? 0.739 16.375 -6.695 1 92.88 185 ILE A CA 1
ATOM 1479 C C . ILE A 1 185 ? 0.894 17.562 -5.734 1 92.88 185 ILE A C 1
ATOM 1481 O O . ILE A 1 185 ? -0.068 18.281 -5.469 1 92.88 185 ILE A O 1
ATOM 1485 N N . SER A 1 186 ? 2.09 17.75 -5.242 1 87.38 186 SER A N 1
ATOM 1486 C CA . SER A 1 186 ? 2.346 18.812 -4.285 1 87.38 186 SER A CA 1
ATOM 1487 C C . SER A 1 186 ? 2.152 20.188 -4.93 1 87.38 186 SER A C 1
ATOM 1489 O O . SER A 1 186 ? 1.878 21.172 -4.238 1 87.38 186 SER A O 1
ATOM 1491 N N . SER A 1 187 ? 2.359 20.281 -6.227 1 88.31 187 SER A N 1
ATOM 1492 C CA . SER A 1 187 ? 2.201 21.547 -6.926 1 88.31 187 SER A CA 1
ATOM 1493 C C . SER A 1 187 ? 0.729 21.875 -7.16 1 88.31 187 SER A C 1
ATOM 1495 O O . SER A 1 187 ? 0.376 23.031 -7.414 1 88.31 187 SER A O 1
ATOM 1497 N N . THR A 1 188 ? -0.117 20.906 -7.062 1 88.5 188 THR A N 1
ATOM 1498 C CA . THR A 1 188 ? -1.532 21.094 -7.367 1 88.5 188 THR A CA 1
ATOM 1499 C C . THR A 1 188 ? -2.352 21.188 -6.082 1 88.5 188 THR A C 1
ATOM 1501 O O . THR A 1 188 ? -3.33 21.938 -6.02 1 88.5 188 THR A O 1
ATOM 1504 N N . VAL A 1 189 ? -1.899 20.375 -5.125 1 87.5 189 VAL A N 1
ATOM 1505 C CA . VAL A 1 189 ? -2.646 20.312 -3.875 1 87.5 189 VAL A CA 1
ATOM 1506 C C . VAL A 1 189 ? -1.858 21 -2.766 1 87.5 189 VAL A C 1
ATOM 1508 O O . VAL A 1 189 ? -0.685 20.688 -2.543 1 87.5 189 VAL A O 1
ATOM 1511 N N . HIS A 1 190 ? -2.539 21.891 -1.969 1 80.75 190 HIS A N 1
ATOM 1512 C CA . HIS A 1 190 ? -1.856 22.75 -0.998 1 80.75 190 HIS A CA 1
ATOM 1513 C C . HIS A 1 190 ? -1.859 22.109 0.387 1 80.75 190 HIS A C 1
ATOM 1515 O O . HIS A 1 190 ? -0.957 22.359 1.19 1 80.75 190 HIS A O 1
ATOM 1521 N N . VAL A 1 191 ? -2.854 21.375 0.606 1 79 191 VAL A N 1
ATOM 1522 C CA . VAL A 1 191 ? -2.963 20.75 1.925 1 79 191 VAL A CA 1
ATOM 1523 C C . VAL A 1 191 ? -2.24 19.406 1.928 1 79 191 VAL A C 1
ATOM 1525 O O . VAL A 1 191 ? -2.543 18.531 1.114 1 79 191 VAL A O 1
ATOM 1528 N N . PHE A 1 192 ? -1.291 19.25 2.807 1 80.06 192 PHE A N 1
ATOM 1529 C CA . PHE A 1 192 ? -0.437 18.062 2.885 1 80.06 192 PHE A CA 1
ATOM 1530 C C . PHE A 1 192 ? -1.273 16.797 3.018 1 80.06 192 PHE A C 1
ATOM 1532 O O . PHE A 1 192 ? -1.048 15.828 2.301 1 80.06 192 PHE A O 1
ATOM 1539 N N . ALA A 1 193 ? -2.229 16.828 3.955 1 73.94 193 ALA A N 1
ATOM 1540 C CA . ALA A 1 193 ? -3.033 15.641 4.242 1 73.94 193 ALA A CA 1
ATOM 1541 C C . ALA A 1 193 ? -3.773 15.164 2.996 1 73.94 193 ALA A C 1
ATOM 1543 O O . ALA A 1 193 ? -3.852 13.961 2.734 1 73.94 193 ALA A O 1
ATOM 1544 N N . VAL A 1 194 ? -4.27 16.078 2.295 1 79.5 194 VAL A N 1
ATOM 1545 C CA . VAL A 1 194 ? -5.02 15.75 1.087 1 79.5 194 VAL A CA 1
ATOM 1546 C C . VAL A 1 194 ? -4.066 15.234 0.011 1 79.5 194 VAL A C 1
ATOM 1548 O O . VAL A 1 194 ? -4.371 14.258 -0.677 1 79.5 194 VAL A O 1
ATOM 1551 N N . ALA A 1 195 ? -2.928 15.906 -0.128 1 86 195 ALA A N 1
ATOM 1552 C CA . ALA A 1 195 ? -1.933 15.477 -1.109 1 86 195 ALA A CA 1
ATOM 1553 C C . ALA A 1 195 ? -1.453 14.062 -0.825 1 86 195 ALA A C 1
ATOM 1555 O O . ALA A 1 195 ? -1.324 13.242 -1.742 1 86 195 ALA A O 1
ATOM 1556 N N . GLN A 1 196 ? -1.206 13.828 0.352 1 84.38 196 GLN A N 1
ATOM 1557 C CA . GLN A 1 196 ? -0.724 12.516 0.766 1 84.38 196 GLN A CA 1
ATOM 1558 C C . GLN A 1 196 ? -1.771 11.438 0.502 1 84.38 196 GLN A C 1
ATOM 1560 O O . GLN A 1 196 ? -1.438 10.336 0.055 1 84.38 196 GLN A O 1
ATOM 1565 N N . LEU A 1 197 ? -2.986 11.672 0.842 1 78.44 197 LEU A N 1
ATOM 1566 C CA . LEU A 1 197 ? -4.074 10.727 0.598 1 78.44 197 LEU A CA 1
ATOM 1567 C C . LEU A 1 197 ? -4.215 10.438 -0.892 1 78.44 197 LEU A C 1
ATOM 1569 O O . LEU A 1 197 ? -4.344 9.281 -1.293 1 78.44 197 LEU A O 1
ATOM 1573 N N . LEU A 1 198 ? -4.176 11.477 -1.653 1 84.69 198 LEU A N 1
ATOM 1574 C CA . LEU A 1 198 ? -4.309 11.32 -3.098 1 84.69 198 LEU A CA 1
ATOM 1575 C C . LEU A 1 198 ? -3.184 10.453 -3.656 1 84.69 198 LEU A C 1
ATOM 1577 O O . LEU A 1 198 ? -3.43 9.555 -4.465 1 84.69 198 LEU A O 1
ATOM 1581 N N . LEU A 1 199 ? -1.99 10.711 -3.258 1 90 199 LEU A N 1
ATOM 1582 C CA . LEU A 1 199 ? -0.849 9.938 -3.732 1 90 199 LEU A CA 1
ATOM 1583 C C . LEU A 1 199 ? -0.949 8.484 -3.277 1 90 199 LEU A C 1
ATOM 1585 O O . LEU A 1 199 ? -0.628 7.566 -4.035 1 90 199 LEU A O 1
ATOM 1589 N N . THR A 1 200 ? -1.358 8.289 -2.045 1 85.75 200 THR A N 1
ATOM 1590 C CA . THR A 1 200 ? -1.533 6.941 -1.512 1 85.75 200 THR A CA 1
ATOM 1591 C C . THR A 1 200 ? -2.543 6.156 -2.346 1 85.75 200 THR A C 1
ATOM 1593 O O . THR A 1 200 ? -2.297 5.004 -2.703 1 85.75 200 THR A O 1
ATOM 1596 N N . ILE A 1 201 ? -3.619 6.785 -2.617 1 84.06 201 ILE A N 1
ATOM 1597 C CA . ILE A 1 201 ? -4.652 6.152 -3.43 1 84.06 201 ILE A CA 1
ATOM 1598 C C . ILE A 1 201 ? -4.094 5.82 -4.812 1 84.06 201 ILE A C 1
ATOM 1600 O O . ILE A 1 201 ? -4.289 4.715 -5.316 1 84.06 201 ILE A O 1
ATOM 1604 N N . LEU A 1 202 ? -3.396 6.738 -5.371 1 90.25 202 LEU A N 1
ATOM 1605 C CA . LEU A 1 202 ? -2.811 6.527 -6.691 1 90.25 202 LEU A CA 1
ATOM 1606 C C . LEU A 1 202 ? -1.85 5.344 -6.676 1 90.25 202 LEU A C 1
ATOM 1608 O O . LEU A 1 202 ? -1.911 4.477 -7.551 1 90.25 202 LEU A O 1
ATOM 1612 N N . TYR A 1 203 ? -0.995 5.277 -5.672 1 92.31 203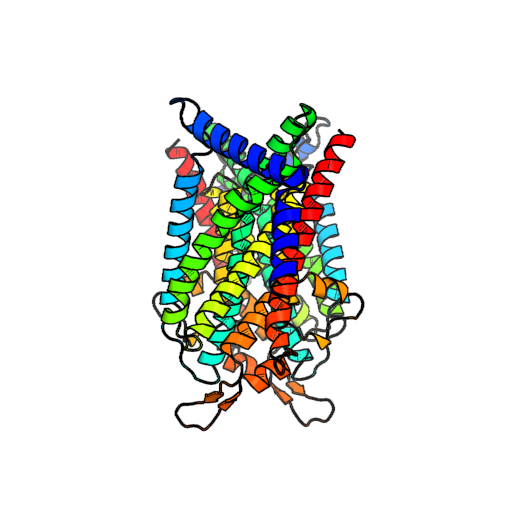 TYR A N 1
ATOM 1613 C CA . TYR A 1 203 ? -0.024 4.195 -5.57 1 92.31 203 TYR A CA 1
ATOM 1614 C C . TYR A 1 203 ? -0.721 2.857 -5.355 1 92.31 203 TYR A C 1
ATOM 1616 O O . TYR A 1 203 ? -0.3 1.835 -5.906 1 92.31 203 TYR A O 1
ATOM 1624 N N . THR A 1 204 ? -1.76 2.885 -4.602 1 89.19 204 THR A N 1
ATOM 1625 C CA . THR A 1 204 ? -2.494 1.652 -4.332 1 89.19 204 THR A CA 1
ATOM 1626 C C . THR A 1 204 ? -3.152 1.127 -5.605 1 89.19 204 THR A C 1
ATOM 1628 O O . THR A 1 204 ? -3.127 -0.076 -5.871 1 89.19 204 THR A O 1
ATOM 1631 N N . PHE A 1 205 ? -3.641 1.983 -6.395 1 89.12 205 PHE A N 1
ATOM 1632 C CA . PHE A 1 205 ? -4.227 1.571 -7.668 1 89.12 205 PHE A CA 1
ATOM 1633 C C . PHE A 1 205 ? -3.146 1.08 -8.625 1 89.12 205 PHE A C 1
ATOM 1635 O O . PHE A 1 205 ? -3.354 0.111 -9.359 1 89.12 205 PHE A O 1
ATOM 1642 N N . MET A 1 206 ? -2.055 1.741 -8.594 1 92.38 206 MET A N 1
ATOM 1643 C CA . MET A 1 206 ? -0.961 1.325 -9.469 1 92.38 206 MET A CA 1
ATOM 1644 C C . MET A 1 206 ? -0.474 -0.073 -9.102 1 92.38 206 MET A C 1
ATOM 1646 O O . MET A 1 206 ? -0.148 -0.871 -9.984 1 92.38 206 MET A O 1
ATOM 1650 N N . MET A 1 207 ? -0.486 -0.304 -7.844 1 92.12 207 MET A N 1
ATOM 1651 C CA . MET A 1 207 ? -0.052 -1.629 -7.406 1 92.12 207 MET A CA 1
ATOM 1652 C C . MET A 1 207 ? -1.033 -2.701 -7.871 1 92.12 207 MET A C 1
ATOM 1654 O O . MET A 1 207 ? -0.625 -3.805 -8.234 1 92.12 207 MET A O 1
ATOM 1658 N N . LEU A 1 208 ? -2.27 -2.367 -7.914 1 89.31 208 LEU A N 1
ATOM 1659 C CA . LEU A 1 208 ? -3.303 -3.303 -8.344 1 89.31 208 LEU A CA 1
ATOM 1660 C C . LEU A 1 208 ? -3.121 -3.676 -9.812 1 89.31 208 LEU A C 1
ATOM 1662 O O . LEU A 1 208 ? -3.191 -4.852 -10.172 1 89.31 208 LEU A O 1
ATOM 1666 N N . PHE A 1 209 ? -2.723 -2.709 -10.57 1 88.88 209 PHE A N 1
ATOM 1667 C CA . PHE A 1 209 ? -2.596 -2.906 -12.008 1 88.88 209 PHE A CA 1
ATOM 1668 C C . PHE A 1 209 ? -1.151 -3.209 -12.383 1 88.88 209 PHE A C 1
ATOM 1670 O O . PHE A 1 209 ? -0.76 -3.045 -13.539 1 88.88 209 PHE A O 1
ATOM 1677 N N . GLY A 1 210 ? -0.418 -3.607 -11.43 1 89.75 210 GLY A N 1
ATOM 1678 C CA . GLY A 1 210 ? 1.004 -3.807 -11.664 1 89.75 210 GLY A CA 1
ATOM 1679 C C . GLY A 1 210 ? 1.318 -5.121 -12.352 1 89.75 210 GLY A C 1
ATOM 1680 O O . GLY A 1 210 ? 2.461 -5.363 -12.742 1 89.75 210 GLY A O 1
ATOM 1681 N N . GLY A 1 211 ? 0.291 -5.953 -12.539 1 84.62 211 GLY A N 1
ATOM 1682 C CA . GLY A 1 211 ? 0.485 -7.207 -13.25 1 84.62 211 GLY A CA 1
ATOM 1683 C C . GLY A 1 211 ? 0.555 -8.414 -12.328 1 84.62 211 GLY A C 1
ATOM 1684 O O . GLY A 1 211 ? 0.251 -9.531 -12.734 1 84.62 211 GLY A O 1
ATOM 1685 N N . PHE A 1 212 ? 1.024 -8.188 -11.125 1 87.44 212 PHE A N 1
ATOM 1686 C CA . PHE A 1 212 ? 1.172 -9.312 -10.203 1 87.44 212 PHE A CA 1
ATOM 1687 C C . PHE A 1 212 ? -0.165 -9.656 -9.562 1 87.44 212 PHE A C 1
ATOM 1689 O O . PHE A 1 212 ? -0.506 -10.836 -9.43 1 87.44 212 PHE A O 1
ATOM 1696 N N . LEU A 1 213 ? -0.955 -8.711 -9.242 1 87.69 213 LEU A N 1
ATOM 1697 C CA . LEU A 1 213 ? -2.184 -8.945 -8.492 1 87.69 213 LEU A CA 1
ATOM 1698 C C . LEU A 1 213 ? -3.346 -9.25 -9.438 1 87.69 213 LEU A C 1
ATOM 1700 O O . LEU A 1 213 ? -4.211 -10.062 -9.117 1 87.69 213 LEU A O 1
ATOM 1704 N N . ILE A 1 214 ? -3.318 -8.578 -10.531 1 87 214 ILE A N 1
ATOM 1705 C CA . ILE A 1 214 ? -4.375 -8.82 -11.508 1 87 214 ILE A CA 1
ATOM 1706 C C . ILE A 1 214 ? -3.758 -9.109 -12.875 1 87 214 ILE A C 1
ATOM 1708 O O . ILE A 1 214 ? -2.617 -8.727 -13.148 1 87 214 ILE A O 1
ATOM 1712 N N . SER A 1 215 ? -4.562 -9.82 -13.641 1 85.56 215 SER A N 1
ATOM 1713 C CA . SER A 1 215 ? -4.117 -10.086 -15.008 1 85.56 215 SER A CA 1
ATOM 1714 C C . SER A 1 215 ? -4.215 -8.836 -15.875 1 85.56 215 SER A C 1
ATOM 1716 O O . SER A 1 215 ? -5.23 -8.141 -15.859 1 85.56 215 SER A O 1
ATOM 1718 N N . LEU A 1 216 ? -3.119 -8.625 -16.562 1 79.19 216 LEU A N 1
ATOM 1719 C CA . LEU A 1 216 ? -3.08 -7.441 -17.422 1 79.19 216 LEU A CA 1
ATOM 1720 C C . LEU A 1 216 ? -4.109 -7.547 -18.547 1 79.19 216 LEU A C 1
ATOM 1722 O O . LEU A 1 216 ? -4.629 -6.535 -19.016 1 79.19 216 LEU A O 1
ATOM 1726 N N . ASP A 1 217 ? -4.496 -8.734 -18.875 1 76.38 217 ASP A N 1
ATOM 1727 C CA . ASP A 1 217 ? -5.457 -8.953 -19.953 1 76.38 217 ASP A CA 1
ATOM 1728 C C . ASP A 1 217 ? -6.871 -8.602 -19.5 1 76.38 217 ASP A C 1
ATOM 1730 O O . ASP A 1 217 ? -7.758 -8.398 -20.328 1 76.38 217 ASP A O 1
ATOM 1734 N N . SER A 1 218 ? -7.047 -8.539 -18.203 1 75.56 218 SER A N 1
ATOM 1735 C CA . SER A 1 218 ? -8.383 -8.25 -17.672 1 75.56 218 SER A CA 1
ATOM 1736 C C . SER A 1 218 ? -8.648 -6.754 -17.625 1 75.56 218 SER A C 1
ATOM 1738 O O . SER A 1 218 ? -9.773 -6.324 -17.375 1 75.56 218 SER A O 1
ATOM 1740 N N . ILE A 1 219 ? -7.551 -6.016 -17.922 1 77.56 219 ILE A N 1
ATOM 1741 C CA . ILE A 1 219 ? -7.703 -4.562 -17.891 1 77.56 219 ILE A CA 1
ATOM 1742 C C . ILE A 1 219 ? -8.414 -4.086 -19.156 1 77.56 219 ILE A C 1
ATOM 1744 O O . ILE A 1 219 ? -7.957 -4.363 -20.266 1 77.56 219 ILE A O 1
ATOM 1748 N N . GLY A 1 220 ? -9.531 -3.375 -18.938 1 77.19 220 GLY A N 1
ATOM 1749 C CA . GLY A 1 220 ? -10.289 -2.857 -20.062 1 77.19 220 GLY A CA 1
ATOM 1750 C C . GLY A 1 220 ? -9.516 -1.833 -20.875 1 77.19 220 GLY A C 1
ATOM 1751 O O . GLY A 1 220 ? -8.609 -1.181 -20.375 1 77.19 220 GLY A O 1
ATOM 1752 N N . PRO A 1 221 ? -9.875 -1.727 -22.141 1 80.88 221 PRO A N 1
ATOM 1753 C CA . PRO A 1 221 ? -9.188 -0.79 -23.031 1 80.88 221 PRO A CA 1
ATOM 1754 C C . PRO A 1 221 ? -9.258 0.653 -22.531 1 80.88 221 PRO A C 1
ATOM 1756 O O . PRO A 1 221 ? -8.336 1.437 -22.766 1 80.88 221 PRO A O 1
ATOM 1759 N N . TRP A 1 222 ? -10.312 0.995 -21.844 1 76.81 222 TRP A N 1
ATOM 1760 C CA . TRP A 1 222 ? -10.477 2.359 -21.344 1 76.81 222 TRP A CA 1
ATOM 1761 C C . TRP A 1 222 ? -9.445 2.678 -20.266 1 76.81 222 TRP A C 1
ATOM 1763 O O . TRP A 1 222 ? -9.188 3.848 -19.984 1 76.81 222 TRP A O 1
ATOM 1773 N N . LEU A 1 223 ? -8.758 1.663 -19.672 1 79.25 223 LEU A N 1
ATOM 1774 C CA . LEU A 1 223 ? -7.77 1.87 -18.609 1 79.25 223 LEU A CA 1
ATOM 1775 C C . LEU A 1 223 ? -6.352 1.726 -19.156 1 79.25 223 LEU A C 1
ATOM 1777 O O . LEU A 1 223 ? -5.383 1.802 -18.406 1 79.25 223 LEU A O 1
ATOM 1781 N N . ASN A 1 224 ? -6.246 1.604 -20.484 1 81.19 224 ASN A N 1
ATOM 1782 C CA . ASN A 1 224 ? -4.938 1.4 -21.078 1 81.19 224 ASN A CA 1
ATOM 1783 C C . ASN A 1 224 ? -4.023 2.602 -20.859 1 81.19 224 ASN A C 1
ATOM 1785 O O . ASN A 1 224 ? -2.812 2.441 -20.688 1 81.19 224 ASN A O 1
ATOM 1789 N N . TRP A 1 225 ? -4.66 3.717 -20.812 1 81.12 225 TRP A N 1
ATOM 1790 C CA . TRP A 1 225 ? -3.863 4.922 -20.625 1 81.12 225 TRP A CA 1
ATOM 1791 C C . TRP A 1 225 ? -3.229 4.941 -19.234 1 81.12 225 TRP A C 1
ATOM 1793 O O . TRP A 1 225 ? -2.141 5.492 -19.047 1 81.12 225 TRP A O 1
ATOM 1803 N N . ILE A 1 226 ? -3.807 4.285 -18.219 1 82.25 226 ILE A N 1
ATOM 1804 C CA . ILE A 1 226 ? -3.287 4.242 -16.844 1 82.25 226 ILE A CA 1
ATOM 1805 C C . ILE A 1 226 ? -2.027 3.379 -16.812 1 82.25 226 ILE A C 1
ATOM 1807 O O . ILE A 1 226 ? -1.118 3.639 -16.016 1 82.25 226 ILE A O 1
ATOM 1811 N N . GLN A 1 227 ? -1.991 2.51 -17.734 1 85.62 227 GLN A N 1
ATOM 1812 C CA . GLN A 1 227 ? -0.853 1.599 -17.766 1 85.62 227 GLN A CA 1
ATOM 1813 C C . GLN A 1 227 ? 0.425 2.33 -18.172 1 85.62 227 GLN A C 1
ATOM 1815 O O . GLN A 1 227 ? 1.521 1.954 -17.75 1 85.62 227 GLN A O 1
ATOM 1820 N N . HIS A 1 228 ? 0.246 3.43 -18.875 1 87.44 228 HIS A N 1
ATOM 1821 C CA . HIS A 1 228 ? 1.419 4.16 -19.344 1 87.44 228 HIS A CA 1
ATOM 1822 C C . HIS A 1 228 ? 2 5.031 -18.234 1 87.44 228 HIS A C 1
ATOM 1824 O O . HIS A 1 228 ? 3.188 5.367 -18.266 1 87.44 228 HIS A O 1
ATOM 1830 N N . ILE A 1 229 ? 1.236 5.285 -17.281 1 91.56 229 ILE A N 1
ATOM 1831 C CA . ILE A 1 229 ? 1.731 6.121 -16.188 1 91.56 229 ILE A CA 1
ATOM 1832 C C . ILE A 1 229 ? 1.898 5.277 -14.922 1 91.56 229 ILE A C 1
ATOM 1834 O O . ILE A 1 229 ? 2.139 5.812 -13.836 1 91.56 229 ILE A O 1
ATOM 1838 N N . ASN A 1 230 ? 1.734 3.961 -15.094 1 94.88 230 ASN A N 1
ATOM 1839 C CA . ASN A 1 230 ? 1.809 3.059 -13.945 1 94.88 230 ASN A CA 1
ATOM 1840 C C . ASN A 1 230 ? 3.254 2.752 -13.57 1 94.88 230 ASN A C 1
ATOM 1842 O O . ASN A 1 230 ? 3.861 1.83 -14.117 1 94.88 230 ASN A O 1
ATOM 1846 N N . LEU A 1 231 ? 3.717 3.41 -12.594 1 96.81 231 LEU A N 1
ATOM 1847 C CA . LEU A 1 231 ? 5.102 3.268 -12.164 1 96.81 231 LEU A CA 1
ATOM 1848 C C . LEU A 1 231 ? 5.355 1.875 -11.594 1 96.81 231 LEU A C 1
ATOM 1850 O O . LEU A 1 231 ? 6.426 1.302 -11.789 1 96.81 231 LEU A O 1
ATOM 1854 N N . PHE A 1 232 ? 4.375 1.363 -10.945 1 96.31 232 PHE A N 1
ATOM 1855 C CA . PHE A 1 232 ? 4.512 0.054 -10.32 1 96.31 232 PHE A CA 1
ATOM 1856 C C . PHE A 1 232 ? 4.664 -1.037 -11.375 1 96.31 232 PHE A C 1
ATOM 1858 O O . PHE A 1 232 ? 5.512 -1.92 -11.242 1 96.31 232 PHE A O 1
ATOM 1865 N N . LYS A 1 233 ? 3.916 -0.949 -12.398 1 95.31 233 LYS A N 1
ATOM 1866 C CA . LYS A 1 233 ? 3.965 -1.948 -13.461 1 95.31 233 LYS A CA 1
ATOM 1867 C C . LYS A 1 233 ? 5.352 -2.006 -14.094 1 95.31 233 LYS A C 1
ATOM 1869 O O . LYS A 1 233 ? 5.934 -3.086 -14.234 1 95.31 233 LYS A O 1
ATOM 1874 N N . TYR A 1 234 ? 5.871 -0.894 -14.453 1 96.81 234 TYR A N 1
ATOM 1875 C CA . TYR A 1 234 ? 7.172 -0.841 -15.117 1 96.81 234 TYR A CA 1
ATOM 1876 C C . TYR A 1 234 ? 8.281 -1.309 -14.188 1 96.81 234 TYR A C 1
ATOM 1878 O O . TYR A 1 234 ? 9.18 -2.049 -14.594 1 96.81 234 TYR A O 1
ATOM 1886 N N . SER A 1 235 ? 8.195 -0.861 -12.945 1 97.81 235 SER A N 1
ATOM 1887 C CA . SER A 1 235 ? 9.203 -1.273 -11.969 1 97.81 235 SER A CA 1
ATOM 1888 C C . SER A 1 235 ? 9.148 -2.777 -11.727 1 97.81 235 SER A C 1
ATOM 1890 O O . SER A 1 235 ? 10.188 -3.445 -11.711 1 97.81 235 SER A O 1
ATOM 1892 N N . LEU A 1 236 ? 7.957 -3.297 -11.586 1 97.38 236 LEU A N 1
ATOM 1893 C CA . LEU A 1 236 ? 7.77 -4.715 -11.297 1 97.38 236 LEU A CA 1
ATOM 1894 C C . LEU A 1 236 ? 8.258 -5.578 -12.453 1 97.38 236 LEU A C 1
ATOM 1896 O O . LEU A 1 236 ? 8.977 -6.555 -12.242 1 97.38 236 LEU A O 1
ATOM 1900 N N . THR A 1 237 ? 7.859 -5.18 -13.633 1 96.5 237 THR A N 1
ATOM 1901 C CA . THR A 1 237 ? 8.258 -5.945 -14.805 1 96.5 237 THR A CA 1
ATOM 1902 C C . THR A 1 237 ? 9.781 -5.957 -14.953 1 96.5 237 THR A C 1
ATOM 1904 O O . THR A 1 237 ? 10.375 -7.008 -15.195 1 96.5 237 THR A O 1
ATOM 1907 N N . ALA A 1 238 ? 10.383 -4.832 -14.781 1 97.56 238 ALA A N 1
ATOM 1908 C CA . ALA A 1 238 ? 11.836 -4.746 -14.898 1 97.56 238 ALA A CA 1
ATOM 1909 C C . ALA A 1 238 ? 12.523 -5.641 -13.867 1 97.56 238 ALA A C 1
ATOM 1911 O O . ALA A 1 238 ? 13.43 -6.398 -14.203 1 97.56 238 ALA A O 1
ATOM 1912 N N . LEU A 1 239 ? 12.086 -5.594 -12.68 1 98.06 239 LEU A N 1
ATOM 1913 C CA . LEU A 1 239 ? 12.742 -6.336 -11.602 1 98.06 239 LEU A CA 1
ATOM 1914 C C . LEU A 1 239 ? 12.438 -7.828 -11.711 1 98.06 239 LEU A C 1
ATOM 1916 O O . LEU A 1 239 ? 13.281 -8.664 -11.383 1 98.06 239 LEU A O 1
ATOM 1920 N N . TYR A 1 240 ? 11.211 -8.18 -12.125 1 97.69 240 TYR A N 1
ATOM 1921 C CA . TYR A 1 240 ? 10.875 -9.586 -12.312 1 97.69 240 TYR A CA 1
ATOM 1922 C C . TYR A 1 240 ? 11.688 -10.203 -13.438 1 97.69 240 TYR A C 1
ATOM 1924 O O . TYR A 1 240 ? 12.156 -11.336 -13.336 1 97.69 240 TYR A O 1
ATOM 1932 N N . ILE A 1 241 ? 11.836 -9.422 -14.547 1 97.31 241 ILE A N 1
ATOM 1933 C CA . ILE A 1 241 ? 12.672 -9.922 -15.641 1 97.31 241 ILE A CA 1
ATOM 1934 C C . ILE A 1 241 ? 14.094 -10.141 -15.141 1 97.31 241 ILE A C 1
ATOM 1936 O O . ILE A 1 241 ? 14.703 -11.18 -15.422 1 97.31 241 ILE A O 1
ATOM 1940 N N . ASN A 1 242 ? 14.602 -9.164 -14.383 1 97.19 242 ASN A N 1
ATOM 1941 C CA . ASN A 1 242 ? 15.969 -9.242 -13.859 1 97.19 242 ASN A CA 1
ATOM 1942 C C . ASN A 1 242 ? 16.141 -10.438 -12.93 1 97.19 242 ASN A C 1
ATOM 1944 O O . ASN A 1 242 ? 17.219 -11.031 -12.875 1 97.19 242 ASN A O 1
ATOM 1948 N N . GLU A 1 243 ? 15.109 -10.875 -12.227 1 97.25 243 GLU A N 1
ATOM 1949 C CA . GLU A 1 243 ? 15.211 -11.914 -11.211 1 97.25 243 GLU A CA 1
ATOM 1950 C C . GLU A 1 243 ? 14.906 -13.289 -11.805 1 97.25 243 GLU A C 1
ATOM 1952 O O . GLU A 1 243 ? 15.578 -14.273 -11.477 1 97.25 243 GLU A O 1
ATOM 1957 N N . PHE A 1 244 ? 13.938 -13.367 -12.742 1 96.88 244 PHE A N 1
ATOM 1958 C CA . PHE A 1 244 ? 13.367 -14.68 -13.039 1 96.88 244 PHE A CA 1
ATOM 1959 C C . PHE A 1 244 ? 13.758 -15.133 -14.438 1 96.88 244 PHE A C 1
ATOM 1961 O O . PHE A 1 244 ? 13.688 -16.328 -14.742 1 96.88 244 PHE A O 1
ATOM 1968 N N . LYS A 1 245 ? 14.156 -14.211 -15.289 1 96.44 245 LYS A N 1
ATOM 1969 C CA . LYS A 1 245 ? 14.453 -14.594 -16.656 1 96.44 245 LYS A CA 1
ATOM 1970 C C . LYS A 1 245 ? 15.516 -15.688 -16.703 1 96.44 245 LYS A C 1
ATOM 1972 O O . LYS A 1 245 ? 16.562 -15.57 -16.094 1 96.44 245 LYS A O 1
ATOM 1977 N N . ASP A 1 246 ? 15.242 -16.75 -17.391 1 94.56 246 ASP A N 1
ATOM 1978 C CA . ASP A 1 246 ? 16.125 -17.875 -17.703 1 94.56 246 ASP A CA 1
ATOM 1979 C C . ASP A 1 246 ? 16.547 -18.609 -16.438 1 94.56 246 ASP A C 1
ATOM 1981 O O . ASP A 1 246 ? 17.609 -19.234 -16.391 1 94.56 246 ASP A O 1
ATOM 1985 N N . ARG A 1 247 ? 15.781 -18.5 -15.359 1 95.44 247 ARG A N 1
ATOM 1986 C CA . ARG A 1 247 ? 16.047 -19.25 -14.133 1 95.44 247 ARG A CA 1
ATOM 1987 C C . ARG A 1 247 ? 14.984 -20.328 -13.914 1 95.44 247 ARG A C 1
ATOM 1989 O O . ARG A 1 247 ? 13.828 -20.156 -14.305 1 95.44 247 ARG A O 1
ATOM 1996 N N . ASN A 1 248 ? 15.453 -21.375 -13.383 1 94.56 248 ASN A N 1
ATOM 1997 C CA . ASN A 1 248 ? 14.578 -22.5 -13.031 1 94.56 248 ASN A CA 1
ATOM 1998 C C . ASN A 1 248 ? 14.633 -22.797 -11.539 1 94.56 248 ASN A C 1
ATOM 2000 O O . ASN A 1 248 ? 15.711 -22.859 -10.953 1 94.56 248 ASN A O 1
ATOM 2004 N N . PHE A 1 249 ? 13.492 -22.844 -10.961 1 95.06 249 PHE A N 1
ATOM 2005 C CA . PHE A 1 249 ? 13.359 -23.156 -9.547 1 95.06 249 PHE A CA 1
ATOM 2006 C C . PHE A 1 249 ? 12.805 -24.547 -9.344 1 95.06 249 PHE A C 1
ATOM 2008 O O . PHE A 1 249 ? 11.648 -24.828 -9.68 1 95.06 249 PHE A O 1
ATOM 2015 N N . CYS A 1 250 ? 13.641 -25.438 -8.891 1 93 250 CYS A N 1
ATOM 2016 C CA . CYS A 1 250 ? 13.242 -26.828 -8.75 1 93 250 CYS A CA 1
ATOM 2017 C C . CYS A 1 250 ? 13.367 -27.297 -7.309 1 93 250 CYS A C 1
ATOM 2019 O O . CYS A 1 250 ? 14.18 -26.766 -6.551 1 93 250 CYS A O 1
ATOM 2021 N N . MET A 1 251 ? 12.469 -28.219 -6.992 1 89.94 251 MET A N 1
ATOM 2022 C CA . MET A 1 251 ? 12.625 -28.875 -5.703 1 89.94 251 MET A CA 1
ATOM 2023 C C . MET A 1 251 ? 13.922 -29.672 -5.656 1 89.94 251 MET A C 1
ATOM 2025 O O . MET A 1 251 ? 14.43 -30.109 -6.691 1 89.94 251 MET A O 1
ATOM 2029 N N . ASN A 1 252 ? 14.43 -29.766 -4.445 1 83.56 252 ASN A N 1
ATOM 2030 C CA . ASN A 1 252 ? 15.672 -30.516 -4.293 1 83.56 252 ASN A CA 1
ATOM 2031 C C . ASN A 1 252 ? 15.57 -31.906 -4.91 1 83.56 252 ASN A C 1
ATOM 2033 O O . ASN A 1 252 ? 16.531 -32.406 -5.48 1 83.56 252 ASN A O 1
ATOM 2037 N N . ASN A 1 253 ? 14.336 -32.5 -4.855 1 83.31 253 ASN A N 1
ATOM 2038 C CA . ASN A 1 253 ? 14.164 -33.844 -5.395 1 83.31 253 ASN A CA 1
ATOM 2039 C C . ASN A 1 253 ? 13.805 -33.812 -6.875 1 83.31 253 ASN A C 1
ATOM 2041 O O . ASN A 1 253 ? 13.617 -34.844 -7.5 1 83.31 253 ASN A O 1
ATOM 2045 N N . GLY A 1 254 ? 13.812 -32.719 -7.453 1 75.62 254 GLY A N 1
ATOM 2046 C CA . GLY A 1 254 ? 13.578 -32.531 -8.875 1 75.62 254 GLY A CA 1
ATOM 2047 C C . GLY A 1 254 ? 12.148 -32.844 -9.281 1 75.62 254 GLY A C 1
ATOM 2048 O O . GLY A 1 254 ? 11.82 -32.812 -10.477 1 75.62 254 GLY A O 1
ATOM 2049 N N . THR A 1 255 ? 11.258 -33.062 -8.477 1 81.81 255 THR A N 1
ATOM 2050 C CA . THR A 1 255 ? 9.906 -33.531 -8.766 1 81.81 255 THR A CA 1
ATOM 2051 C C . THR A 1 255 ? 9.062 -32.375 -9.328 1 81.81 255 THR A C 1
ATOM 2053 O O . THR A 1 255 ? 8.188 -32.594 -10.172 1 81.81 255 THR A O 1
ATOM 2056 N N . LEU A 1 256 ? 9.289 -31.172 -8.922 1 89.62 256 LEU A N 1
ATOM 2057 C CA . LEU A 1 256 ? 8.523 -30.016 -9.359 1 89.62 256 LEU A CA 1
ATOM 2058 C C . LEU A 1 256 ? 9.445 -28.844 -9.656 1 89.62 256 LEU A C 1
ATOM 2060 O O . LEU A 1 256 ? 10.32 -28.516 -8.844 1 89.62 256 LEU A O 1
ATOM 2064 N N . CYS A 1 257 ? 9.391 -28.422 -10.891 1 92.19 257 CYS A N 1
ATOM 2065 C CA . CYS A 1 257 ? 10.188 -27.266 -11.266 1 92.19 257 CYS A CA 1
ATOM 2066 C C . CYS A 1 257 ? 9.305 -26.156 -11.828 1 92.19 257 CYS A C 1
ATOM 2068 O O . CYS A 1 257 ? 8.32 -26.422 -12.523 1 92.19 257 CYS A O 1
ATOM 2070 N N . LYS A 1 258 ? 9.562 -25 -11.453 1 92.88 258 LYS A N 1
ATOM 2071 C CA . LYS A 1 258 ? 8.914 -23.812 -11.992 1 92.88 258 LYS A CA 1
ATOM 2072 C C . LYS A 1 258 ? 9.922 -22.938 -12.734 1 92.88 258 LYS A C 1
ATOM 2074 O O . LYS A 1 258 ? 10.969 -22.578 -12.188 1 92.88 258 LYS A O 1
ATOM 2079 N N . SER A 1 259 ? 9.57 -22.656 -14.008 1 94.88 259 SER A N 1
ATOM 2080 C CA . SER A 1 259 ? 10.461 -21.844 -14.828 1 94.88 259 SER A CA 1
ATOM 2081 C C . SER A 1 259 ? 10.133 -20.359 -14.68 1 94.88 259 SER A C 1
ATOM 2083 O O . SER A 1 259 ? 8.969 -19.969 -14.711 1 94.88 259 SER A O 1
ATOM 2085 N N . GLY A 1 260 ? 11.164 -19.594 -14.445 1 95.44 260 GLY A N 1
ATOM 2086 C CA . GLY A 1 260 ? 10.977 -18.141 -14.414 1 95.44 260 GLY A CA 1
ATOM 2087 C C . GLY A 1 260 ? 10.359 -17.594 -15.688 1 95.44 260 GLY A C 1
ATOM 2088 O O . GLY A 1 260 ? 9.531 -16.688 -15.641 1 95.44 260 GLY A O 1
ATOM 2089 N N . ASN A 1 261 ? 10.688 -18.234 -16.859 1 95.19 261 ASN A N 1
ATOM 2090 C CA . ASN A 1 261 ? 10.148 -17.781 -18.141 1 95.19 261 ASN A CA 1
ATOM 2091 C C . ASN A 1 261 ? 8.648 -18.047 -18.234 1 95.19 261 ASN A C 1
ATOM 2093 O O . ASN A 1 261 ? 7.895 -17.219 -18.75 1 95.19 261 ASN A O 1
ATOM 2097 N N . SER A 1 262 ? 8.203 -19.172 -17.734 1 92.62 262 SER A N 1
ATOM 2098 C CA . SER A 1 262 ? 6.773 -19.484 -17.719 1 92.62 262 SER A CA 1
ATOM 2099 C C . SER A 1 262 ? 6.004 -18.5 -16.844 1 92.62 262 SER A C 1
ATOM 2101 O O . SER A 1 262 ? 4.887 -18.109 -17.172 1 92.62 262 SER A O 1
ATOM 2103 N N . PHE A 1 263 ? 6.652 -18.156 -15.719 1 93.12 263 PHE A N 1
ATOM 2104 C CA . PHE A 1 263 ? 6.051 -17.203 -14.797 1 93.12 263 PHE A CA 1
ATOM 2105 C C . PHE A 1 263 ? 5.871 -15.844 -15.469 1 93.12 263 PHE A C 1
ATOM 2107 O O . PHE A 1 263 ? 4.801 -15.234 -15.383 1 93.12 263 PHE A O 1
ATOM 2114 N N . LEU A 1 264 ? 6.891 -15.414 -16.203 1 94.38 264 LEU A N 1
ATOM 2115 C CA . LEU A 1 264 ? 6.84 -14.125 -16.875 1 94.38 264 LEU A CA 1
ATOM 2116 C C . LEU A 1 264 ? 5.805 -14.133 -18 1 94.38 264 LEU A C 1
ATOM 2118 O O . LEU A 1 264 ? 5.082 -13.156 -18.188 1 94.38 264 LEU A O 1
ATOM 2122 N N . MET A 1 265 ? 5.668 -15.234 -18.672 1 90.38 265 MET A N 1
ATOM 2123 C CA . MET A 1 265 ? 4.691 -15.375 -19.75 1 90.38 265 MET A CA 1
ATOM 2124 C C . MET A 1 265 ? 3.27 -15.375 -19.188 1 90.38 265 MET A C 1
ATOM 2126 O O . MET A 1 265 ? 2.381 -14.727 -19.75 1 90.38 265 MET A O 1
ATOM 2130 N N . GLU A 1 266 ? 3.104 -16.078 -18.062 1 86.25 266 GLU A N 1
ATOM 2131 C CA . GLU A 1 266 ? 1.787 -16.172 -17.438 1 86.25 266 GLU A CA 1
ATOM 2132 C C . GLU A 1 266 ? 1.314 -14.797 -16.969 1 86.25 266 GLU A C 1
ATOM 2134 O O . GLU A 1 266 ? 0.114 -14.523 -16.938 1 86.25 266 GLU A O 1
ATOM 2139 N N . ASN A 1 267 ? 2.277 -13.961 -16.609 1 88.69 267 ASN A N 1
ATOM 2140 C CA . ASN A 1 267 ? 1.92 -12.633 -16.109 1 88.69 267 ASN A CA 1
ATOM 2141 C C . ASN A 1 267 ? 2.014 -11.586 -17.219 1 88.69 267 ASN A C 1
ATOM 2143 O O . ASN A 1 267 ? 1.963 -10.383 -16.953 1 88.69 267 ASN A O 1
ATOM 2147 N N . GLU A 1 268 ? 2.184 -12 -18.438 1 86.94 268 GLU A N 1
ATOM 2148 C CA . GLU A 1 268 ? 2.156 -11.156 -19.625 1 86.94 268 GLU A CA 1
ATOM 2149 C C . GLU A 1 268 ? 3.238 -10.078 -19.562 1 86.94 268 GLU A C 1
ATOM 2151 O O . GLU A 1 268 ? 2.98 -8.914 -19.875 1 86.94 268 GLU A O 1
ATOM 2156 N N . MET A 1 269 ? 4.379 -10.508 -19.109 1 89.5 269 MET A N 1
ATOM 2157 C CA . MET A 1 269 ? 5.539 -9.625 -19.078 1 89.5 269 MET A CA 1
ATOM 2158 C C . MET A 1 269 ? 6.52 -9.984 -20.188 1 89.5 269 MET A C 1
ATOM 2160 O O . MET A 1 269 ? 7.098 -11.07 -20.188 1 89.5 269 MET A O 1
ATOM 2164 N N . ASN A 1 270 ? 6.629 -8.992 -21.109 1 88.81 270 ASN A N 1
ATOM 2165 C CA . ASN A 1 270 ? 7.52 -9.234 -22.234 1 88.81 270 ASN A CA 1
ATOM 2166 C C . ASN A 1 270 ? 8.984 -9.273 -21.797 1 88.81 270 ASN A C 1
ATOM 2168 O O . ASN A 1 270 ? 9.469 -8.328 -21.172 1 88.81 270 ASN A O 1
ATOM 2172 N N . TYR A 1 271 ? 9.594 -10.391 -22.047 1 90.75 271 TYR A N 1
ATOM 2173 C CA . TYR A 1 271 ? 10.961 -10.562 -21.562 1 90.75 271 TYR A CA 1
ATOM 2174 C C . TYR A 1 271 ? 11.867 -11.07 -22.688 1 90.75 271 TYR A C 1
ATOM 2176 O O . TYR A 1 271 ? 13.086 -11.172 -22.5 1 90.75 271 TYR A O 1
ATOM 2184 N N . LYS A 1 272 ? 11.422 -11.391 -23.844 1 89.81 272 LYS A N 1
ATOM 2185 C CA . LYS A 1 272 ? 12.133 -12.125 -24.891 1 89.81 272 LYS A CA 1
ATOM 2186 C C . LYS A 1 272 ? 13.266 -11.281 -25.469 1 89.81 272 LYS A C 1
ATOM 2188 O O . LYS A 1 272 ? 14.383 -11.766 -25.641 1 89.81 272 LYS A O 1
ATOM 2193 N N . GLU A 1 273 ? 12.945 -10.023 -25.656 1 88.75 273 GLU A N 1
ATOM 2194 C CA . GLU A 1 273 ? 13.961 -9.141 -26.219 1 88.75 273 GLU A CA 1
ATOM 2195 C C . GLU A 1 273 ? 14.633 -8.305 -25.141 1 88.75 273 GLU A C 1
ATOM 2197 O O . GLU A 1 273 ? 14 -7.918 -24.156 1 88.75 273 GLU A O 1
ATOM 2202 N N . PRO A 1 274 ? 15.984 -8.078 -25.344 1 85.69 274 PRO A N 1
ATOM 2203 C CA . PRO A 1 274 ? 16.688 -7.234 -24.375 1 85.69 274 PRO A CA 1
ATOM 2204 C C . PRO A 1 274 ? 16.047 -5.852 -24.219 1 85.69 274 PRO A C 1
ATOM 2206 O O . PRO A 1 274 ? 16.109 -5.262 -23.141 1 85.69 274 PRO A O 1
ATOM 2209 N N . TRP A 1 275 ? 15.445 -5.52 -25.234 1 87.56 275 TRP A N 1
ATOM 2210 C CA . TRP A 1 275 ? 14.828 -4.195 -25.234 1 87.56 275 TRP A CA 1
ATOM 2211 C C . TRP A 1 275 ? 13.617 -4.156 -24.312 1 87.56 275 TRP A C 1
ATOM 2213 O O . TRP A 1 275 ? 13.242 -3.088 -23.812 1 87.56 275 TRP A O 1
ATOM 2223 N N . ASP A 1 276 ? 13.125 -5.262 -23.953 1 88.94 276 ASP A N 1
ATOM 2224 C CA . ASP A 1 276 ? 11.945 -5.324 -23.094 1 88.94 276 ASP A CA 1
ATOM 2225 C C . ASP A 1 276 ? 12.273 -4.867 -21.688 1 88.94 276 ASP A C 1
ATOM 2227 O O . ASP A 1 276 ? 11.453 -4.227 -21.016 1 88.94 276 ASP A O 1
ATOM 2231 N N . LEU A 1 277 ? 13.469 -5.176 -21.25 1 91.75 277 LEU A N 1
ATOM 2232 C CA . LEU A 1 277 ? 13.914 -4.734 -19.938 1 91.75 277 LEU A CA 1
ATOM 2233 C C . LEU A 1 277 ? 14.18 -3.232 -19.938 1 91.75 277 LEU A C 1
ATOM 2235 O O . LEU A 1 277 ? 13.719 -2.52 -19.031 1 91.75 277 LEU A O 1
ATOM 2239 N N . TRP A 1 278 ? 14.789 -2.693 -20.938 1 93.38 278 TRP A N 1
ATOM 2240 C CA . TRP A 1 278 ? 15.188 -1.292 -21.016 1 93.38 278 TRP A CA 1
ATOM 2241 C C . TRP A 1 278 ? 13.984 -0.393 -21.266 1 93.38 278 TRP A C 1
ATOM 2243 O O . TRP A 1 278 ? 13.977 0.775 -20.875 1 93.38 278 TRP A O 1
ATOM 2253 N N . LEU A 1 279 ? 13.031 -0.961 -21.891 1 94.88 279 LEU A N 1
ATOM 2254 C CA . LEU A 1 279 ? 11.82 -0.194 -22.156 1 94.88 279 LEU A CA 1
ATOM 2255 C C . LEU A 1 279 ? 11.148 0.231 -20.859 1 94.88 279 LEU A C 1
ATOM 2257 O O . LEU A 1 279 ? 10.617 1.339 -20.766 1 94.88 279 LEU A O 1
ATOM 2261 N N . ASN A 1 280 ? 11.195 -0.652 -19.906 1 96.69 280 ASN A N 1
ATOM 2262 C CA . ASN A 1 280 ? 10.594 -0.326 -18.609 1 96.69 280 ASN A CA 1
ATOM 2263 C C . ASN A 1 280 ? 11.344 0.801 -17.906 1 96.69 280 ASN A C 1
ATOM 2265 O O . ASN A 1 280 ? 10.727 1.696 -17.328 1 96.69 280 ASN A O 1
ATOM 2269 N N . HIS A 1 281 ? 12.664 0.801 -17.969 1 96.94 281 HIS A N 1
ATOM 2270 C CA . HIS A 1 281 ? 13.461 1.868 -17.375 1 96.94 281 HIS A CA 1
ATOM 2271 C C . HIS A 1 281 ? 13.242 3.193 -18.094 1 96.94 281 HIS A C 1
ATOM 2273 O O . HIS A 1 281 ? 13.133 4.242 -17.453 1 96.94 281 HIS A O 1
ATOM 2279 N N . MET A 1 282 ? 13.148 3.08 -19.391 1 96.81 282 MET A N 1
ATOM 2280 C CA . MET A 1 282 ? 12.891 4.285 -20.172 1 96.81 282 MET A CA 1
ATOM 2281 C C . MET A 1 282 ? 11.523 4.871 -19.828 1 96.81 282 MET A C 1
ATOM 2283 O O . MET A 1 282 ? 11.375 6.09 -19.719 1 96.81 282 MET A O 1
ATOM 2287 N N . ALA A 1 283 ? 10.562 3.988 -19.75 1 97 283 ALA A N 1
ATOM 2288 C CA . ALA A 1 283 ? 9.227 4.449 -19.391 1 97 283 ALA A CA 1
ATOM 2289 C C . ALA A 1 283 ? 9.227 5.156 -18.031 1 97 283 ALA A C 1
ATOM 2291 O O . ALA A 1 283 ? 8.594 6.199 -17.875 1 97 283 ALA A O 1
ATOM 2292 N N . LEU A 1 284 ? 9.938 4.629 -17.078 1 97.69 284 LEU A N 1
ATOM 2293 C CA . LEU A 1 284 ? 10.023 5.234 -15.758 1 97.69 284 LEU A CA 1
ATOM 2294 C C . LEU A 1 284 ? 10.711 6.594 -15.828 1 97.69 284 LEU A C 1
ATOM 2296 O O . LEU A 1 284 ? 10.25 7.562 -15.219 1 97.69 284 LEU A O 1
ATOM 2300 N N . LEU A 1 285 ? 11.758 6.68 -16.594 1 96.19 285 LEU A N 1
ATOM 2301 C CA . LEU A 1 285 ? 12.5 7.93 -16.719 1 96.19 285 LEU A CA 1
ATOM 2302 C C . LEU A 1 285 ? 11.688 8.977 -17.469 1 96.19 285 LEU A C 1
ATOM 2304 O O . LEU A 1 285 ? 11.711 10.156 -17.109 1 96.19 285 LEU A O 1
ATOM 2308 N N . ILE A 1 286 ? 11.016 8.531 -18.453 1 97 286 ILE A N 1
ATOM 2309 C CA . ILE A 1 286 ? 10.156 9.453 -19.188 1 97 286 ILE A CA 1
ATOM 2310 C C . ILE A 1 286 ? 9.062 9.984 -18.266 1 97 286 ILE A C 1
ATOM 2312 O O . ILE A 1 286 ? 8.75 11.18 -18.297 1 97 286 ILE A O 1
ATOM 2316 N N . ASN A 1 287 ? 8.469 9.086 -17.516 1 96.81 287 ASN A N 1
ATOM 2317 C CA . ASN A 1 287 ? 7.465 9.531 -16.562 1 96.81 287 ASN A CA 1
ATOM 2318 C C . ASN A 1 287 ? 8.031 10.562 -15.586 1 96.81 287 ASN A C 1
ATOM 2320 O O . ASN A 1 287 ? 7.387 11.57 -15.297 1 96.81 287 ASN A O 1
ATOM 2324 N N . ALA A 1 288 ? 9.211 10.297 -15.102 1 94.44 288 ALA A N 1
ATOM 2325 C CA . ALA A 1 288 ? 9.852 11.234 -14.18 1 94.44 288 ALA A CA 1
ATOM 2326 C C . ALA A 1 288 ? 10.008 12.609 -14.812 1 94.44 288 ALA A C 1
ATOM 2328 O O . ALA A 1 288 ? 9.656 13.625 -14.211 1 94.44 288 ALA A O 1
ATOM 2329 N N . VAL A 1 289 ? 10.453 12.641 -16.047 1 93.12 289 VAL A N 1
ATOM 2330 C CA . VAL A 1 289 ? 10.703 13.898 -16.75 1 93.12 289 VAL A CA 1
ATOM 2331 C C . VAL A 1 289 ? 9.383 14.602 -17.047 1 93.12 289 VAL A C 1
ATOM 2333 O O . VAL A 1 289 ? 9.258 15.812 -16.812 1 93.12 289 VAL A O 1
ATOM 2336 N N . VAL A 1 290 ? 8.43 13.859 -17.484 1 95.38 290 VAL A N 1
ATOM 2337 C CA . VAL A 1 290 ? 7.133 14.438 -17.828 1 95.38 290 VAL A CA 1
ATOM 2338 C C . VAL A 1 290 ? 6.5 15.039 -16.578 1 95.38 290 VAL A C 1
ATOM 2340 O O . VAL A 1 290 ? 5.957 16.141 -16.609 1 95.38 290 VAL A O 1
ATOM 2343 N N . MET A 1 291 ? 6.598 14.391 -15.477 1 93.56 291 MET A N 1
ATOM 2344 C CA . MET A 1 291 ? 6.008 14.891 -14.242 1 93.56 291 MET A CA 1
ATOM 2345 C C . MET A 1 291 ? 6.758 16.125 -13.742 1 93.56 291 MET A C 1
ATOM 2347 O O . MET A 1 291 ? 6.145 17.062 -13.227 1 93.56 291 MET A O 1
ATOM 2351 N N . MET A 1 292 ? 7.996 16.109 -13.891 1 89.88 292 MET A N 1
ATOM 2352 C CA . MET A 1 292 ? 8.781 17.266 -13.477 1 89.88 292 MET A CA 1
ATOM 2353 C C . MET A 1 292 ? 8.461 18.484 -14.336 1 89.88 292 MET A C 1
ATOM 2355 O O . MET A 1 292 ? 8.367 19.609 -13.836 1 89.88 292 MET A O 1
ATOM 2359 N N . VAL A 1 293 ? 8.344 18.219 -15.609 1 91.81 293 VAL A N 1
ATOM 2360 C CA . VAL A 1 293 ? 7.992 19.312 -16.531 1 91.81 293 VAL A CA 1
ATOM 2361 C C . VAL A 1 293 ? 6.586 19.812 -16.219 1 91.81 293 VAL A C 1
ATOM 2363 O O . VAL A 1 293 ? 6.348 21.016 -16.172 1 91.81 293 VAL A O 1
ATOM 2366 N N . ALA A 1 294 ? 5.703 18.891 -15.961 1 93.56 294 ALA A N 1
ATOM 2367 C CA . ALA A 1 294 ? 4.34 19.281 -15.602 1 93.56 294 ALA A CA 1
ATOM 2368 C C . ALA A 1 294 ? 4.316 20.094 -14.312 1 93.56 294 ALA A C 1
ATOM 2370 O O . ALA A 1 294 ? 3.543 21.047 -14.188 1 93.56 294 ALA A O 1
ATOM 2371 N N . THR A 1 295 ? 5.109 19.656 -13.375 1 90.12 295 THR A N 1
ATOM 2372 C CA . THR A 1 295 ? 5.215 20.391 -12.125 1 90.12 295 THR A CA 1
ATOM 2373 C C . THR A 1 295 ? 5.688 21.828 -12.375 1 90.12 295 THR A C 1
ATOM 2375 O O . THR A 1 295 ? 5.137 22.781 -11.82 1 90.12 295 THR A O 1
ATOM 2378 N N . TYR A 1 296 ? 6.629 21.969 -13.227 1 86.62 296 TYR A N 1
ATOM 2379 C CA . TYR A 1 296 ? 7.16 23.297 -13.555 1 86.62 296 TYR A CA 1
ATOM 2380 C C . TYR A 1 296 ? 6.09 24.172 -14.203 1 86.62 296 TYR A C 1
ATOM 2382 O O . TYR A 1 296 ? 5.934 25.328 -13.844 1 86.62 296 TYR A O 1
ATOM 2390 N N . VAL A 1 297 ? 5.418 23.594 -15.086 1 89.5 297 VAL A N 1
ATOM 2391 C CA . VAL A 1 297 ? 4.359 24.328 -15.781 1 89.5 297 VAL A CA 1
ATOM 2392 C C . VAL A 1 297 ? 3.273 24.734 -14.789 1 89.5 297 VAL A C 1
ATOM 2394 O O . VAL A 1 297 ? 2.775 25.859 -14.828 1 89.5 297 VAL A O 1
ATOM 2397 N N . GLN A 1 298 ? 2.924 23.812 -13.906 1 88.5 298 GLN A N 1
ATOM 2398 C CA . GLN A 1 298 ? 1.894 24.094 -12.914 1 88.5 298 GLN A CA 1
ATOM 2399 C C . GLN A 1 298 ? 2.328 25.203 -11.969 1 88.5 298 GLN A C 1
ATOM 2401 O O . GLN A 1 298 ? 1.518 26.047 -11.586 1 88.5 298 GLN A O 1
ATOM 2406 N N . LEU A 1 299 ? 3.506 25.219 -11.617 1 83.62 299 LEU A N 1
ATOM 2407 C CA . LEU A 1 299 ? 4.016 26.25 -10.711 1 83.62 299 LEU A CA 1
ATOM 2408 C C . LEU A 1 299 ? 4.027 27.609 -11.398 1 83.62 299 LEU A C 1
ATOM 2410 O O . LEU A 1 299 ? 3.777 28.625 -10.758 1 83.62 299 LEU A O 1
ATOM 2414 N N . ARG A 1 300 ? 4.219 27.578 -12.648 1 80.94 300 ARG A N 1
ATOM 2415 C CA . ARG A 1 300 ? 4.227 28.828 -13.398 1 80.94 300 ARG A CA 1
ATOM 2416 C C . ARG A 1 300 ? 2.814 29.375 -13.578 1 80.94 300 ARG A C 1
ATOM 2418 O O . ARG A 1 300 ? 2.607 30.578 -13.617 1 80.94 300 ARG A O 1
ATOM 2425 N N . ARG A 1 301 ? 1.927 28.469 -13.711 1 79.81 301 ARG A N 1
ATOM 2426 C CA . ARG A 1 301 ? 0.537 28.875 -13.883 1 79.81 301 ARG A CA 1
ATOM 2427 C C . ARG A 1 301 ? -0.037 29.438 -12.586 1 79.81 301 ARG A C 1
ATOM 2429 O O . ARG A 1 301 ? -0.938 30.281 -12.617 1 79.81 301 ARG A O 1
ATOM 2436 N N . MET A 1 302 ? 0.157 28.812 -11.445 1 70.56 302 MET A N 1
ATOM 2437 C CA . MET A 1 302 ? -0.332 29.312 -10.156 1 70.56 302 MET A CA 1
ATOM 2438 C C . MET A 1 302 ? 0.034 30.781 -9.977 1 70.56 302 MET A C 1
ATOM 2440 O O . MET A 1 302 ? -0.691 31.531 -9.312 1 70.56 302 MET A O 1
ATOM 2444 N N . LYS A 1 303 ? 1.049 31.359 -10.32 1 58.41 303 LYS A N 1
ATOM 2445 C CA . LYS A 1 303 ? 1.518 32.719 -10.258 1 58.41 303 LYS A CA 1
ATOM 2446 C C . LYS A 1 303 ? 0.524 33.688 -10.922 1 58.41 303 LYS A C 1
ATOM 2448 O O . LYS A 1 303 ? 0.39 34.844 -10.516 1 58.41 303 LYS A O 1
ATOM 2453 N N . LYS A 1 304 ? -0.182 33.156 -11.961 1 54.97 304 LYS A N 1
ATOM 2454 C CA . LYS A 1 304 ? -1 34.094 -12.703 1 54.97 304 LYS A CA 1
ATOM 2455 C C . LYS A 1 304 ? -2.367 34.281 -12.055 1 54.97 304 LYS A C 1
ATOM 2457 O O . LYS A 1 304 ? -3.01 35.312 -12.219 1 54.97 304 LYS A O 1
ATOM 2462 N N . THR A 1 305 ? -2.639 33.219 -11.328 1 45.41 305 THR A N 1
ATOM 2463 C CA . THR A 1 305 ? -3.986 33.406 -10.797 1 45.41 305 THR A CA 1
ATOM 2464 C C . THR A 1 305 ? -3.951 34.031 -9.414 1 45.41 305 THR A C 1
ATOM 2466 O O . THR A 1 305 ? -4.992 34.406 -8.875 1 45.41 305 THR A O 1
ATOM 2469 N N . THR A 1 306 ? -2.957 33.875 -8.664 1 43.09 306 THR A N 1
ATOM 2470 C CA . THR A 1 306 ? -3.1 34.688 -7.453 1 43.09 306 THR A CA 1
ATOM 2471 C C . THR A 1 306 ? -2.635 36.125 -7.691 1 43.09 306 THR A C 1
ATOM 2473 O O . THR A 1 306 ? -1.592 36.344 -8.312 1 43.09 306 THR A O 1
ATOM 2476 N N . THR B 1 1 ? -34.875 -20.781 32.531 1 28.3 1 THR B N 1
ATOM 2477 C CA . THR B 1 1 ? -33.469 -20.422 32.469 1 28.3 1 THR B CA 1
ATOM 2478 C C . THR B 1 1 ? -33.281 -19.125 31.719 1 28.3 1 THR B C 1
ATOM 2480 O O . THR B 1 1 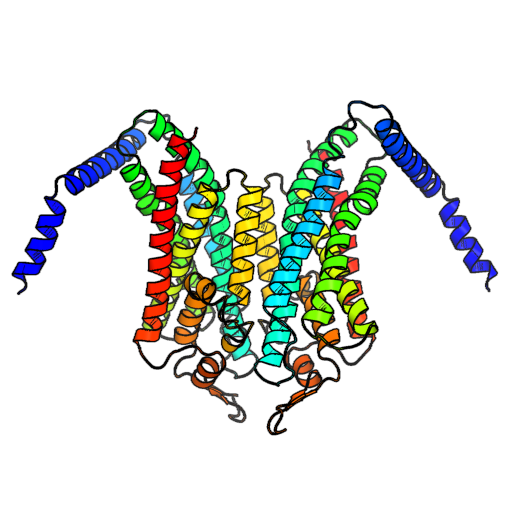? -32.156 -18.766 31.375 1 28.3 1 THR B O 1
ATOM 2483 N N . VAL B 1 2 ? -34.406 -18.625 31.141 1 42.81 2 VAL B N 1
ATOM 2484 C CA . VAL B 1 2 ? -34.781 -17.328 30.578 1 42.81 2 VAL B CA 1
ATOM 2485 C C . VAL B 1 2 ? -34.594 -16.234 31.625 1 42.81 2 VAL B C 1
ATOM 2487 O O . VAL B 1 2 ? -34.312 -15.086 31.281 1 42.81 2 VAL B O 1
ATOM 2490 N N . SER B 1 3 ? -34.719 -16.625 32.938 1 42.12 3 SER B N 1
ATOM 2491 C CA . SER B 1 3 ? -34.812 -15.734 34.094 1 42.12 3 SER B CA 1
ATOM 2492 C C . SER B 1 3 ? -33.469 -15.141 34.438 1 42.12 3 SER B C 1
ATOM 2494 O O . SER B 1 3 ? -33.375 -13.969 34.812 1 42.12 3 SER B O 1
ATOM 2496 N N . GLN B 1 4 ? -32.406 -15.961 34.312 1 39.66 4 GLN B N 1
ATOM 2497 C CA . GLN B 1 4 ? -31.078 -15.523 34.719 1 39.66 4 GLN B CA 1
ATOM 2498 C C . GLN B 1 4 ? -30.5 -14.5 33.75 1 39.66 4 GLN B C 1
ATOM 2500 O O . GLN B 1 4 ? -29.703 -13.648 34.125 1 39.66 4 GLN B O 1
ATOM 2505 N N . GLN B 1 5 ? -30.828 -14.664 32.469 1 38.53 5 GLN B N 1
ATOM 2506 C CA . GLN B 1 5 ? -30.328 -13.75 31.453 1 38.53 5 GLN B CA 1
ATOM 2507 C C . GLN B 1 5 ? -30.891 -12.352 31.641 1 38.53 5 GLN B C 1
ATOM 2509 O O . GLN B 1 5 ? -30.188 -11.352 31.438 1 38.53 5 GLN B O 1
ATOM 2514 N N . GLU B 1 6 ? -32.188 -12.25 32.094 1 40.97 6 GLU B N 1
ATOM 2515 C CA . GLU B 1 6 ? -32.844 -10.961 32.344 1 40.97 6 GLU B CA 1
ATOM 2516 C C . GLU B 1 6 ? -32.219 -10.242 33.531 1 40.97 6 GLU B C 1
ATOM 2518 O O . GLU B 1 6 ? -32.094 -9.016 33.531 1 40.97 6 GLU B O 1
ATOM 2523 N N . MET B 1 7 ? -31.703 -10.984 34.469 1 38.16 7 MET B N 1
ATOM 2524 C CA . MET B 1 7 ? -31.156 -10.367 35.656 1 38.16 7 MET B CA 1
ATOM 2525 C C . MET B 1 7 ? -29.812 -9.711 35.375 1 38.16 7 MET B C 1
ATOM 2527 O O . MET B 1 7 ? -29.438 -8.734 36.031 1 38.16 7 MET B O 1
ATOM 2531 N N . LEU B 1 8 ? -28.938 -10.344 34.5 1 35.81 8 LEU B N 1
ATOM 2532 C CA . LEU B 1 8 ? -27.625 -9.781 34.188 1 35.81 8 LEU B CA 1
ATOM 2533 C C . LEU B 1 8 ? -27.766 -8.477 33.406 1 35.81 8 LEU B C 1
ATOM 2535 O O . LEU B 1 8 ? -27 -7.531 33.625 1 35.81 8 LEU B O 1
ATOM 2539 N N . VAL B 1 9 ? -28.781 -8.336 32.469 1 40.78 9 VAL B N 1
ATOM 2540 C CA . VAL B 1 9 ? -29.047 -7.098 31.75 1 40.78 9 VAL B CA 1
ATOM 2541 C C . VAL B 1 9 ? -29.516 -6.027 32.719 1 40.78 9 VAL B C 1
ATOM 2543 O O . VAL B 1 9 ? -29.125 -4.863 32.625 1 40.78 9 VAL B O 1
ATOM 2546 N N . VAL B 1 10 ? -30.328 -6.363 33.75 1 42.09 10 VAL B N 1
ATOM 2547 C CA . VAL B 1 10 ? -30.828 -5.414 34.719 1 42.09 10 VAL B CA 1
ATOM 2548 C C . VAL B 1 10 ? -29.688 -4.961 35.625 1 42.09 10 VAL B C 1
ATOM 2550 O O . VAL B 1 10 ? -29.594 -3.787 36 1 42.09 10 VAL B O 1
ATOM 2553 N N . GLY B 1 11 ? -28.797 -5.902 36.062 1 38.97 11 GLY B N 1
ATOM 2554 C CA . GLY B 1 11 ? -27.688 -5.523 36.938 1 38.97 11 GLY B CA 1
ATOM 2555 C C . GLY B 1 11 ? -26.703 -4.582 36.25 1 38.97 11 GLY B C 1
ATOM 2556 O O . GLY B 1 11 ? -26.062 -3.768 36.906 1 38.97 11 GLY B O 1
ATOM 2557 N N . PHE B 1 12 ? -26.312 -4.828 35 1 38.84 12 PHE B N 1
ATOM 2558 C CA . PHE B 1 12 ? -25.516 -3.883 34.25 1 38.84 12 PHE B CA 1
ATOM 2559 C C . PHE B 1 12 ? -26.234 -2.549 34.094 1 38.84 12 PHE B C 1
ATOM 2561 O O . PHE B 1 12 ? -25.609 -1.491 34.125 1 38.84 12 PHE B O 1
ATOM 2568 N N . LYS B 1 13 ? -27.531 -2.361 34 1 39.59 13 LYS B N 1
ATOM 2569 C CA . LYS B 1 13 ? -28.328 -1.138 33.969 1 39.59 13 LYS B CA 1
ATOM 2570 C C . LYS B 1 13 ? -28.312 -0.443 35.344 1 39.59 13 LYS B C 1
ATOM 2572 O O . LYS B 1 13 ? -28.344 0.787 35.406 1 39.59 13 LYS B O 1
ATOM 2577 N N . GLU B 1 14 ? -28.375 -1.146 36.406 1 38.53 14 GLU B N 1
ATOM 2578 C CA . GLU B 1 14 ? -28.406 -0.579 37.75 1 38.53 14 GLU B CA 1
ATOM 2579 C C . GLU B 1 14 ? -27 -0.191 38.219 1 38.53 14 GLU B C 1
ATOM 2581 O O . GLU B 1 14 ? -26.828 0.255 39.375 1 38.53 14 GLU B O 1
ATOM 2586 N N . SER B 1 15 ? -25.969 -0.796 37.719 1 36.38 15 SER B N 1
ATOM 2587 C CA . SER B 1 15 ? -24.719 -0.316 38.312 1 36.38 15 SER B CA 1
ATOM 2588 C C . SER B 1 15 ? -24.516 1.174 38.062 1 36.38 15 SER B C 1
ATOM 2590 O O . SER B 1 15 ? -24.969 1.694 37.031 1 36.38 15 SER B O 1
ATOM 2592 N N . HIS B 1 16 ? -24.344 2.02 39.156 1 38.5 16 HIS B N 1
ATOM 2593 C CA . HIS B 1 16 ? -24.125 3.461 39.25 1 38.5 16 HIS B CA 1
ATOM 2594 C C . HIS B 1 16 ? -23.25 3.945 38.094 1 38.5 16 HIS B C 1
ATOM 2596 O O . HIS B 1 16 ? -23.344 5.102 37.656 1 38.5 16 HIS B O 1
ATOM 2602 N N . TRP B 1 17 ? -22.344 3.111 37.75 1 39.03 17 TRP B N 1
ATOM 2603 C CA . TRP B 1 17 ? -21.406 3.5 36.688 1 39.03 17 TRP B CA 1
ATOM 2604 C C . TRP B 1 17 ? -22.125 3.615 35.344 1 39.03 17 TRP B C 1
ATOM 2606 O O . TRP B 1 17 ? -21.906 4.562 34.594 1 39.03 17 TRP B O 1
ATOM 2616 N N . ASN B 1 18 ? -23.016 2.713 35.062 1 40.84 18 ASN B N 1
ATOM 2617 C CA . ASN B 1 18 ? -23.688 2.762 33.781 1 40.84 18 ASN B CA 1
ATOM 2618 C C . ASN B 1 18 ? -24.75 3.861 33.75 1 40.84 18 ASN B C 1
ATOM 2620 O O . ASN B 1 18 ? -24.984 4.469 32.688 1 40.84 18 ASN B O 1
ATOM 2624 N N . LYS B 1 19 ? -25.562 4.074 34.844 1 42.31 19 LYS B N 1
ATOM 2625 C CA . LYS B 1 19 ? -26.531 5.16 34.875 1 42.31 19 LYS B CA 1
ATOM 2626 C C . LYS B 1 19 ? -25.875 6.504 34.594 1 42.31 19 LYS B C 1
ATOM 2628 O O . LYS B 1 19 ? -26.406 7.34 33.875 1 42.31 19 LYS B O 1
ATOM 2633 N N . ARG B 1 20 ? -24.75 6.754 35.25 1 42.06 20 ARG B N 1
ATOM 2634 C CA . ARG B 1 20 ? -24.016 8 35.031 1 42.06 20 ARG B CA 1
ATOM 2635 C C . ARG B 1 20 ? -23.469 8.07 33.594 1 42.06 20 ARG B C 1
ATOM 2637 O O . ARG B 1 20 ? -23.516 9.133 32.969 1 42.06 20 ARG B O 1
ATOM 2644 N N . LEU B 1 21 ? -23.047 6.891 33.188 1 44.31 21 LEU B N 1
ATOM 2645 C CA . LEU B 1 21 ? -22.562 6.906 31.797 1 44.31 21 LEU B CA 1
ATOM 2646 C C . LEU B 1 21 ? -23.688 7.199 30.828 1 44.31 21 LEU B C 1
ATOM 2648 O O . LEU B 1 21 ? -23.531 8.008 29.906 1 44.31 21 LEU B O 1
ATOM 2652 N N . LEU B 1 22 ? -24.812 6.492 31 1 44 22 LEU B N 1
ATOM 2653 C CA . LEU B 1 22 ? -25.938 6.754 30.094 1 44 22 LEU B CA 1
ATOM 2654 C C . LEU B 1 22 ? -26.562 8.117 30.391 1 44 22 LEU B C 1
ATOM 2656 O O . LEU B 1 22 ? -26.953 8.828 29.469 1 44 22 LEU B O 1
ATOM 2660 N N . GLU B 1 23 ? -26.781 8.43 31.688 1 45.5 23 GLU B N 1
ATOM 2661 C CA . GLU B 1 23 ? -27.25 9.781 32 1 45.5 23 GLU B CA 1
ATOM 2662 C C . GLU B 1 23 ? -26.266 10.836 31.5 1 45.5 23 GLU B C 1
ATOM 2664 O O . GLU B 1 23 ? -26.672 11.867 30.953 1 45.5 23 GLU B O 1
ATOM 2669 N N . GLU B 1 24 ? -25.047 10.516 31.688 1 44.69 24 GLU B N 1
ATOM 2670 C CA . GLU B 1 24 ? -24.031 11.43 31.172 1 44.69 24 GLU B CA 1
ATOM 2671 C C . GLU B 1 24 ? -23.938 11.336 29.656 1 44.69 24 GLU B C 1
ATOM 2673 O O . GLU B 1 24 ? -23.781 12.352 28.969 1 44.69 24 GLU B O 1
ATOM 2678 N N . ALA B 1 25 ? -24.047 10.156 29.156 1 47.16 25 ALA B N 1
ATOM 2679 C CA . ALA B 1 25 ? -24.156 10.047 27.703 1 47.16 25 ALA B CA 1
ATOM 2680 C C . ALA B 1 25 ? -25.438 10.703 27.188 1 47.16 25 ALA B C 1
ATOM 2682 O O . ALA B 1 25 ? -25.438 11.336 26.125 1 47.16 25 ALA B O 1
ATOM 2683 N N . GLY B 1 26 ? -26.547 10.492 27.844 1 45.19 26 GLY B N 1
ATOM 2684 C CA . GLY B 1 26 ? -27.781 11.195 27.531 1 45.19 26 GLY B CA 1
ATOM 2685 C C . GLY B 1 26 ? -27.672 12.703 27.672 1 45.19 26 GLY B C 1
ATOM 2686 O O . GLY B 1 26 ? -28.141 13.453 26.828 1 45.19 26 GLY B O 1
ATOM 2687 N N . VAL B 1 27 ? -27.078 13.195 28.797 1 44.47 27 VAL B N 1
ATOM 2688 C CA . VAL B 1 27 ? -26.859 14.625 29 1 44.47 27 VAL B CA 1
ATOM 2689 C C . VAL B 1 27 ? -25.844 15.141 28 1 44.47 27 VAL B C 1
ATOM 2691 O O . VAL B 1 27 ? -26.016 16.219 27.422 1 44.47 27 VAL B O 1
ATOM 2694 N N . ILE B 1 28 ? -24.828 14.406 27.781 1 43.31 28 ILE B N 1
ATOM 2695 C CA . ILE B 1 28 ? -23.859 14.805 26.766 1 43.31 28 ILE B CA 1
ATOM 2696 C C . ILE B 1 28 ? -24.5 14.711 25.375 1 43.31 28 ILE B C 1
ATOM 2698 O O . ILE B 1 28 ? -24.328 15.602 24.547 1 43.31 28 ILE B O 1
ATOM 2702 N N . PHE B 1 29 ? -25.328 13.625 25.141 1 44.41 29 PHE B N 1
ATOM 2703 C CA . PHE B 1 29 ? -26.125 13.602 23.922 1 44.41 29 PHE B CA 1
ATOM 2704 C C . PHE B 1 29 ? -27.156 14.719 23.922 1 44.41 29 PHE B C 1
ATOM 2706 O O . PHE B 1 29 ? -27.391 15.352 22.891 1 44.41 29 PHE B O 1
ATOM 2713 N N . SER B 1 30 ? -27.922 14.914 24.969 1 42.81 30 SER B N 1
ATOM 2714 C CA . SER B 1 30 ? -28.875 16.016 25.078 1 42.81 30 SER B CA 1
ATOM 2715 C C . SER B 1 30 ? -28.156 17.359 25.062 1 42.81 30 SER B C 1
ATOM 2717 O O . SER B 1 30 ? -28.656 18.328 24.469 1 42.81 30 SER B O 1
ATOM 2719 N N . GLN B 1 31 ? -27.125 17.547 25.828 1 40.34 31 GLN B N 1
ATOM 2720 C CA . GLN B 1 31 ? -26.312 18.766 25.719 1 40.34 31 GLN B CA 1
ATOM 2721 C C . GLN B 1 31 ? -25.672 18.875 24.344 1 40.34 31 GLN B C 1
ATOM 2723 O O . GLN B 1 31 ? -25.531 19.984 23.797 1 40.34 31 GLN B O 1
ATOM 2728 N N . PHE B 1 32 ? -25.172 17.766 23.797 1 39.34 32 PHE B N 1
ATOM 2729 C CA . PHE B 1 32 ? -24.812 17.75 22.391 1 39.34 32 PHE B CA 1
ATOM 2730 C C . PHE B 1 32 ? -26.031 18.016 21.516 1 39.34 32 PHE B C 1
ATOM 2732 O O . PHE B 1 32 ? -25.938 18.734 20.516 1 39.34 32 PHE B O 1
ATOM 2739 N N . GLU B 1 33 ? -27.188 17.422 21.703 1 39.28 33 GLU B N 1
ATOM 2740 C CA . GLU B 1 33 ? -28.422 17.812 21.031 1 39.28 33 GLU B CA 1
ATOM 2741 C C . GLU B 1 33 ? -28.859 19.203 21.469 1 39.28 33 GLU B C 1
ATOM 2743 O O . GLU B 1 33 ? -29.344 20 20.656 1 39.28 33 GLU B O 1
ATOM 2748 N N . ALA B 1 34 ? -29.016 19.578 22.688 1 35.81 34 ALA B N 1
ATOM 2749 C CA . ALA B 1 34 ? -29.406 20.906 23.141 1 35.81 34 ALA B CA 1
ATOM 2750 C C . ALA B 1 34 ? -28.359 21.953 22.75 1 35.81 34 ALA B C 1
ATOM 2752 O O . ALA B 1 34 ? -28.719 23.094 22.422 1 35.81 34 ALA B O 1
ATOM 2753 N N . GLN B 1 35 ? -27.094 21.781 23.016 1 33.5 35 GLN B N 1
ATOM 2754 C CA . GLN B 1 35 ? -26.141 22.703 22.406 1 33.5 35 GLN B CA 1
ATOM 2755 C C . GLN B 1 35 ? -26.156 22.594 20.875 1 33.5 35 GLN B C 1
ATOM 2757 O O . GLN B 1 35 ? -25.672 23.484 20.172 1 33.5 35 GLN B O 1
ATOM 2762 N N . GLY B 1 36 ? -26.562 21.531 20.234 1 35.59 36 GLY B N 1
ATOM 2763 C CA . GLY B 1 36 ? -26.984 21.594 18.844 1 35.59 36 GLY B CA 1
ATOM 2764 C C . GLY B 1 36 ? -28.281 22.344 18.641 1 35.59 36 GLY B C 1
ATOM 2765 O O . GLY B 1 36 ? -28.703 22.578 17.5 1 35.59 36 GLY B O 1
ATOM 2766 N N . GLY B 1 37 ? -29.203 22.406 19.5 1 31.03 37 GLY B N 1
ATOM 2767 C CA . GLY B 1 37 ? -30.406 23.203 19.312 1 31.03 37 GLY B CA 1
ATOM 2768 C C . GLY B 1 37 ? -30.156 24.703 19.438 1 31.03 37 GLY B C 1
ATOM 2769 O O . GLY B 1 37 ? -31.078 25.5 19.219 1 31.03 37 GLY B O 1
ATOM 2770 N N . GLU B 1 38 ? -29.547 25.266 20.484 1 30.31 38 GLU B N 1
ATOM 2771 C CA . GLU B 1 38 ? -29.438 26.703 20.359 1 30.31 38 GLU B CA 1
ATOM 2772 C C . GLU B 1 38 ? -28.625 27.094 19.125 1 30.31 38 GLU B C 1
ATOM 2774 O O . GLU B 1 38 ? -27.625 26.453 18.812 1 30.31 38 GLU B O 1
ATOM 2779 N N . LYS B 1 39 ? -29.188 28.062 18.266 1 34 39 LYS B N 1
ATOM 2780 C CA . LYS B 1 39 ? -28.984 28.469 16.875 1 34 39 LYS B CA 1
ATOM 2781 C C . LYS B 1 39 ? -27.5 28.547 16.531 1 34 39 LYS B C 1
ATOM 2783 O O . LYS B 1 39 ? -27.078 28.188 15.43 1 34 39 LYS B O 1
ATOM 2788 N N . GLY B 1 40 ? -26.641 29.281 17.219 1 28.59 40 GLY B N 1
ATOM 2789 C CA . GLY B 1 40 ? -25.453 29.953 16.703 1 28.59 40 GLY B CA 1
ATOM 2790 C C . GLY B 1 40 ? -24.25 29.031 16.594 1 28.59 40 GLY B C 1
ATOM 2791 O O . GLY B 1 40 ? -23.562 29.016 15.57 1 28.59 40 GLY B O 1
ATOM 2792 N N . GLU B 1 41 ? -23.531 28.578 17.781 1 29.09 41 GLU B N 1
ATOM 2793 C CA . GLU B 1 41 ? -22.172 28.062 17.75 1 29.09 41 GLU B CA 1
ATOM 2794 C C . GLU B 1 41 ? -22.156 26.578 17.422 1 29.09 41 GLU B C 1
ATOM 2796 O O . GLU B 1 41 ? -21.375 25.812 18 1 29.09 41 GLU B O 1
ATOM 2801 N N . ARG B 1 42 ? -23.156 25.844 17.234 1 35.06 42 ARG B N 1
ATOM 2802 C CA . ARG B 1 42 ? -23.234 24.562 16.547 1 35.06 42 ARG B CA 1
ATOM 2803 C C . ARG B 1 42 ? -22.219 24.484 15.414 1 35.06 42 ARG B C 1
ATOM 2805 O O . ARG B 1 42 ? -22.516 23.984 14.328 1 35.06 42 ARG B O 1
ATOM 2812 N N . HIS B 1 43 ? -21.344 25.328 15.359 1 31.61 43 HIS B N 1
ATOM 2813 C CA . HIS B 1 43 ? -20.453 25.484 14.219 1 31.61 43 HIS B CA 1
ATOM 2814 C C . HIS B 1 43 ? -19.781 24.156 13.844 1 31.61 43 HIS B C 1
ATOM 2816 O O . HIS B 1 43 ? -19.797 23.766 12.68 1 31.61 43 HIS B O 1
ATOM 2822 N N . ASP B 1 44 ? -18.656 23.688 14.648 1 32.69 44 ASP B N 1
ATOM 2823 C CA . ASP B 1 44 ? -17.562 22.922 14.07 1 32.69 44 ASP B CA 1
ATOM 2824 C C . ASP B 1 44 ? -17.938 21.438 13.938 1 32.69 44 ASP B C 1
ATOM 2826 O O . ASP B 1 44 ? -17.172 20.656 13.375 1 32.69 44 ASP B O 1
ATOM 2830 N N . ALA B 1 45 ? -18.75 20.891 14.742 1 33.59 45 ALA B N 1
ATOM 2831 C CA . ALA B 1 45 ? -19.078 19.469 14.617 1 33.59 45 ALA B CA 1
ATOM 2832 C C . ALA B 1 45 ? -19.797 19.188 13.297 1 33.59 45 ALA B C 1
ATOM 2834 O O . ALA B 1 45 ? -20.016 18.031 12.945 1 33.59 45 ALA B O 1
ATOM 2835 N N . VAL B 1 46 ? -20.734 19.969 12.836 1 37.28 46 VAL B N 1
ATOM 2836 C CA . VAL B 1 46 ? -21.484 19.969 11.586 1 37.28 46 VAL B CA 1
ATOM 2837 C C . VAL B 1 46 ? -20.531 19.734 10.414 1 37.28 46 VAL B C 1
ATOM 2839 O O . VAL B 1 46 ? -20.953 19.797 9.25 1 37.28 46 VAL B O 1
ATOM 2842 N N . GLU B 1 47 ? -19.406 19.891 10.57 1 39.62 47 GLU B N 1
ATOM 2843 C CA . GLU B 1 47 ? -18.359 19.453 9.656 1 39.62 47 GLU B CA 1
ATOM 2844 C C . GLU B 1 47 ? -18.453 17.953 9.383 1 39.62 47 GLU B C 1
ATOM 2846 O O . GLU B 1 47 ? -17.859 17.453 8.438 1 39.62 47 GLU B O 1
ATOM 2851 N N . TYR B 1 48 ? -19.328 17.25 10.039 1 43.69 48 TYR B N 1
ATOM 2852 C CA . TYR B 1 48 ? -19.625 15.82 9.984 1 43.69 48 TYR B CA 1
ATOM 2853 C C . TYR B 1 48 ? -20.453 15.484 8.742 1 43.69 48 TYR B C 1
ATOM 2855 O O . TYR B 1 48 ? -20.141 14.531 8.023 1 43.69 48 TYR B O 1
ATOM 2863 N N . PRO B 1 49 ? -21.766 16.234 8.734 1 43.81 49 PRO B N 1
ATOM 2864 C CA . PRO B 1 49 ? -22.562 15.82 7.578 1 43.81 49 PRO B CA 1
ATOM 2865 C C . PRO B 1 49 ? -21.812 15.961 6.262 1 43.81 49 PRO B C 1
ATOM 2867 O O . PRO B 1 49 ? -21.969 15.141 5.355 1 43.81 49 PRO B O 1
ATOM 2870 N N . THR B 1 50 ? -21.156 17.094 6.145 1 45.94 50 THR B N 1
ATOM 2871 C CA . THR B 1 50 ? -20.375 17.297 4.938 1 45.94 50 THR B CA 1
ATOM 2872 C C . THR B 1 50 ? -19.297 16.203 4.805 1 45.94 50 THR B C 1
ATOM 2874 O O . THR B 1 50 ? -19.031 15.727 3.703 1 45.94 50 THR B O 1
ATOM 2877 N N . SER B 1 51 ? -18.984 15.742 6.16 1 58.5 51 SER B N 1
ATOM 2878 C CA . SER B 1 51 ? -17.953 14.703 6.133 1 58.5 51 SER B CA 1
ATOM 2879 C C . SER B 1 51 ? -18.562 13.344 5.781 1 58.5 51 SER B C 1
ATOM 2881 O O . SER B 1 51 ? -17.953 12.57 5.035 1 58.5 51 SER B O 1
ATOM 2883 N N . PHE B 1 52 ? -19.984 13.273 6.16 1 64.25 52 PHE B N 1
ATOM 2884 C CA . PHE B 1 52 ? -20.656 12.016 5.852 1 64.25 52 PHE B CA 1
ATOM 2885 C C . PHE B 1 52 ? -20.953 11.914 4.359 1 64.25 52 PHE B C 1
ATOM 2887 O O . PHE B 1 52 ? -20.703 10.867 3.748 1 64.25 52 PHE B O 1
ATOM 2894 N N . GLY B 1 53 ? -21.484 12.969 3.865 1 66.56 53 GLY B N 1
ATOM 2895 C CA . GLY B 1 53 ? -21.766 13 2.438 1 66.56 53 GLY B CA 1
ATOM 2896 C C . GLY B 1 53 ? -20.531 12.828 1.581 1 66.56 53 GLY B C 1
ATOM 2897 O O . GLY B 1 53 ? -20.547 12.07 0.604 1 66.56 53 GLY B O 1
ATOM 2898 N N . HIS B 1 54 ? -19.5 13.398 2.068 1 71 54 HIS B N 1
ATOM 2899 C CA . HIS B 1 54 ? -18.25 13.297 1.326 1 71 54 HIS B CA 1
ATOM 2900 C C . HIS B 1 54 ? -17.703 11.875 1.375 1 71 54 HIS B C 1
ATOM 2902 O O . HIS B 1 54 ? -17.203 11.367 0.369 1 71 54 HIS B O 1
ATOM 2908 N N . GLN B 1 55 ? -17.938 11.227 2.5 1 73.62 55 GLN B N 1
ATOM 2909 C CA . GLN B 1 55 ? -17.406 9.867 2.639 1 73.62 55 GLN B CA 1
ATOM 2910 C C . GLN B 1 55 ? -18.219 8.883 1.792 1 73.62 55 GLN B C 1
ATOM 2912 O O . GLN B 1 55 ? -17.641 8.031 1.113 1 73.62 55 GLN B O 1
ATOM 2917 N N . ILE B 1 56 ? -19.5 9.078 1.822 1 82 56 ILE B N 1
ATOM 2918 C CA . ILE B 1 56 ? -20.359 8.188 1.041 1 82 56 ILE B CA 1
ATOM 2919 C C . ILE B 1 56 ? -20.141 8.445 -0.449 1 82 56 ILE B C 1
ATOM 2921 O O . ILE B 1 56 ? -20.078 7.5 -1.242 1 82 56 ILE B O 1
ATOM 2925 N N . GLY B 1 57 ? -20.078 9.719 -0.744 1 81.5 57 GLY B N 1
ATOM 2926 C CA . GLY B 1 57 ? -19.797 10.055 -2.131 1 81.5 57 GLY B CA 1
ATOM 2927 C C . GLY B 1 57 ? -18.5 9.461 -2.635 1 81.5 57 GLY B C 1
ATOM 2928 O O . GLY B 1 57 ? -18.453 8.875 -3.717 1 81.5 57 GLY B O 1
ATOM 2929 N N . THR B 1 58 ? -17.5 9.539 -1.86 1 78 58 THR B N 1
ATOM 2930 C CA . THR B 1 58 ? -16.203 8.992 -2.234 1 78 58 THR B CA 1
ATOM 2931 C C . THR B 1 58 ? -16.266 7.469 -2.34 1 78 58 THR B C 1
ATOM 2933 O O . THR B 1 58 ? -15.688 6.879 -3.252 1 78 58 THR B O 1
ATOM 2936 N N . ALA B 1 59 ? -17 6.836 -1.425 1 85.12 59 ALA B N 1
ATOM 2937 C CA . ALA B 1 59 ? -17.156 5.383 -1.447 1 85.12 59 ALA B CA 1
ATOM 2938 C C . ALA B 1 59 ? -17.875 4.926 -2.711 1 85.12 59 ALA B C 1
ATOM 2940 O O . ALA B 1 59 ? -17.516 3.91 -3.309 1 85.12 59 ALA B O 1
ATOM 2941 N N . LEU B 1 60 ? -18.797 5.695 -3.117 1 90.44 60 LEU B N 1
ATOM 2942 C CA . LEU B 1 60 ? -19.562 5.332 -4.301 1 90.44 60 LEU B CA 1
ATOM 2943 C C . LEU B 1 60 ? -18.734 5.496 -5.566 1 90.44 60 LEU B C 1
ATOM 2945 O O . LEU B 1 60 ? -18.766 4.641 -6.453 1 90.44 60 LEU B O 1
ATOM 2949 N N . VAL B 1 61 ? -18.031 6.543 -5.637 1 86.25 61 VAL B N 1
ATOM 2950 C CA . VAL B 1 61 ? -17.172 6.758 -6.789 1 86.25 61 VAL B CA 1
ATOM 2951 C C . VAL B 1 61 ? -16.109 5.66 -6.852 1 86.25 61 VAL B C 1
ATOM 2953 O O . VAL B 1 61 ? -15.859 5.094 -7.918 1 86.25 61 VAL B O 1
ATOM 2956 N N . PHE B 1 62 ? -15.578 5.418 -5.766 1 87.25 62 PHE B N 1
ATOM 2957 C CA . PHE B 1 62 ? -14.586 4.352 -5.68 1 87.25 62 PHE B CA 1
ATOM 2958 C C . PHE B 1 62 ? -15.188 3.02 -6.121 1 87.25 62 PHE B C 1
ATOM 2960 O O . PHE B 1 62 ? -14.57 2.285 -6.898 1 87.25 62 PHE B O 1
ATOM 2967 N N . SER B 1 63 ? -16.375 2.723 -5.605 1 92.62 63 SER B N 1
ATOM 2968 C CA . SER B 1 63 ? -17.031 1.464 -5.953 1 92.62 63 SER B CA 1
ATOM 2969 C C . SER B 1 63 ? -17.312 1.381 -7.449 1 92.62 63 SER B C 1
ATOM 2971 O O . SER B 1 63 ? -17.156 0.32 -8.055 1 92.62 63 SER B O 1
ATOM 2973 N N . ALA B 1 64 ? -17.672 2.473 -7.996 1 91.25 64 ALA B N 1
ATOM 2974 C CA . ALA B 1 64 ? -17.938 2.502 -9.43 1 91.25 64 ALA B CA 1
ATOM 2975 C C . ALA B 1 64 ? -16.688 2.189 -10.234 1 91.25 64 ALA B C 1
ATOM 2977 O O . ALA B 1 64 ? -16.75 1.471 -11.234 1 91.25 64 ALA B O 1
ATOM 2978 N N . ILE B 1 65 ? -15.656 2.668 -9.773 1 85.81 65 ILE B N 1
ATOM 2979 C CA . ILE B 1 65 ? -14.383 2.424 -10.453 1 85.81 65 ILE B CA 1
ATOM 2980 C C . ILE B 1 65 ? -14.016 0.946 -10.344 1 85.81 65 ILE B C 1
ATOM 2982 O O . ILE B 1 65 ? -13.664 0.314 -11.336 1 85.81 65 ILE B O 1
ATOM 2986 N N . VAL B 1 66 ? -14.094 0.41 -9.156 1 89.88 66 VAL B N 1
ATOM 2987 C CA . VAL B 1 66 ? -13.766 -0.995 -8.938 1 89.88 66 VAL B CA 1
ATOM 2988 C C . VAL B 1 66 ? -14.703 -1.88 -9.758 1 89.88 66 VAL B C 1
ATOM 2990 O O . VAL B 1 66 ? -14.258 -2.85 -10.375 1 89.88 66 VAL B O 1
ATOM 2993 N N . ASP B 1 67 ? -15.984 -1.468 -9.773 1 92.12 67 ASP B N 1
ATOM 2994 C CA . ASP B 1 67 ? -16.969 -2.24 -10.531 1 92.12 67 ASP B CA 1
ATOM 2995 C C . ASP B 1 67 ? -16.656 -2.205 -12.023 1 92.12 67 ASP B C 1
ATOM 2997 O O . ASP B 1 67 ? -16.797 -3.217 -12.719 1 92.12 67 ASP B O 1
ATOM 3001 N N . ALA B 1 68 ? -16.266 -1.11 -12.461 1 85.81 68 ALA B N 1
ATOM 3002 C CA . ALA B 1 68 ? -15.938 -0.984 -13.875 1 85.81 68 ALA B CA 1
ATOM 3003 C C . ALA B 1 68 ? -14.734 -1.841 -14.234 1 85.81 68 ALA B C 1
ATOM 3005 O O . ALA B 1 68 ? -14.672 -2.42 -15.328 1 85.81 68 ALA B O 1
ATOM 3006 N N . ILE B 1 69 ? -13.875 -1.956 -13.32 1 83.69 69 ILE B N 1
ATOM 3007 C CA . ILE B 1 69 ? -12.641 -2.697 -13.555 1 83.69 69 ILE B CA 1
ATOM 3008 C C . ILE B 1 69 ? -12.914 -4.195 -13.453 1 83.69 69 ILE B C 1
ATOM 3010 O O . ILE B 1 69 ? -12.406 -4.984 -14.25 1 83.69 69 ILE B O 1
ATOM 3014 N N . PHE B 1 70 ? -13.703 -4.555 -12.484 1 89.44 70 PHE B N 1
ATOM 3015 C CA . PHE B 1 70 ? -13.875 -5.969 -12.172 1 89.44 70 PHE B CA 1
ATOM 3016 C C . PHE B 1 70 ? -15.32 -6.402 -12.406 1 89.44 70 PHE B C 1
ATOM 3018 O O . PHE B 1 70 ? -15.891 -7.141 -11.594 1 89.44 70 PHE B O 1
ATOM 3025 N N . TRP B 1 71 ? -15.781 -5.953 -13.453 1 89.75 71 TRP B N 1
ATOM 3026 C CA . TRP B 1 71 ? -17.172 -6.285 -13.734 1 89.75 71 TRP B CA 1
ATOM 3027 C C . TRP B 1 71 ? -17.328 -7.773 -14.031 1 89.75 71 TRP B C 1
ATOM 3029 O O . TRP B 1 71 ? -16.828 -8.273 -15.039 1 89.75 71 TRP B O 1
ATOM 3039 N N . GLN B 1 72 ? -18.016 -8.445 -13.141 1 91.31 72 GLN B N 1
ATOM 3040 C CA . GLN B 1 72 ? -18.359 -9.852 -13.305 1 91.31 72 GLN B CA 1
ATOM 3041 C C . GLN B 1 72 ? -17.125 -10.672 -13.688 1 91.31 72 GLN B C 1
ATOM 3043 O O . GLN B 1 72 ? -17.031 -11.172 -14.812 1 91.31 72 GLN B O 1
ATOM 3048 N N . LEU B 1 73 ? -16.375 -11.047 -12.711 1 91.75 73 LEU B N 1
ATOM 3049 C CA . LEU B 1 73 ? -15.141 -11.805 -12.906 1 91.75 73 LEU B CA 1
ATOM 3050 C C . LEU B 1 73 ? -15.445 -13.211 -13.398 1 91.75 73 LEU B C 1
ATOM 3052 O O . LEU B 1 73 ? -16.391 -13.852 -12.93 1 91.75 73 LEU B O 1
ATOM 3056 N N . GLU B 1 74 ? -14.656 -13.602 -14.328 1 88.69 74 GLU B N 1
ATOM 3057 C CA . GLU B 1 74 ? -14.789 -14.961 -14.852 1 88.69 74 GLU B CA 1
ATOM 3058 C C . GLU B 1 74 ? -14.344 -15.992 -13.828 1 88.69 74 GLU B C 1
ATOM 3060 O O . GLU B 1 74 ? -13.594 -15.672 -12.906 1 88.69 74 GLU B O 1
ATOM 3065 N N . GLU B 1 75 ? -14.891 -17.156 -13.977 1 90.31 75 GLU B N 1
ATOM 3066 C CA . GLU B 1 75 ? -14.516 -18.234 -13.062 1 90.31 75 GLU B CA 1
ATOM 3067 C C . GLU B 1 75 ? -13.531 -19.203 -13.711 1 90.31 75 GLU B C 1
ATOM 3069 O O . GLU B 1 75 ? -13.727 -20.422 -13.672 1 90.31 75 GLU B O 1
ATOM 3074 N N . ASP B 1 76 ? -12.508 -18.641 -14.312 1 90.69 76 ASP B N 1
ATOM 3075 C CA . ASP B 1 76 ? -11.422 -19.453 -14.859 1 90.69 76 ASP B CA 1
ATOM 3076 C C . ASP B 1 76 ? -10.273 -19.578 -13.859 1 90.69 76 ASP B C 1
ATOM 3078 O O . ASP B 1 76 ? -10.125 -18.734 -12.969 1 90.69 76 ASP B O 1
ATOM 3082 N N . PRO B 1 77 ? -9.523 -20.641 -13.992 1 91.62 77 PRO B N 1
ATOM 3083 C CA . PRO B 1 77 ? -8.508 -20.969 -12.977 1 91.62 77 PRO B CA 1
ATOM 3084 C C . PRO B 1 77 ? -7.258 -20.094 -13.109 1 91.62 77 PRO B C 1
ATO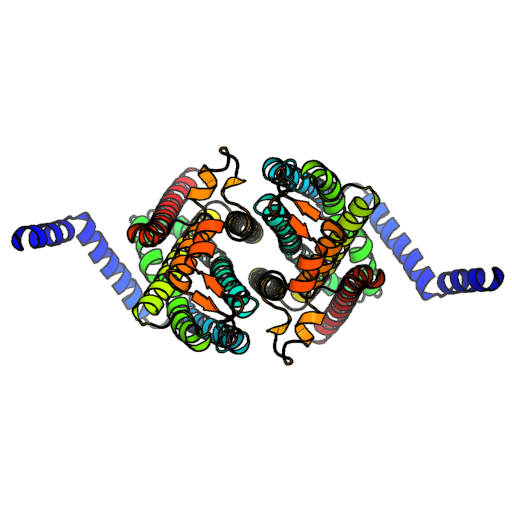M 3086 O O . PRO B 1 77 ? -6.359 -20.172 -12.266 1 91.62 77 PRO B O 1
ATOM 3089 N N . ILE B 1 78 ? -7.156 -19.312 -14.062 1 88.25 78 ILE B N 1
ATOM 3090 C CA . ILE B 1 78 ? -5.934 -18.547 -14.273 1 88.25 78 ILE B CA 1
ATOM 3091 C C . ILE B 1 78 ? -6.207 -17.062 -14.047 1 88.25 78 ILE B C 1
ATOM 3093 O O . ILE B 1 78 ? -5.98 -16.531 -12.953 1 88.25 78 ILE B O 1
ATOM 3097 N N . SER B 1 79 ? -6.816 -16.375 -15.031 1 87.31 79 SER B N 1
ATOM 3098 C CA . SER B 1 79 ? -7.012 -14.93 -14.93 1 87.31 79 SER B CA 1
ATOM 3099 C C . SER B 1 79 ? -8.094 -14.586 -13.914 1 87.31 79 SER B C 1
ATOM 3101 O O . SER B 1 79 ? -7.891 -13.711 -13.062 1 87.31 79 SER B O 1
ATOM 3103 N N . GLY B 1 80 ? -9.219 -15.297 -14.016 1 90.44 80 GLY B N 1
ATOM 3104 C CA . GLY B 1 80 ? -10.305 -15.031 -13.094 1 90.44 80 GLY B CA 1
ATOM 3105 C C . GLY B 1 80 ? -9.93 -15.281 -11.641 1 90.44 80 GLY B C 1
ATOM 3106 O O . GLY B 1 80 ? -10.312 -14.516 -10.758 1 90.44 80 GLY B O 1
ATOM 3107 N N . PHE B 1 81 ? -9.234 -16.359 -11.477 1 92.56 81 PHE B N 1
ATOM 3108 C CA . PHE B 1 81 ? -8.781 -16.703 -10.133 1 92.56 81 PHE B CA 1
ATOM 3109 C C . PHE B 1 81 ? -7.812 -15.648 -9.609 1 92.56 81 PHE B C 1
ATOM 3111 O O . PHE B 1 81 ? -7.973 -15.164 -8.484 1 92.56 81 PHE B O 1
ATOM 3118 N N . LYS B 1 82 ? -6.887 -15.266 -10.406 1 91.12 82 LYS B N 1
ATOM 3119 C CA . LYS B 1 82 ? -5.91 -14.242 -10.047 1 91.12 82 LYS B CA 1
ATOM 3120 C C . LYS B 1 82 ? -6.594 -12.914 -9.758 1 91.12 82 LYS B C 1
ATOM 3122 O O . LYS B 1 82 ? -6.262 -12.242 -8.781 1 91.12 82 LYS B O 1
ATOM 3127 N N . ASP B 1 83 ? -7.551 -12.547 -10.555 1 93.44 83 ASP B N 1
ATOM 3128 C CA . ASP B 1 83 ? -8.25 -11.281 -10.398 1 93.44 83 ASP B CA 1
ATOM 3129 C C . ASP B 1 83 ? -9.07 -11.258 -9.109 1 93.44 83 ASP B C 1
ATOM 3131 O O . ASP B 1 83 ? -9.188 -10.219 -8.453 1 93.44 83 ASP B O 1
ATOM 3135 N N . ARG B 1 84 ? -9.625 -12.398 -8.75 1 95.12 84 ARG B N 1
ATOM 3136 C CA . ARG B 1 84 ? -10.383 -12.484 -7.504 1 95.12 84 ARG B CA 1
ATOM 3137 C C . ARG B 1 84 ? -9.469 -12.305 -6.297 1 95.12 84 ARG B C 1
ATOM 3139 O O . ARG B 1 84 ? -9.812 -11.586 -5.355 1 95.12 84 ARG B O 1
ATOM 3146 N N . CYS B 1 85 ? -8.289 -12.906 -6.387 1 94.56 85 CYS B N 1
ATOM 3147 C CA . CYS B 1 85 ? -7.316 -12.695 -5.324 1 94.56 85 CYS B CA 1
ATOM 3148 C C . CYS B 1 85 ? -6.906 -11.234 -5.234 1 94.56 85 CYS B C 1
ATOM 3150 O O . CYS B 1 85 ? -6.848 -10.664 -4.145 1 94.56 85 CYS B O 1
ATOM 3152 N N . GLY B 1 86 ? -6.75 -10.68 -6.402 1 93.62 86 GLY B N 1
ATOM 3153 C CA . GLY B 1 86 ? -6.277 -9.305 -6.473 1 93.62 86 GLY B CA 1
ATOM 3154 C C . GLY B 1 86 ? -7.289 -8.297 -5.961 1 93.62 86 GLY B C 1
ATOM 3155 O O . GLY B 1 86 ? -6.93 -7.355 -5.25 1 93.62 86 GLY B O 1
ATOM 3156 N N . VAL B 1 87 ? -8.523 -8.453 -6.285 1 94.5 87 VAL B N 1
ATOM 3157 C CA . VAL B 1 87 ? -9.531 -7.473 -5.898 1 94.5 87 VAL B CA 1
ATOM 3158 C C . VAL B 1 87 ? -9.734 -7.512 -4.387 1 94.5 87 VAL B C 1
ATOM 3160 O O . VAL B 1 87 ? -9.922 -6.469 -3.75 1 94.5 87 VAL B O 1
ATOM 3163 N N . ILE B 1 88 ? -9.695 -8.703 -3.801 1 96.69 88 ILE B N 1
ATOM 3164 C CA . ILE B 1 88 ? -9.852 -8.828 -2.355 1 96.69 88 ILE B CA 1
ATOM 3165 C C . ILE B 1 88 ? -8.664 -8.18 -1.653 1 96.69 88 ILE B C 1
ATOM 3167 O O . ILE B 1 88 ? -8.836 -7.402 -0.709 1 96.69 88 ILE B O 1
ATOM 3171 N N . PHE B 1 89 ? -7.504 -8.484 -2.139 1 95.75 89 PHE B N 1
ATOM 3172 C CA . PHE B 1 89 ? -6.289 -7.855 -1.635 1 95.75 89 PHE B CA 1
ATOM 3173 C C . PHE B 1 89 ? -6.402 -6.336 -1.698 1 95.75 89 PHE B C 1
ATOM 3175 O O . PHE B 1 89 ? -6.121 -5.648 -0.715 1 95.75 89 PHE B O 1
ATOM 3182 N N . PHE B 1 90 ? -6.887 -5.895 -2.793 1 93.56 90 PHE B N 1
ATOM 3183 C CA . PHE B 1 90 ? -7 -4.469 -3.078 1 93.56 90 PHE B CA 1
ATOM 3184 C C . PHE B 1 90 ? -7.984 -3.805 -2.125 1 93.56 90 PHE B C 1
ATOM 3186 O O . PHE B 1 90 ? -7.711 -2.727 -1.594 1 93.56 90 PHE B O 1
ATOM 3193 N N . LEU B 1 91 ? -9.055 -4.359 -1.938 1 95.06 91 LEU B N 1
ATOM 3194 C CA . LEU B 1 91 ? -10.078 -3.777 -1.079 1 95.06 91 LEU B CA 1
ATOM 3195 C C . LEU B 1 91 ? -9.578 -3.664 0.359 1 95.06 91 LEU B C 1
ATOM 3197 O O . LEU B 1 91 ? -9.898 -2.695 1.054 1 95.06 91 LEU B O 1
ATOM 3201 N N . ILE B 1 92 ? -8.781 -4.633 0.816 1 96.5 92 ILE B N 1
ATOM 3202 C CA . ILE B 1 92 ? -8.25 -4.586 2.172 1 96.5 92 ILE B CA 1
ATOM 3203 C C . ILE B 1 92 ? -7.246 -3.436 2.293 1 96.5 92 ILE B C 1
ATOM 3205 O O . ILE B 1 92 ? -7.309 -2.648 3.238 1 96.5 92 ILE B O 1
ATOM 3209 N N . ILE B 1 93 ? -6.363 -3.387 1.318 1 93.19 93 ILE B N 1
ATOM 3210 C CA . ILE B 1 93 ? -5.336 -2.355 1.4 1 93.19 93 ILE B CA 1
ATOM 3211 C C . ILE B 1 93 ? -5.98 -0.974 1.3 1 93.19 93 ILE B C 1
ATOM 3213 O O . ILE B 1 93 ? -5.539 -0.027 1.955 1 93.19 93 ILE B O 1
ATOM 3217 N N . VAL B 1 94 ? -7.02 -0.835 0.514 1 89.88 94 VAL B N 1
ATOM 3218 C CA . VAL B 1 94 ? -7.734 0.433 0.392 1 89.88 94 VAL B CA 1
ATOM 3219 C C . VAL B 1 94 ? -8.367 0.801 1.732 1 89.88 94 VAL B C 1
ATOM 3221 O O . VAL B 1 94 ? -8.312 1.959 2.152 1 89.88 94 VAL B O 1
ATOM 3224 N N . GLN B 1 95 ? -8.906 -0.16 2.361 1 90.31 95 GLN B N 1
ATOM 3225 C CA . GLN B 1 95 ? -9.516 0.105 3.658 1 90.31 95 GLN B CA 1
ATOM 3226 C C . GLN B 1 95 ? -8.477 0.549 4.68 1 90.31 95 GLN B C 1
ATOM 3228 O O . GLN B 1 95 ? -8.719 1.459 5.473 1 90.31 95 GLN B O 1
ATOM 3233 N N . LEU B 1 96 ? -7.34 -0.065 4.668 1 91.44 96 LEU B N 1
ATOM 3234 C CA . LEU B 1 96 ? -6.281 0.32 5.59 1 91.44 96 LEU B CA 1
ATOM 3235 C C . LEU B 1 96 ? -5.82 1.75 5.324 1 91.44 96 LEU B C 1
ATOM 3237 O O . LEU B 1 96 ? -5.723 2.557 6.254 1 91.44 96 LEU B O 1
ATOM 3241 N N . PHE B 1 97 ? -5.754 2.098 4.074 1 84.12 97 PHE B N 1
ATOM 3242 C CA . PHE B 1 97 ? -5.203 3.406 3.738 1 84.12 97 PHE B CA 1
ATOM 3243 C C . PHE B 1 97 ? -6.273 4.484 3.846 1 84.12 97 PHE B C 1
ATOM 3245 O O . PHE B 1 97 ? -5.969 5.645 4.137 1 84.12 97 PHE B O 1
ATOM 3252 N N . PHE B 1 98 ? -7.48 4.109 3.615 1 79.81 98 PHE B N 1
ATOM 3253 C CA . PHE B 1 98 ? -8.57 5.055 3.832 1 79.81 98 PHE B CA 1
ATOM 3254 C C . PHE B 1 98 ? -8.609 5.508 5.285 1 79.81 98 PHE B C 1
ATOM 3256 O O . PHE B 1 98 ? -8.969 6.652 5.574 1 79.81 98 PHE B O 1
ATOM 3263 N N . ASN B 1 99 ? -8.227 4.719 6.141 1 83.31 99 ASN B N 1
ATOM 3264 C CA . ASN B 1 99 ? -8.289 5.047 7.559 1 83.31 99 ASN B CA 1
ATOM 3265 C C . ASN B 1 99 ? -7.125 5.941 7.98 1 83.31 99 ASN B C 1
ATOM 3267 O O . ASN B 1 99 ? -7.055 6.371 9.133 1 83.31 99 ASN B O 1
ATOM 3271 N N . LEU B 1 100 ? -6.281 6.316 7.031 1 81.75 100 LEU B N 1
ATOM 3272 C CA . LEU B 1 100 ? -5.262 7.32 7.309 1 81.75 100 LEU B CA 1
ATOM 3273 C C . LEU B 1 100 ? -5.895 8.68 7.578 1 81.75 100 LEU B C 1
ATOM 3275 O O . LEU B 1 100 ? -5.324 9.508 8.297 1 81.75 100 LEU B O 1
ATOM 3279 N N . THR B 1 101 ? -7.062 8.875 7.027 1 76.75 101 THR B N 1
ATOM 3280 C CA . THR B 1 101 ? -7.758 10.141 7.238 1 76.75 101 THR B CA 1
ATOM 3281 C C . THR B 1 101 ? -8.18 10.289 8.695 1 76.75 101 THR B C 1
ATOM 3283 O O . THR B 1 101 ? -8.453 11.406 9.156 1 76.75 101 THR B O 1
ATOM 3286 N N . ALA B 1 102 ? -8.242 9.156 9.367 1 80 102 ALA B N 1
ATOM 3287 C CA . ALA B 1 102 ? -8.617 9.18 10.773 1 80 102 ALA B CA 1
ATOM 3288 C C . ALA B 1 102 ? -7.523 9.828 11.617 1 80 102 ALA B C 1
ATOM 3290 O O . ALA B 1 102 ? -7.789 10.328 12.711 1 80 102 ALA B O 1
ATOM 3291 N N . LEU B 1 103 ? -6.344 9.828 11.117 1 83.12 103 LEU B N 1
ATOM 3292 C CA . LEU B 1 103 ? -5.23 10.398 11.859 1 83.12 103 LEU B CA 1
ATOM 3293 C C . LEU B 1 103 ? -5.469 11.883 12.141 1 83.12 103 LEU B C 1
ATOM 3295 O O . LEU B 1 103 ? -5.219 12.359 13.25 1 83.12 103 LEU B O 1
ATOM 3299 N N . GLU B 1 104 ? -5.938 12.555 11.094 1 77.19 104 GLU B N 1
ATOM 3300 C CA . GLU B 1 104 ? -6.164 13.984 11.242 1 77.19 104 GLU B CA 1
ATOM 3301 C C . GLU B 1 104 ? -7.23 14.266 12.297 1 77.19 104 GLU B C 1
ATOM 3303 O O . GLU B 1 104 ? -7.059 15.156 13.141 1 77.19 104 GLU B O 1
ATOM 3308 N N . VAL B 1 105 ? -8.234 13.555 12.219 1 75.06 105 VAL B N 1
ATOM 3309 C CA . VAL B 1 105 ? -9.359 13.711 13.141 1 75.06 105 VAL B CA 1
ATOM 3310 C C . VAL B 1 105 ? -8.906 13.398 14.562 1 75.06 105 VAL B C 1
ATOM 3312 O O . VAL B 1 105 ? -9.211 14.148 15.5 1 75.06 105 VAL B O 1
ATOM 3315 N N . PHE B 1 106 ? -8.102 12.422 14.719 1 79.5 106 PHE B N 1
ATOM 3316 C CA . PHE B 1 106 ? -7.727 11.984 16.062 1 79.5 106 PHE B CA 1
ATOM 3317 C C . PHE B 1 106 ? -6.672 12.906 16.656 1 79.5 106 PHE B C 1
ATOM 3319 O O . PHE B 1 106 ? -6.652 13.133 17.859 1 79.5 106 PHE B O 1
ATOM 3326 N N . ILE B 1 107 ? -5.883 13.438 15.844 1 80.75 107 ILE B N 1
ATOM 3327 C CA . ILE B 1 107 ? -4.906 14.398 16.328 1 80.75 107 ILE B CA 1
ATOM 3328 C C . ILE B 1 107 ? -5.625 15.641 16.844 1 80.75 107 ILE B C 1
ATOM 3330 O O . ILE B 1 107 ? -5.258 16.203 17.891 1 80.75 107 ILE B O 1
ATOM 3334 N N . LYS B 1 108 ? -6.621 16.047 16.125 1 77.88 108 LYS B N 1
ATOM 3335 C CA . LYS B 1 108 ? -7.43 17.172 16.562 1 77.88 108 LYS B CA 1
ATOM 3336 C C . LYS B 1 108 ? -8.18 16.859 17.844 1 77.88 108 LYS B C 1
ATOM 3338 O O . LYS B 1 108 ? -8.25 17.688 18.75 1 77.88 108 LYS B O 1
ATOM 3343 N N . GLU B 1 109 ? -8.719 15.688 17.891 1 76.38 109 GLU B N 1
ATOM 3344 C CA . GLU B 1 109 ? -9.477 15.266 19.062 1 76.38 109 GLU B CA 1
ATOM 3345 C C . GLU B 1 109 ? -8.578 15.133 20.281 1 76.38 109 GLU B C 1
ATOM 3347 O O . GLU B 1 109 ? -9.008 15.383 21.422 1 76.38 109 GLU B O 1
ATOM 3352 N N . ARG B 1 110 ? -7.453 14.734 20.016 1 80.94 110 ARG B N 1
ATOM 3353 C CA . ARG B 1 110 ? -6.488 14.609 21.109 1 80.94 110 ARG B CA 1
ATOM 3354 C C . ARG B 1 110 ? -6.281 15.953 21.797 1 80.94 110 ARG B C 1
ATOM 3356 O O . ARG B 1 110 ? -6.199 16.016 23.031 1 80.94 110 ARG B O 1
ATOM 3363 N N . LYS B 1 111 ? -6.238 16.984 21.078 1 78.44 111 LYS B N 1
ATOM 3364 C CA . LYS B 1 111 ? -6.066 18.312 21.641 1 78.44 111 LYS B CA 1
ATOM 3365 C C . LYS B 1 111 ? -7.258 18.688 22.516 1 78.44 111 LYS B C 1
ATOM 3367 O O . LYS B 1 111 ? -7.086 19.266 23.594 1 78.44 111 LYS B O 1
ATOM 3372 N N . ILE B 1 112 ? -8.352 18.375 22.016 1 75.19 112 ILE B N 1
ATOM 3373 C CA . ILE B 1 112 ? -9.57 18.672 22.75 1 75.19 112 ILE B CA 1
ATOM 3374 C C . ILE B 1 112 ? -9.609 17.844 24.031 1 75.19 112 ILE B C 1
ATOM 3376 O O . ILE B 1 112 ? -9.93 18.375 25.109 1 75.19 112 ILE B O 1
ATOM 3380 N N . PHE B 1 113 ? -9.266 16.625 23.875 1 75.19 113 PHE B N 1
ATOM 3381 C CA . PHE B 1 113 ? -9.25 15.727 25.016 1 75.19 113 PHE B CA 1
ATOM 3382 C C . PHE B 1 113 ? -8.281 16.234 26.078 1 75.19 113 PHE B C 1
ATOM 3384 O O . PHE B 1 113 ? -8.617 16.25 27.266 1 75.19 113 PHE B O 1
ATOM 3391 N N . MET B 1 114 ? -7.195 16.656 25.688 1 76.88 114 MET B N 1
ATOM 3392 C CA . MET B 1 114 ? -6.184 17.141 26.625 1 76.88 114 MET B CA 1
ATOM 3393 C C . MET B 1 114 ? -6.652 18.406 27.328 1 76.88 114 MET B C 1
ATOM 3395 O O . MET B 1 114 ? -6.41 18.578 28.516 1 76.88 114 MET B O 1
ATOM 3399 N N . HIS B 1 115 ? -7.297 19.266 26.641 1 75.19 115 HIS B N 1
ATOM 3400 C CA . HIS B 1 115 ? -7.809 20.5 27.219 1 75.19 115 HIS B CA 1
ATOM 3401 C C . HIS B 1 115 ? -8.883 20.219 28.266 1 75.19 115 HIS B C 1
ATOM 3403 O O . HIS B 1 115 ? -8.898 20.828 29.328 1 75.19 115 HIS B O 1
ATOM 3409 N N . GLU B 1 116 ? -9.688 19.297 27.891 1 71.25 116 GLU B N 1
ATOM 3410 C CA . GLU B 1 116 ? -10.789 18.953 28.781 1 71.25 116 GLU B CA 1
ATOM 3411 C C . GLU B 1 116 ? -10.289 18.188 30 1 71.25 116 GLU B C 1
ATOM 3413 O O . GLU B 1 116 ? -10.844 18.312 31.094 1 71.25 116 GLU B O 1
ATOM 3418 N N . ASN B 1 117 ? -9.328 17.406 29.797 1 72.38 117 ASN B N 1
ATOM 3419 C CA . ASN B 1 117 ? -8.742 16.641 30.906 1 72.38 117 ASN B CA 1
ATOM 3420 C C . ASN B 1 117 ? -8.055 17.547 31.922 1 72.38 117 ASN B C 1
ATOM 3422 O O . ASN B 1 117 ? -8.133 17.312 33.125 1 72.38 117 ASN B O 1
ATOM 3426 N N . VAL B 1 118 ? -7.391 18.562 31.422 1 70.38 118 VAL B N 1
ATOM 3427 C CA . VAL B 1 118 ? -6.711 19.531 32.281 1 70.38 118 VAL B CA 1
ATOM 3428 C C . VAL B 1 118 ? -7.742 20.359 33.062 1 70.38 118 VAL B C 1
ATOM 3430 O O . VAL B 1 118 ? -7.523 20.719 34.219 1 70.38 118 VAL B O 1
ATOM 3433 N N . SER B 1 119 ? -8.734 20.703 32.344 1 66.81 119 SER B N 1
ATOM 3434 C CA . SER B 1 119 ? -9.773 21.516 32.969 1 66.81 119 SER B CA 1
ATOM 3435 C C . SER B 1 119 ? -10.555 20.719 34 1 66.81 119 SER B C 1
ATOM 3437 O O . SER B 1 119 ? -11.414 21.266 34.719 1 66.81 119 SER B O 1
ATOM 3439 N N . GLY B 1 120 ? -10.109 19.578 34.281 1 58.34 120 GLY B N 1
ATOM 3440 C CA . GLY B 1 120 ? -10.719 18.75 35.312 1 58.34 120 GLY B CA 1
ATOM 3441 C C . GLY B 1 120 ? -12.094 18.234 34.938 1 58.34 120 GLY B C 1
ATOM 3442 O O . GLY B 1 120 ? -12.922 17.953 35.812 1 58.34 120 GLY B O 1
ATOM 3443 N N . PHE B 1 121 ? -12.273 18.406 33.656 1 54.25 121 PHE B N 1
ATOM 3444 C CA . PHE B 1 121 ? -13.578 17.859 33.281 1 54.25 121 PHE B CA 1
ATOM 3445 C C . PHE B 1 121 ? -13.625 16.359 33.531 1 54.25 121 PHE B C 1
ATOM 3447 O O . PHE B 1 121 ? -12.672 15.641 33.219 1 54.25 121 PHE B O 1
ATOM 3454 N N . TYR B 1 122 ? -14.195 15.938 34.562 1 50.78 122 TYR B N 1
ATOM 3455 C CA . TYR B 1 122 ? -14.281 14.586 35.094 1 50.78 122 TYR B CA 1
ATOM 3456 C C . TYR B 1 122 ? -14.336 13.547 34 1 50.78 122 TYR B C 1
ATOM 3458 O O . TYR B 1 122 ? -13.711 12.492 34.094 1 50.78 122 TYR B O 1
ATOM 3466 N N . ARG B 1 123 ? -15.305 13.469 33 1 59.84 123 ARG B N 1
ATOM 3467 C CA . ARG B 1 123 ? -15.594 12.188 32.375 1 59.84 123 ARG B CA 1
ATOM 3468 C C . ARG B 1 123 ? -14.969 12.094 30.984 1 59.84 123 ARG B C 1
ATOM 3470 O O . ARG B 1 123 ? -15.672 11.969 29.969 1 59.84 123 ARG B O 1
ATOM 3477 N N . VAL B 1 124 ? -13.664 12.242 31.047 1 67.69 124 VAL B N 1
ATOM 3478 C CA . VAL B 1 124 ? -12.883 12.164 29.812 1 67.69 124 VAL B CA 1
ATOM 3479 C C . VAL B 1 124 ? -13.031 10.781 29.203 1 67.69 124 VAL B C 1
ATOM 3481 O O . VAL B 1 124 ? -13.125 10.641 27.969 1 67.69 124 VAL B O 1
ATOM 3484 N N . SER B 1 125 ? -13.164 9.812 30.125 1 72.19 125 SER B N 1
ATOM 3485 C CA . SER B 1 125 ? -13.336 8.453 29.625 1 72.19 125 SER B CA 1
ATOM 3486 C C . SER B 1 125 ? -14.656 8.305 28.891 1 72.19 125 SER B C 1
ATOM 3488 O O . SER B 1 125 ? -14.711 7.668 27.828 1 72.19 125 SER B O 1
ATOM 3490 N N . VAL B 1 126 ? -15.609 8.914 29.438 1 69.56 126 VAL B N 1
ATOM 3491 C CA . VAL B 1 126 ? -16.922 8.812 28.812 1 69.56 126 VAL B CA 1
ATOM 3492 C C . VAL B 1 126 ? -16.938 9.586 27.5 1 69.56 126 VAL B C 1
ATOM 3494 O O . VAL B 1 126 ? -17.5 9.125 26.5 1 69.56 126 VAL B O 1
ATOM 3497 N N . TYR B 1 127 ? -16.219 10.641 27.609 1 67.56 127 TYR B N 1
ATOM 3498 C CA . TYR B 1 127 ? -16.141 11.438 26.391 1 67.56 127 TYR B CA 1
ATOM 3499 C C . TYR B 1 127 ? -15.445 10.672 25.266 1 67.56 127 TYR B C 1
ATOM 3501 O O . TYR B 1 127 ? -15.922 10.633 24.141 1 67.56 127 TYR B O 1
ATOM 3509 N N . PHE B 1 128 ? -14.406 10.055 25.688 1 74.69 128 PHE B N 1
ATOM 3510 C CA . PHE B 1 128 ? -13.633 9.289 24.719 1 74.69 128 PHE B CA 1
ATOM 3511 C C . PHE B 1 128 ? -14.469 8.148 24.156 1 74.69 128 PHE B C 1
ATOM 3513 O O . PHE B 1 128 ? -14.508 7.945 22.938 1 74.69 128 PHE B O 1
ATOM 3520 N N . LEU B 1 129 ? -15.156 7.496 25 1 76.31 129 LEU B N 1
ATOM 3521 C CA . LEU B 1 129 ? -15.938 6.34 24.578 1 76.31 129 LEU B CA 1
ATOM 3522 C C . LEU B 1 129 ? -17.109 6.766 23.688 1 76.31 129 LEU B C 1
ATOM 3524 O O . LEU B 1 129 ? -17.391 6.121 22.688 1 76.31 129 LEU B O 1
ATOM 3528 N N . VAL B 1 130 ? -17.656 7.824 24.031 1 70.44 130 VAL B N 1
ATOM 3529 C CA . VAL B 1 130 ? -18.812 8.312 23.281 1 70.44 130 VAL B CA 1
ATOM 3530 C C . VAL B 1 130 ? -18.359 8.789 21.906 1 70.44 130 VAL B C 1
ATOM 3532 O O . VAL B 1 130 ? -19 8.5 20.891 1 70.44 130 VAL B O 1
ATOM 3535 N N . LYS B 1 131 ? -17.281 9.414 21.922 1 70.69 131 LYS B N 1
ATOM 3536 C CA . LYS B 1 131 ? -16.766 9.93 20.656 1 70.69 131 LYS B CA 1
ATOM 3537 C C . LYS B 1 131 ? -16.359 8.797 19.719 1 70.69 131 LYS B C 1
ATOM 3539 O O . LYS B 1 131 ? -16.656 8.836 18.531 1 70.69 131 LYS B O 1
ATOM 3544 N N . ILE B 1 132 ? -15.781 7.844 20.266 1 76 132 ILE B N 1
ATOM 3545 C CA . ILE B 1 132 ? -15.305 6.727 19.453 1 76 132 ILE B CA 1
ATOM 3546 C C . ILE B 1 132 ? -16.5 5.918 18.938 1 76 132 ILE B C 1
ATOM 3548 O O . ILE B 1 132 ? -16.594 5.641 17.734 1 76 132 ILE B O 1
ATOM 3552 N N . ILE B 1 133 ? -17.406 5.594 19.766 1 75.81 133 ILE B N 1
ATOM 3553 C CA . ILE B 1 133 ? -18.484 4.656 19.453 1 75.81 133 ILE B CA 1
ATOM 3554 C C . ILE B 1 133 ? -19.531 5.352 18.609 1 75.81 133 ILE B C 1
ATOM 3556 O O . ILE B 1 133 ? -20.078 4.758 17.672 1 75.81 133 ILE B O 1
ATOM 3560 N N . PHE B 1 134 ? -19.719 6.629 18.797 1 69.06 134 PHE B N 1
ATOM 3561 C CA . PHE B 1 134 ? -20.875 7.242 18.156 1 69.06 134 PHE B CA 1
ATOM 3562 C C . PHE B 1 134 ? -20.438 8.164 17.016 1 69.06 134 PHE B C 1
ATOM 3564 O O . PHE B 1 134 ? -21.234 8.477 16.125 1 69.06 134 PHE B O 1
ATOM 3571 N N . ASP B 1 135 ? -19.281 8.57 17.141 1 68.88 135 ASP B N 1
ATOM 3572 C CA . ASP B 1 135 ? -18.859 9.508 16.109 1 68.88 135 ASP B CA 1
ATOM 3573 C C . ASP B 1 135 ? -17.891 8.859 15.133 1 68.88 135 ASP B C 1
ATOM 3575 O O . ASP B 1 135 ? -18.219 8.641 13.961 1 68.88 135 ASP B O 1
ATOM 3579 N N . ILE B 1 136 ? -16.953 8.297 15.719 1 71.81 136 ILE B N 1
ATOM 3580 C CA . ILE B 1 136 ? -15.844 7.895 14.859 1 71.81 136 ILE B CA 1
ATOM 3581 C C . ILE B 1 136 ? -16.156 6.559 14.195 1 71.81 136 ILE B C 1
ATOM 3583 O O . ILE B 1 136 ? -16.031 6.418 12.977 1 71.81 136 ILE B O 1
ATOM 3587 N N . LEU B 1 137 ? -16.812 5.613 14.875 1 77.69 137 LEU B N 1
ATOM 3588 C CA . LEU B 1 137 ? -17 4.266 14.344 1 77.69 137 LEU B CA 1
ATOM 3589 C C . LEU B 1 137 ? -18.094 4.254 13.273 1 77.69 137 LEU B C 1
ATOM 3591 O O . LEU B 1 137 ? -17.891 3.68 12.195 1 77.69 137 LEU B O 1
ATOM 3595 N N . PRO B 1 138 ? -19.156 4.953 13.484 1 77.94 138 PRO B N 1
ATOM 3596 C CA . PRO B 1 138 ? -20.188 4.961 12.438 1 77.94 138 PRO B C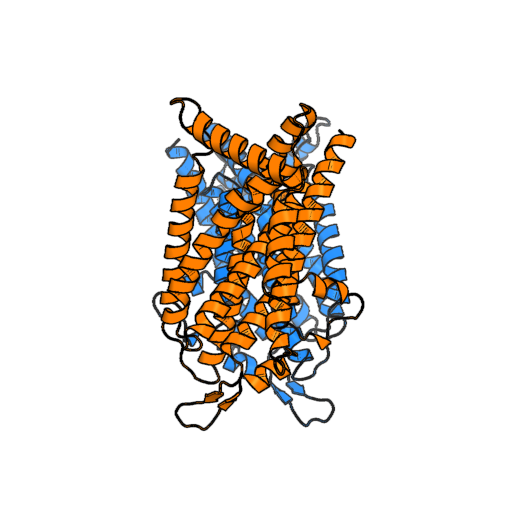A 1
ATOM 3597 C C . PRO B 1 138 ? -19.734 5.672 11.164 1 77.94 138 PRO B C 1
ATOM 3599 O O . PRO B 1 138 ? -20.094 5.266 10.062 1 77.94 138 PRO B O 1
ATOM 3602 N N . LEU B 1 139 ? -18.969 6.652 11.383 1 77.44 139 LEU B N 1
ATOM 3603 C CA . LEU B 1 139 ? -18.484 7.418 10.234 1 77.44 139 LEU B CA 1
ATOM 3604 C C . LEU B 1 139 ? -17.547 6.578 9.367 1 77.44 139 LEU B C 1
ATOM 3606 O O . LEU B 1 139 ? -17.422 6.824 8.164 1 77.44 139 LEU B O 1
ATOM 3610 N N . ARG B 1 140 ? -17.031 5.582 9.938 1 84 140 ARG B N 1
ATOM 3611 C CA . ARG B 1 140 ? -16.094 4.758 9.188 1 84 140 ARG B CA 1
ATOM 3612 C C . ARG B 1 140 ? -16.75 3.486 8.68 1 84 140 ARG B C 1
ATOM 3614 O O . ARG B 1 140 ? -16.312 2.902 7.684 1 84 140 ARG B O 1
ATOM 3621 N N . THR B 1 141 ? -17.828 3.096 9.32 1 88.38 141 THR B N 1
ATOM 3622 C CA . THR B 1 141 ? -18.453 1.826 8.977 1 88.38 141 THR B CA 1
ATOM 3623 C C . THR B 1 141 ? -19.5 2.023 7.871 1 88.38 141 THR B C 1
ATOM 3625 O O . THR B 1 141 ? -19.703 1.139 7.035 1 88.38 141 THR B O 1
ATOM 3628 N N . LEU B 1 142 ? -20.062 3.137 7.766 1 88.19 142 LEU B N 1
ATOM 3629 C CA . LEU B 1 142 ? -21.141 3.367 6.812 1 88.19 142 LEU B CA 1
ATOM 3630 C C . LEU B 1 142 ? -20.625 3.277 5.379 1 88.19 142 LEU B C 1
ATOM 3632 O O . LEU B 1 142 ? -21.219 2.596 4.543 1 88.19 142 LEU B O 1
ATOM 3636 N N . PRO B 1 143 ? -19.5 3.936 5.113 1 88.69 143 PRO B N 1
ATOM 3637 C CA . PRO B 1 143 ? -19 3.816 3.746 1 88.69 143 PRO B CA 1
ATOM 3638 C C . PRO B 1 143 ? -18.688 2.373 3.354 1 88.69 143 PRO B C 1
ATOM 3640 O O . PRO B 1 143 ? -18.844 1.999 2.188 1 88.69 143 PRO B O 1
ATOM 3643 N N . ILE B 1 144 ? -18.344 1.609 4.305 1 92.62 144 ILE B N 1
ATOM 3644 C CA . ILE B 1 144 ? -18 0.217 4.043 1 92.62 144 ILE B CA 1
ATOM 3645 C C . ILE B 1 144 ? -19.25 -0.571 3.689 1 92.62 144 ILE B C 1
ATOM 3647 O O . ILE B 1 144 ? -19.219 -1.444 2.818 1 92.62 144 ILE B O 1
ATOM 3651 N N . ILE B 1 145 ? -20.281 -0.216 4.363 1 94.25 145 ILE B N 1
ATOM 3652 C CA . ILE B 1 145 ? -21.547 -0.887 4.09 1 94.25 145 ILE B CA 1
ATOM 3653 C C . ILE B 1 145 ? -22.016 -0.569 2.668 1 94.25 145 ILE B C 1
ATOM 3655 O O . ILE B 1 145 ? -22.375 -1.472 1.911 1 94.25 145 ILE B O 1
ATOM 3659 N N . VAL B 1 146 ? -21.875 0.614 2.312 1 93.44 146 VAL B N 1
ATOM 3660 C CA . VAL B 1 146 ? -22.266 1.051 0.979 1 93.44 146 VAL B CA 1
ATOM 3661 C C . VAL B 1 146 ? -21.328 0.445 -0.067 1 93.44 146 VAL B C 1
ATOM 3663 O O . VAL B 1 146 ? -21.797 -0.081 -1.085 1 93.44 146 VAL B O 1
ATOM 3666 N N . MET B 1 147 ? -20.109 0.485 0.193 1 94.25 147 MET B N 1
ATOM 3667 C CA . MET B 1 147 ? -19.125 -0.028 -0.744 1 94.25 147 MET B CA 1
ATOM 3668 C C . MET B 1 147 ? -19.281 -1.532 -0.938 1 94.25 147 MET B C 1
ATOM 3670 O O . MET B 1 147 ? -19.219 -2.025 -2.066 1 94.25 147 MET B O 1
ATOM 3674 N N . SER B 1 148 ? -19.469 -2.207 0.192 1 96.75 148 SER B N 1
ATOM 3675 C CA . SER B 1 148 ? -19.609 -3.656 0.103 1 96.75 148 SER B CA 1
ATOM 3676 C C . SER B 1 148 ? -20.859 -4.039 -0.703 1 96.75 148 SER B C 1
ATOM 3678 O O . SER B 1 148 ? -20.812 -4.969 -1.511 1 96.75 148 SER B O 1
ATOM 3680 N N . ALA B 1 149 ? -21.922 -3.314 -0.494 1 95.75 149 ALA B N 1
ATOM 3681 C CA . ALA B 1 149 ? -23.156 -3.588 -1.214 1 95.75 149 ALA B CA 1
ATOM 3682 C C . ALA B 1 149 ? -23.016 -3.283 -2.701 1 95.75 149 ALA B C 1
ATOM 3684 O O . ALA B 1 149 ? -23.578 -3.982 -3.545 1 95.75 149 ALA B O 1
ATOM 3685 N N . ALA B 1 150 ? -22.234 -2.316 -3.004 1 95.94 150 ALA B N 1
ATOM 3686 C CA . ALA B 1 150 ? -22.078 -1.895 -4.395 1 95.94 150 ALA B CA 1
ATOM 3687 C C . ALA B 1 150 ? -21.109 -2.814 -5.133 1 95.94 150 ALA B C 1
ATOM 3689 O O . ALA B 1 150 ? -21.328 -3.15 -6.301 1 95.94 150 ALA B O 1
ATOM 3690 N N . ILE B 1 151 ? -20.125 -3.311 -4.488 1 96.81 151 ILE B N 1
ATOM 3691 C CA . ILE B 1 151 ? -19 -3.971 -5.16 1 96.81 151 ILE B CA 1
ATOM 3692 C C . ILE B 1 151 ? -19.25 -5.477 -5.199 1 96.81 151 ILE B C 1
ATOM 3694 O O . ILE B 1 151 ? -18.953 -6.133 -6.199 1 96.81 151 ILE B O 1
ATOM 3698 N N . TYR B 1 152 ? -19.828 -6.07 -4.184 1 97.38 152 TYR B N 1
ATOM 3699 C CA . TYR B 1 152 ? -19.828 -7.52 -3.996 1 97.38 152 TYR B CA 1
ATOM 3700 C C . TYR B 1 152 ? -20.516 -8.219 -5.164 1 97.38 152 TYR B C 1
ATOM 3702 O O . TYR B 1 152 ? -19.938 -9.109 -5.793 1 97.38 152 TYR B O 1
ATOM 3710 N N . PHE B 1 153 ? -21.656 -7.762 -5.492 1 95.38 153 PHE B N 1
ATOM 3711 C CA . PHE B 1 153 ? -22.438 -8.438 -6.523 1 95.38 153 PHE B CA 1
ATOM 3712 C C . PHE B 1 153 ? -21.984 -8 -7.914 1 95.38 153 PHE B C 1
ATOM 3714 O O . PHE B 1 153 ? -22.031 -8.789 -8.859 1 95.38 153 PHE B O 1
ATOM 3721 N N . ALA B 1 154 ? -21.578 -6.797 -8.039 1 95.12 154 ALA B N 1
ATOM 3722 C CA . ALA B 1 154 ? -21.109 -6.293 -9.328 1 95.12 154 ALA B CA 1
ATOM 3723 C C . ALA B 1 154 ? -19.859 -7.02 -9.781 1 95.12 154 ALA B C 1
ATOM 3725 O O . ALA B 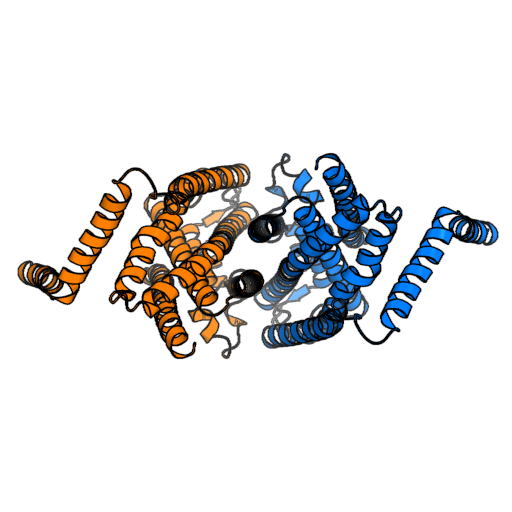1 154 ? -19.688 -7.32 -10.961 1 95.12 154 ALA B O 1
ATOM 3726 N N . VAL B 1 155 ? -18.938 -7.316 -8.898 1 95.12 155 VAL B N 1
ATOM 3727 C CA . VAL B 1 155 ? -17.688 -7.988 -9.203 1 95.12 155 VAL B CA 1
ATOM 3728 C C . VAL B 1 155 ? -17.938 -9.477 -9.453 1 95.12 155 VAL B C 1
ATOM 3730 O O . VAL B 1 155 ? -17.188 -10.125 -10.188 1 95.12 155 VAL B O 1
ATOM 3733 N N . GLY B 1 156 ? -18.969 -9.984 -8.906 1 95.81 156 GLY B N 1
ATOM 3734 C CA . GLY B 1 156 ? -19.328 -11.383 -9.102 1 95.81 156 GLY B CA 1
ATOM 3735 C C . GLY B 1 156 ? -18.578 -12.32 -8.164 1 95.81 156 GLY B C 1
ATOM 3736 O O . GLY B 1 156 ? -18.078 -13.367 -8.586 1 95.81 156 GLY B O 1
ATOM 3737 N N . LEU B 1 157 ? -18.469 -11.953 -6.941 1 96.5 157 LEU B N 1
ATOM 3738 C CA . LEU B 1 157 ? -17.828 -12.812 -5.953 1 96.5 157 LEU B CA 1
ATOM 3739 C C . LEU B 1 157 ? -18.734 -13.984 -5.59 1 96.5 157 LEU B C 1
ATOM 3741 O O . LEU B 1 157 ? -19.719 -14.25 -6.277 1 96.5 157 LEU B O 1
ATOM 3745 N N . ASN B 1 158 ? -18.266 -14.828 -4.648 1 95.88 158 ASN B N 1
ATOM 3746 C CA . ASN B 1 158 ? -19.031 -16.016 -4.293 1 95.88 158 ASN B CA 1
ATOM 3747 C C . ASN B 1 158 ? -20.5 -15.695 -4.043 1 95.88 158 ASN B C 1
ATOM 3749 O O . ASN B 1 158 ? -20.828 -14.922 -3.141 1 95.88 158 ASN B O 1
ATOM 3753 N N . PRO B 1 159 ? -21.328 -16.281 -4.871 1 92.88 159 PRO B N 1
ATOM 3754 C CA . PRO B 1 159 ? -22.75 -15.953 -4.738 1 92.88 159 PRO B CA 1
ATOM 3755 C C . PRO B 1 159 ? -23.344 -16.422 -3.408 1 92.88 159 PRO B C 1
ATOM 3757 O O . PRO B 1 159 ? -22.844 -17.375 -2.809 1 92.88 159 PRO B O 1
ATOM 3760 N N . GLY B 1 160 ? -24.391 -15.656 -2.883 1 93.19 160 GLY B N 1
ATOM 3761 C CA . GLY B 1 160 ? -25.062 -15.977 -1.632 1 93.19 160 GLY B CA 1
ATOM 3762 C C . GLY B 1 160 ? -25.109 -14.805 -0.665 1 93.19 160 GLY B C 1
ATOM 3763 O O . GLY B 1 160 ? -24.141 -14.055 -0.543 1 93.19 160 GLY B O 1
ATOM 3764 N N . MET B 1 161 ? -26.156 -14.664 0.022 1 93.88 161 MET B N 1
ATOM 3765 C CA . MET B 1 161 ? -26.328 -13.57 0.964 1 93.88 161 MET B CA 1
ATOM 3766 C C . MET B 1 161 ? -25.453 -13.758 2.199 1 93.88 161 MET B C 1
ATOM 3768 O O . MET B 1 161 ? -25 -12.781 2.801 1 93.88 161 MET B O 1
ATOM 3772 N N . ASP B 1 162 ? -25.25 -15.055 2.512 1 94.94 162 ASP B N 1
ATOM 3773 C CA . ASP B 1 162 ? -24.391 -15.328 3.662 1 94.94 162 ASP B CA 1
ATOM 3774 C C . ASP B 1 162 ? -22.969 -14.875 3.4 1 94.94 162 ASP B C 1
ATOM 3776 O O . ASP B 1 162 ? -22.328 -14.273 4.27 1 94.94 162 ASP B O 1
ATOM 3780 N N . HIS B 1 163 ? -22.5 -15.18 2.148 1 96.88 163 HIS B N 1
ATOM 3781 C CA . HIS B 1 163 ? -21.156 -14.766 1.783 1 96.88 163 HIS B CA 1
ATOM 3782 C C . HIS B 1 163 ? -21.047 -13.25 1.682 1 96.88 163 HIS B C 1
ATOM 3784 O O . HIS B 1 163 ? -20.016 -12.672 2.014 1 96.88 163 HIS B O 1
ATOM 3790 N N . PHE B 1 164 ? -22.156 -12.625 1.263 1 97.88 164 PHE B N 1
ATOM 3791 C CA . PHE B 1 164 ? -22.188 -11.164 1.161 1 97.88 164 PHE B CA 1
ATOM 3792 C C . PHE B 1 164 ? -22.062 -10.523 2.539 1 97.88 164 PHE B C 1
ATOM 3794 O O . PHE B 1 164 ? -21.234 -9.625 2.736 1 97.88 164 PHE B O 1
ATOM 3801 N N . PHE B 1 165 ? -22.797 -10.992 3.504 1 97.19 165 PHE B N 1
ATOM 3802 C CA . PHE B 1 165 ? -22.766 -10.406 4.836 1 97.19 165 PHE B CA 1
ATOM 3803 C C . PHE B 1 165 ? -21.438 -10.688 5.531 1 97.19 165 PHE B C 1
ATOM 3805 O O . PHE B 1 165 ? -20.953 -9.867 6.305 1 97.19 165 PHE B O 1
ATOM 3812 N N . MET B 1 166 ? -20.922 -11.867 5.246 1 96.75 166 MET B N 1
ATOM 3813 C CA . MET B 1 166 ? -19.609 -12.18 5.812 1 96.75 166 MET B CA 1
ATOM 3814 C C . MET B 1 166 ? -18.531 -11.273 5.234 1 96.75 166 MET B C 1
ATOM 3816 O O . MET B 1 166 ? -17.625 -10.844 5.949 1 96.75 166 MET B O 1
ATOM 3820 N N . PHE B 1 167 ? -18.656 -11.055 3.936 1 98.19 167 PHE B N 1
ATOM 3821 C CA . PHE B 1 167 ? -17.75 -10.133 3.26 1 98.19 167 PHE B CA 1
ATOM 3822 C C . PHE B 1 167 ? -17.844 -8.742 3.881 1 98.19 167 PHE B C 1
ATOM 3824 O O . PHE B 1 167 ? -16.812 -8.148 4.234 1 98.19 167 PHE B O 1
ATOM 3831 N N . MET B 1 168 ? -19 -8.289 4.047 1 97.62 168 MET B N 1
ATOM 3832 C CA . MET B 1 168 ? -19.25 -6.973 4.633 1 97.62 168 MET B CA 1
ATOM 3833 C C . MET B 1 168 ? -18.734 -6.918 6.07 1 97.62 168 MET B C 1
ATOM 3835 O O . MET B 1 168 ? -18.062 -5.965 6.461 1 97.62 168 MET B O 1
ATOM 3839 N N . PHE B 1 169 ? -19.062 -7.922 6.77 1 97.25 169 PHE B N 1
ATOM 3840 C CA . PHE B 1 169 ? -18.656 -7.996 8.164 1 97.25 169 PHE B CA 1
ATOM 3841 C C . PHE B 1 169 ? -17.141 -8 8.289 1 97.25 169 PHE B C 1
ATOM 3843 O O . PHE B 1 169 ? -16.578 -7.344 9.164 1 97.25 169 PHE B O 1
ATOM 3850 N N . SER B 1 170 ? -16.453 -8.727 7.457 1 98.06 170 SER B N 1
ATOM 3851 C CA . SER B 1 170 ? -14.992 -8.797 7.469 1 98.06 170 SER B CA 1
ATOM 3852 C C . SER B 1 170 ? -14.375 -7.422 7.227 1 98.06 170 SER B C 1
ATOM 3854 O O . SER B 1 170 ? -13.438 -7.027 7.918 1 98.06 170 SER B O 1
ATOM 3856 N N . LEU B 1 171 ? -14.938 -6.711 6.293 1 97.38 171 LEU B N 1
ATOM 3857 C CA . LEU B 1 171 ? -14.398 -5.391 5.977 1 97.38 171 LEU B CA 1
ATOM 3858 C C . LEU B 1 171 ? -14.688 -4.406 7.105 1 97.38 171 LEU B C 1
ATOM 3860 O O . LEU B 1 171 ? -13.883 -3.512 7.371 1 97.38 171 LEU B O 1
ATOM 3864 N N . ILE B 1 172 ? -15.812 -4.59 7.758 1 95.81 172 ILE B N 1
ATOM 3865 C CA . ILE B 1 172 ? -16.125 -3.752 8.906 1 95.81 172 ILE B CA 1
ATOM 3866 C C . ILE B 1 172 ? -15.117 -4 10.023 1 95.81 172 ILE B C 1
ATOM 3868 O O . ILE B 1 172 ? -14.594 -3.055 10.617 1 95.81 172 ILE B O 1
ATOM 3872 N N . CYS B 1 173 ? -14.852 -5.25 10.289 1 96.69 173 CYS B N 1
ATOM 3873 C CA . CYS B 1 173 ? -13.867 -5.586 11.312 1 96.69 173 CYS B CA 1
ATOM 3874 C C . CYS B 1 173 ? -12.5 -5.012 10.969 1 96.69 173 CYS B C 1
ATOM 3876 O O . CYS B 1 173 ? -11.797 -4.508 11.836 1 96.69 173 CYS B O 1
ATOM 3878 N N . THR B 1 174 ? -12.164 -5.09 9.695 1 96.75 174 THR B N 1
ATOM 3879 C CA . THR B 1 174 ? -10.883 -4.562 9.227 1 96.75 174 THR B CA 1
ATOM 3880 C C . THR B 1 174 ? -10.805 -3.057 9.469 1 96.75 174 THR B C 1
ATOM 3882 O O . THR B 1 174 ? -9.797 -2.561 9.992 1 96.75 174 THR B O 1
ATOM 3885 N N . THR B 1 175 ? -11.812 -2.383 9.141 1 94.12 175 THR B N 1
ATOM 3886 C CA . THR B 1 175 ? -11.828 -0.931 9.281 1 94.12 175 THR B CA 1
ATOM 3887 C C . THR B 1 175 ? -11.773 -0.531 10.75 1 94.12 175 THR B C 1
ATOM 3889 O O . THR B 1 175 ? -11.102 0.438 11.109 1 94.12 175 THR B O 1
ATOM 3892 N N . LEU B 1 176 ? -12.469 -1.214 11.57 1 93 176 LEU B N 1
ATOM 3893 C CA . LEU B 1 176 ? -12.453 -0.916 12.992 1 93 176 LEU B CA 1
ATOM 3894 C C . LEU B 1 176 ? -11.055 -1.134 13.578 1 93 176 LEU B C 1
ATOM 3896 O O . LEU B 1 176 ? -10.586 -0.326 14.383 1 93 176 LEU B O 1
ATOM 3900 N N . ALA B 1 177 ? -10.461 -2.201 13.172 1 95.25 177 ALA B N 1
ATOM 3901 C CA . ALA B 1 177 ? -9.102 -2.477 13.641 1 95.25 177 ALA B CA 1
ATOM 3902 C C . ALA B 1 177 ? -8.125 -1.425 13.125 1 95.25 177 ALA B C 1
ATOM 3904 O O . ALA B 1 177 ? -7.25 -0.967 13.867 1 95.25 177 ALA B O 1
ATOM 3905 N N . ALA B 1 178 ? -8.273 -1.078 11.898 1 94.25 178 ALA B N 1
ATOM 3906 C CA . ALA B 1 178 ? -7.41 -0.054 11.312 1 94.25 178 ALA B CA 1
ATOM 3907 C C . ALA B 1 178 ? -7.609 1.292 12 1 94.25 178 ALA B C 1
ATOM 3909 O O . ALA B 1 178 ? -6.648 2.035 12.211 1 94.25 178 ALA B O 1
ATOM 3910 N N . ALA B 1 179 ? -8.844 1.629 12.281 1 90.19 179 ALA B N 1
ATOM 3911 C CA . ALA B 1 179 ? -9.125 2.855 13.023 1 90.19 179 ALA B CA 1
ATOM 3912 C C . ALA B 1 179 ? -8.445 2.842 14.391 1 90.19 179 ALA B C 1
ATOM 3914 O O . ALA B 1 179 ? -7.891 3.857 14.828 1 90.19 179 ALA B O 1
ATOM 3915 N N . GLY B 1 180 ? -8.562 1.717 15.016 1 91.12 180 GLY B N 1
ATOM 3916 C CA . GLY B 1 180 ? -7.871 1.582 16.281 1 91.12 180 GLY B CA 1
ATOM 3917 C C . GLY B 1 180 ? -6.379 1.826 16.188 1 91.12 180 GLY B C 1
ATOM 3918 O O . GLY B 1 180 ? -5.797 2.504 17.031 1 91.12 180 GLY B O 1
ATOM 3919 N N . MET B 1 181 ? -5.793 1.296 15.188 1 93.56 181 MET B N 1
ATOM 3920 C CA . MET B 1 181 ? -4.363 1.496 14.977 1 93.56 181 MET B CA 1
ATOM 3921 C C . MET B 1 181 ? -4.051 2.969 14.727 1 93.56 181 MET B C 1
ATOM 3923 O O . MET B 1 181 ? -3.051 3.488 15.227 1 93.56 181 MET B O 1
ATOM 3927 N N . SER B 1 182 ? -4.82 3.602 13.977 1 90.12 182 SER B N 1
ATOM 3928 C CA . SER B 1 182 ? -4.656 5.027 13.719 1 90.12 182 SER B CA 1
ATOM 3929 C C . SER B 1 182 ? -4.77 5.84 15.008 1 90.12 182 SER B C 1
ATOM 3931 O O . SER B 1 182 ? -4.02 6.797 15.211 1 90.12 182 SER B O 1
ATOM 3933 N N . PHE B 1 183 ? -5.668 5.414 15.805 1 88.5 183 PHE B N 1
ATOM 3934 C CA . PHE B 1 183 ? -5.848 6.102 17.078 1 88.5 183 PHE B CA 1
ATOM 3935 C C . PHE B 1 183 ? -4.613 5.941 17.953 1 88.5 183 PHE B C 1
ATOM 3937 O O . PHE B 1 183 ? -4.141 6.91 18.562 1 88.5 183 PHE B O 1
ATOM 3944 N N . LEU B 1 184 ? -4.18 4.828 18 1 92.38 184 LEU B N 1
ATOM 3945 C CA . LEU B 1 184 ? -3.016 4.555 18.844 1 92.38 184 LEU B CA 1
ATOM 3946 C C . LEU B 1 184 ? -1.81 5.363 18.375 1 92.38 184 LEU B C 1
ATOM 3948 O O . LEU B 1 184 ? -1.136 6.004 19.188 1 92.38 184 LEU B O 1
ATOM 3952 N N . ILE B 1 185 ? -1.558 5.398 17.094 1 92.81 185 ILE B N 1
ATOM 3953 C CA . ILE B 1 185 ? -0.414 6.113 16.547 1 92.81 185 ILE B CA 1
ATOM 3954 C C . ILE B 1 185 ? -0.588 7.613 16.766 1 92.81 185 ILE B C 1
ATOM 3956 O O . ILE B 1 185 ? 0.364 8.312 17.125 1 92.81 185 ILE B O 1
ATOM 3960 N N . SER B 1 186 ? -1.785 8.078 16.562 1 87.19 186 SER B N 1
ATOM 3961 C CA . SER B 1 186 ? -2.059 9.508 16.719 1 87.19 186 SER B CA 1
ATOM 3962 C C . SER B 1 186 ? -1.886 9.953 18.156 1 87.19 186 SER B C 1
ATOM 3964 O O . SER B 1 186 ? -1.631 11.133 18.422 1 87.19 186 SER B O 1
ATOM 3966 N N . SER B 1 187 ? -2.092 9.062 19.094 1 88.06 187 SER B N 1
ATOM 3967 C CA . SER B 1 187 ? -1.948 9.398 20.516 1 88.06 187 SER B CA 1
ATOM 3968 C C . SER B 1 187 ? -0.48 9.461 20.922 1 88.06 187 SER B C 1
ATOM 3970 O O . SER B 1 187 ? -0.142 10.055 21.938 1 88.06 187 SER B O 1
ATOM 3972 N N . THR B 1 188 ? 0.372 8.898 20.141 1 88.44 188 THR B N 1
ATOM 3973 C CA . THR B 1 188 ? 1.786 8.82 20.5 1 88.44 188 THR B CA 1
ATOM 3974 C C . THR B 1 188 ? 2.594 9.844 19.703 1 88.44 188 THR B C 1
ATOM 3976 O O . THR B 1 188 ? 3.561 10.414 20.219 1 88.44 188 THR B O 1
ATOM 3979 N N . VAL B 1 189 ? 2.152 10.016 18.469 1 87.5 189 VAL B N 1
ATOM 3980 C CA . VAL B 1 189 ? 2.891 10.914 17.578 1 87.5 189 VAL B CA 1
ATOM 3981 C C . VAL B 1 189 ? 2.074 12.18 17.328 1 87.5 189 VAL B C 1
ATOM 3983 O O . VAL B 1 189 ? 0.907 12.109 16.938 1 87.5 189 VAL B O 1
ATOM 3986 N N . HIS B 1 190 ? 2.729 13.391 17.453 1 80.88 190 HIS B N 1
ATOM 3987 C CA . HIS B 1 190 ? 2.016 14.664 17.406 1 80.88 190 HIS B CA 1
ATOM 3988 C C . HIS B 1 190 ? 2.025 15.25 16 1 80.88 190 HIS B C 1
ATOM 3990 O O . HIS B 1 190 ? 1.112 15.992 15.633 1 80.88 190 HIS B O 1
ATOM 3996 N N . VAL B 1 191 ? 3.043 14.945 15.336 1 78.88 191 VAL B N 1
ATOM 3997 C CA . VAL B 1 191 ? 3.158 15.5 13.992 1 78.88 191 VAL B CA 1
ATOM 3998 C C . VAL B 1 191 ? 2.463 14.586 12.984 1 78.88 191 VAL B C 1
ATOM 4000 O O . VAL B 1 191 ? 2.787 13.398 12.891 1 78.88 191 VAL B O 1
ATOM 4003 N N . PHE B 1 192 ? 1.51 15.109 12.273 1 79.94 192 PHE B N 1
ATOM 4004 C CA . PHE B 1 192 ? 0.677 14.359 11.336 1 79.94 192 PHE B CA 1
ATOM 4005 C C . PHE B 1 192 ? 1.536 13.617 10.32 1 79.94 192 PHE B C 1
ATOM 4007 O O . PHE B 1 192 ? 1.334 12.422 10.086 1 79.94 192 PHE B O 1
ATOM 4014 N N . ALA B 1 193 ? 2.484 14.336 9.719 1 73.75 193 ALA B N 1
ATOM 4015 C CA . ALA B 1 193 ? 3.311 13.766 8.656 1 73.75 193 ALA B CA 1
ATOM 4016 C C . ALA B 1 193 ? 4.062 12.531 9.156 1 73.75 193 ALA B C 1
ATOM 4018 O O . ALA B 1 193 ? 4.164 11.531 8.445 1 73.75 193 ALA B O 1
ATOM 4019 N N . VAL B 1 194 ? 4.551 12.641 10.312 1 79.56 194 VAL B N 1
ATOM 4020 C CA . VAL B 1 194 ? 5.312 11.539 10.891 1 79.56 194 VAL B CA 1
ATOM 4021 C C . VAL B 1 194 ? 4.371 10.383 11.227 1 79.56 194 VAL B C 1
ATOM 4023 O O . VAL B 1 194 ? 4.695 9.219 10.969 1 79.56 194 VAL B O 1
ATOM 4026 N N . ALA B 1 195 ? 3.215 10.719 11.805 1 86 195 ALA B N 1
ATOM 4027 C CA . ALA B 1 195 ? 2.232 9.688 12.141 1 86 195 ALA B CA 1
ATOM 4028 C C . ALA B 1 195 ? 1.775 8.938 10.898 1 86 195 ALA B C 1
ATOM 4030 O O . ALA B 1 195 ? 1.666 7.707 10.914 1 86 195 ALA B O 1
ATOM 4031 N N . GLN B 1 196 ? 1.524 9.641 9.93 1 84.31 196 GLN B N 1
ATOM 4032 C CA . GLN B 1 196 ? 1.063 9.055 8.68 1 84.31 196 GLN B CA 1
ATOM 4033 C C . GLN B 1 196 ? 2.129 8.148 8.07 1 84.31 196 GLN B C 1
ATOM 4035 O O . GLN B 1 196 ? 1.815 7.07 7.559 1 84.31 196 GLN B O 1
ATOM 4040 N N . LEU B 1 197 ? 3.346 8.57 8.023 1 78.44 197 LEU B N 1
ATOM 4041 C CA . LEU B 1 197 ? 4.449 7.77 7.508 1 78.44 197 LEU B CA 1
ATOM 4042 C C . LEU B 1 197 ? 4.598 6.473 8.297 1 78.44 197 LEU B C 1
ATOM 4044 O O . LEU B 1 197 ? 4.746 5.398 7.711 1 78.44 197 LEU B O 1
ATOM 4048 N N . LEU B 1 198 ? 4.547 6.613 9.57 1 84.75 198 LEU B N 1
ATOM 4049 C CA . LEU B 1 198 ? 4.684 5.441 10.438 1 84.75 198 LEU B CA 1
ATOM 4050 C C . LEU B 1 198 ? 3.574 4.43 10.156 1 84.75 198 LEU B C 1
ATOM 4052 O O . LEU B 1 198 ? 3.836 3.23 10.039 1 84.75 198 LEU B O 1
ATOM 4056 N N . LEU B 1 199 ? 2.375 4.887 10.07 1 90 199 LEU B N 1
ATOM 4057 C CA . LEU B 1 199 ? 1.247 3.998 9.812 1 90 199 LEU B CA 1
ATOM 4058 C C . LEU B 1 199 ? 1.366 3.361 8.43 1 90 199 LEU B C 1
ATOM 4060 O O . LEU B 1 199 ? 1.061 2.178 8.266 1 90 199 LEU B O 1
ATOM 4064 N N . THR B 1 200 ? 1.77 4.145 7.453 1 85.75 200 THR B N 1
ATOM 4065 C CA . THR B 1 200 ? 1.961 3.633 6.102 1 85.75 200 THR B CA 1
ATOM 4066 C C . THR B 1 200 ? 2.984 2.5 6.09 1 85.75 200 THR B C 1
ATOM 4068 O O . THR B 1 200 ? 2.758 1.457 5.477 1 85.75 200 THR B O 1
ATOM 4071 N N . ILE B 1 201 ? 4.059 2.736 6.746 1 84 201 ILE B N 1
ATOM 4072 C CA . ILE B 1 201 ? 5.105 1.723 6.836 1 84 201 ILE B CA 1
ATOM 4073 C C . ILE B 1 201 ? 4.555 0.472 7.516 1 84 201 ILE B C 1
ATOM 4075 O O . ILE B 1 201 ? 4.762 -0.646 7.039 1 84 201 ILE B O 1
ATOM 4079 N N . LEU B 1 202 ? 3.842 0.665 8.57 1 90.25 202 LEU B N 1
ATOM 4080 C CA . LEU B 1 202 ? 3.264 -0.46 9.297 1 90.25 202 LEU B CA 1
ATOM 4081 C C . LEU B 1 202 ? 2.316 -1.255 8.406 1 90.25 202 LEU B C 1
ATOM 4083 O O . LEU B 1 202 ? 2.393 -2.484 8.352 1 90.25 202 LEU B O 1
ATOM 4087 N N . TYR B 1 203 ? 1.461 -0.567 7.676 1 92.31 203 TYR B N 1
ATOM 4088 C CA . TYR B 1 203 ? 0.504 -1.23 6.797 1 92.31 203 TYR B CA 1
ATOM 4089 C C . TYR B 1 203 ? 1.218 -1.965 5.668 1 92.31 203 TYR B C 1
ATOM 4091 O O . TYR B 1 203 ? 0.81 -3.061 5.277 1 92.31 203 TYR B O 1
ATOM 4099 N N . THR B 1 204 ? 2.256 -1.379 5.184 1 89.19 204 THR B N 1
ATOM 4100 C CA . THR B 1 204 ? 3.004 -1.999 4.098 1 89.19 204 THR B CA 1
ATOM 4101 C C . THR B 1 204 ? 3.672 -3.289 4.566 1 89.19 204 THR B C 1
ATOM 4103 O O . THR B 1 204 ? 3.662 -4.293 3.854 1 89.19 204 THR B O 1
ATOM 4106 N N . PHE B 1 205 ? 4.16 -3.301 5.734 1 89.19 205 PHE B N 1
ATOM 4107 C CA . PHE B 1 205 ? 4.754 -4.512 6.285 1 89.19 205 PHE B CA 1
ATOM 4108 C C . PHE B 1 205 ? 3.686 -5.562 6.566 1 89.19 205 PHE B C 1
ATOM 4110 O O . PHE B 1 205 ? 3.906 -6.754 6.344 1 89.19 205 PHE B O 1
ATOM 4117 N N . MET B 1 206 ? 2.59 -5.105 7.027 1 92.5 206 MET B N 1
ATOM 4118 C CA . MET B 1 206 ? 1.505 -6.047 7.301 1 92.5 206 MET B CA 1
ATOM 4119 C C . MET B 1 206 ? 1.035 -6.723 6.016 1 92.5 206 MET B C 1
ATOM 4121 O O . MET B 1 206 ? 0.726 -7.918 6.016 1 92.5 206 MET B O 1
ATOM 4125 N N . MET B 1 207 ? 1.04 -5.953 5 1 92.12 207 MET B N 1
ATOM 4126 C CA . MET B 1 207 ? 0.621 -6.527 3.723 1 92.12 207 MET B CA 1
ATOM 4127 C C . MET B 1 207 ? 1.617 -7.578 3.248 1 92.12 207 MET B C 1
ATOM 4129 O O . MET B 1 207 ? 1.225 -8.594 2.672 1 92.12 207 MET B O 1
ATOM 4133 N N . LEU B 1 208 ? 2.854 -7.367 3.537 1 89.5 208 LEU B N 1
ATOM 4134 C CA . LEU B 1 208 ? 3.9 -8.305 3.141 1 89.5 208 LEU B CA 1
ATOM 4135 C C . LEU B 1 208 ? 3.73 -9.641 3.854 1 89.5 208 LEU B C 1
ATOM 4137 O O . LEU B 1 208 ? 3.818 -10.695 3.225 1 89.5 208 LEU B O 1
ATOM 4141 N N . PHE B 1 209 ? 3.332 -9.547 5.07 1 89.06 209 PHE B N 1
ATOM 4142 C CA . PHE B 1 209 ? 3.217 -10.75 5.891 1 89.06 209 PHE B CA 1
ATOM 4143 C C . PHE B 1 209 ? 1.778 -11.25 5.914 1 89.06 209 PHE B C 1
ATOM 4145 O O . PHE B 1 209 ? 1.394 -12 6.812 1 89.06 209 PHE B O 1
ATOM 4152 N N . GLY B 1 210 ? 1.036 -10.828 4.98 1 89.88 210 GLY B N 1
ATOM 4153 C CA . GLY B 1 210 ? -0.381 -11.156 4.984 1 89.88 210 GLY B CA 1
ATOM 4154 C C . GLY B 1 210 ? -0.677 -12.547 4.473 1 89.88 210 GLY B C 1
ATOM 4155 O O . GLY B 1 210 ? -1.812 -13.023 4.559 1 89.88 210 GLY B O 1
ATOM 4156 N N . GLY B 1 211 ? 0.368 -13.227 3.98 1 84.69 211 GLY B N 1
ATOM 4157 C CA . GLY B 1 211 ? 0.192 -14.602 3.537 1 84.69 211 GLY B CA 1
ATOM 4158 C C . GLY B 1 211 ? 0.124 -14.734 2.027 1 84.69 211 GLY B C 1
ATOM 4159 O O . GLY B 1 211 ? 0.43 -15.797 1.48 1 84.69 211 GLY B O 1
ATOM 4160 N N . PHE B 1 212 ? -0.353 -13.711 1.378 1 87.44 212 PHE B N 1
ATOM 4161 C CA . PHE B 1 212 ? -0.498 -13.789 -0.071 1 87.44 212 PHE B CA 1
ATOM 4162 C C . PHE B 1 212 ? 0.835 -13.531 -0.763 1 87.44 212 PHE B C 1
ATOM 4164 O O . PHE B 1 212 ? 1.188 -14.219 -1.724 1 87.44 212 PHE B O 1
ATOM 4171 N N . LEU B 1 213 ? 1.614 -12.648 -0.269 1 87.81 213 LEU B N 1
ATOM 4172 C CA . LEU B 1 213 ? 2.838 -12.227 -0.946 1 87.81 213 LEU B CA 1
ATOM 4173 C C . LEU B 1 213 ? 4.012 -13.109 -0.538 1 87.81 213 LEU B C 1
ATOM 4175 O O . LEU B 1 213 ? 4.883 -13.414 -1.356 1 87.81 213 LEU B O 1
ATOM 4179 N N . ILE B 1 214 ? 3.984 -13.484 0.692 1 87.19 214 ILE B N 1
ATOM 4180 C CA . ILE B 1 214 ? 5.055 -14.352 1.173 1 87.19 214 ILE B CA 1
ATOM 4181 C C . ILE B 1 214 ? 4.453 -15.57 1.877 1 87.19 214 ILE B C 1
ATOM 4183 O O . ILE B 1 214 ? 3.312 -15.523 2.34 1 87.19 214 ILE B O 1
ATOM 4187 N N . SER B 1 215 ? 5.285 -16.594 1.874 1 85.75 215 SER B N 1
ATOM 4188 C CA . SER B 1 215 ? 4.855 -17.781 2.596 1 85.75 215 SER B CA 1
ATOM 4189 C C . SER B 1 215 ? 4.945 -17.578 4.105 1 85.75 215 SER B C 1
ATOM 4191 O O . SER B 1 215 ? 5.953 -17.078 4.609 1 85.75 215 SER B O 1
ATOM 4193 N N . LEU B 1 216 ? 3.848 -17.969 4.734 1 79.31 216 LEU B N 1
ATOM 4194 C CA . LEU B 1 216 ? 3.801 -17.812 6.184 1 79.31 216 LEU B CA 1
ATOM 4195 C C . LEU B 1 216 ? 4.844 -18.688 6.863 1 79.31 216 LEU B C 1
ATOM 4197 O O . LEU B 1 216 ? 5.344 -18.344 7.938 1 79.31 216 LEU B O 1
ATOM 4201 N N . ASP B 1 217 ? 5.246 -19.719 6.219 1 76.5 217 ASP B N 1
ATOM 4202 C CA . ASP B 1 217 ? 6.223 -20.656 6.785 1 76.5 217 ASP B CA 1
ATOM 4203 C C . ASP B 1 217 ? 7.625 -20.047 6.758 1 76.5 217 ASP B C 1
ATOM 4205 O O . ASP B 1 217 ? 8.516 -20.516 7.477 1 76.5 217 ASP B O 1
ATOM 4209 N N . SER B 1 218 ? 7.797 -19.047 5.922 1 75.38 218 SER B N 1
ATOM 4210 C CA . SER B 1 218 ? 9.117 -18.438 5.789 1 75.38 218 SER B CA 1
ATOM 4211 C C . SER B 1 218 ? 9.352 -17.391 6.867 1 75.38 218 SER B C 1
ATOM 4213 O O . SER B 1 218 ? 10.477 -16.906 7.027 1 75.38 218 SER B O 1
ATOM 4215 N N . ILE B 1 219 ? 8.242 -17.125 7.594 1 77.62 219 ILE B N 1
ATOM 4216 C CA . ILE B 1 219 ? 8.367 -16.109 8.641 1 77.62 219 ILE B CA 1
ATOM 4217 C C . ILE B 1 219 ? 9.086 -16.719 9.852 1 77.62 219 ILE B C 1
ATOM 4219 O O . ILE B 1 219 ? 8.641 -17.734 10.398 1 77.62 219 ILE B O 1
ATOM 4223 N N . GLY B 1 220 ? 10.188 -16.062 10.234 1 77.19 220 GLY B N 1
ATOM 4224 C CA . GLY B 1 220 ? 10.953 -16.531 11.383 1 77.19 220 GLY B CA 1
ATOM 4225 C C . GLY B 1 220 ? 10.18 -16.453 12.68 1 77.19 220 GLY B C 1
ATOM 4226 O O . GLY B 1 220 ? 9.25 -15.656 12.812 1 77.19 220 GLY B O 1
ATOM 4227 N N . PRO B 1 221 ? 10.539 -17.312 13.602 1 80.88 221 PRO B N 1
ATOM 4228 C CA . PRO B 1 221 ? 9.844 -17.344 14.891 1 80.88 221 PRO B CA 1
ATOM 4229 C C . PRO B 1 221 ? 9.891 -16.016 15.625 1 80.88 221 PRO B C 1
ATOM 4231 O O . PRO B 1 221 ? 8.961 -15.672 16.359 1 80.88 221 PRO B O 1
ATOM 4234 N N . TRP B 1 222 ? 10.938 -15.258 15.43 1 77.06 222 TRP B N 1
ATOM 4235 C CA . TRP B 1 222 ? 11.086 -13.977 16.109 1 77.06 222 TRP B CA 1
ATOM 4236 C C . TRP B 1 222 ? 10.039 -12.977 15.609 1 77.06 222 TRP B C 1
ATOM 4238 O O . TRP B 1 222 ? 9.766 -11.977 16.281 1 77.06 222 TRP B O 1
ATOM 4248 N N . LEU B 1 223 ? 9.352 -13.227 14.445 1 79.31 223 LEU B N 1
ATOM 4249 C CA . LEU B 1 223 ? 8.352 -12.32 13.883 1 79.31 223 LEU B CA 1
ATOM 4250 C C . LEU B 1 223 ? 6.941 -12.844 14.133 1 79.31 223 LEU B C 1
ATOM 4252 O O . LEU B 1 223 ? 5.965 -12.25 13.68 1 79.31 223 LEU B O 1
ATOM 4256 N N . ASN B 1 224 ? 6.855 -13.898 14.938 1 81.25 224 ASN B N 1
ATOM 4257 C CA . ASN B 1 224 ? 5.551 -14.508 15.18 1 81.25 224 ASN B CA 1
ATOM 4258 C C . ASN B 1 224 ? 4.617 -13.547 15.906 1 81.25 224 ASN B C 1
ATOM 4260 O O . ASN B 1 224 ? 3.408 -13.547 15.664 1 81.25 224 ASN B O 1
ATOM 4264 N N . TRP B 1 225 ? 5.23 -12.758 16.719 1 80.94 225 TRP B N 1
ATOM 4265 C CA . TRP B 1 225 ? 4.414 -11.812 17.469 1 80.94 225 TRP B CA 1
ATOM 4266 C C . TRP B 1 225 ? 3.771 -10.789 16.547 1 80.94 225 TRP B C 1
ATOM 4268 O O . TRP B 1 225 ? 2.676 -10.289 16.828 1 80.94 225 TRP B O 1
ATOM 4278 N N . ILE B 1 226 ? 4.352 -10.461 15.383 1 82.12 226 ILE B N 1
ATOM 4279 C CA . ILE B 1 226 ? 3.826 -9.492 14.43 1 82.12 226 ILE B CA 1
ATOM 4280 C C . ILE B 1 226 ? 2.578 -10.055 13.75 1 82.12 226 ILE B C 1
ATOM 4282 O O . ILE B 1 226 ? 1.663 -9.312 13.398 1 82.12 226 ILE B O 1
ATOM 4286 N N . GLN B 1 227 ? 2.561 -11.328 13.734 1 85.62 227 GLN B N 1
ATOM 4287 C CA . GLN B 1 227 ? 1.434 -11.984 13.078 1 85.62 227 GLN B CA 1
ATOM 4288 C C . GLN B 1 227 ? 0.15 -11.805 13.883 1 85.62 227 GLN B C 1
ATOM 4290 O O . GLN B 1 227 ? -0.943 -11.758 13.312 1 85.62 227 GLN B O 1
ATOM 4295 N N . HIS B 1 228 ? 0.316 -11.586 15.18 1 87.44 228 HIS B N 1
ATOM 4296 C CA . HIS B 1 228 ? -0.863 -11.453 16.031 1 87.44 228 HIS B CA 1
ATOM 4297 C C . HIS B 1 228 ? -1.461 -10.055 15.922 1 87.44 228 HIS B C 1
ATOM 4299 O O . HIS B 1 228 ? -2.652 -9.867 16.188 1 87.44 228 HIS B O 1
ATOM 4305 N N . ILE B 1 229 ? -0.708 -9.164 15.461 1 91.5 229 ILE B N 1
ATOM 4306 C CA . ILE B 1 229 ? -1.221 -7.809 15.344 1 91.5 229 ILE B CA 1
ATOM 4307 C C . ILE B 1 229 ? -1.382 -7.441 13.875 1 91.5 229 ILE B C 1
ATOM 4309 O O . ILE B 1 229 ? -1.634 -6.281 13.539 1 91.5 229 ILE B O 1
ATOM 4313 N N . ASN B 1 230 ? -1.203 -8.453 13.016 1 94.88 230 ASN B N 1
ATOM 4314 C CA . ASN B 1 230 ? -1.273 -8.219 11.578 1 94.88 230 ASN B CA 1
ATOM 4315 C C . ASN B 1 230 ? -2.717 -8.164 11.086 1 94.88 230 ASN B C 1
ATOM 4317 O O . ASN B 1 230 ? -3.311 -9.203 10.773 1 94.88 230 ASN B O 1
ATOM 4321 N N . LEU B 1 231 ? -3.188 -7.008 10.914 1 96.81 231 LEU B N 1
ATOM 4322 C CA . LEU B 1 231 ? -4.574 -6.805 10.516 1 96.81 231 LEU B CA 1
ATOM 4323 C C . LEU B 1 231 ? -4.809 -7.328 9.102 1 96.81 231 LEU B C 1
ATOM 4325 O O . LEU B 1 231 ? -5.871 -7.875 8.805 1 96.81 231 LEU B O 1
ATOM 4329 N N . PHE B 1 232 ? -3.832 -7.184 8.289 1 96.31 232 PHE B N 1
ATOM 4330 C CA . PHE B 1 232 ? -3.955 -7.602 6.902 1 96.31 232 PHE B CA 1
ATOM 4331 C C . PHE B 1 232 ? -4.086 -9.117 6.801 1 96.31 232 PHE B C 1
ATOM 4333 O O . PHE B 1 232 ? -4.926 -9.625 6.055 1 96.31 232 PHE B O 1
ATOM 4340 N N . LYS B 1 233 ? -3.328 -9.805 7.562 1 95.31 233 LYS B N 1
ATOM 4341 C CA . LYS B 1 233 ? -3.357 -11.266 7.535 1 95.31 233 LYS B CA 1
ATOM 4342 C C . LYS B 1 233 ? -4.738 -11.789 7.914 1 95.31 233 LYS B C 1
ATOM 4344 O O . LYS B 1 233 ? -5.305 -12.625 7.203 1 95.31 233 LYS B O 1
ATOM 4349 N N . TYR B 1 234 ? -5.273 -11.312 8.977 1 96.81 234 TYR B N 1
ATOM 4350 C CA . TYR B 1 234 ? -6.566 -11.789 9.453 1 96.81 234 TYR B CA 1
ATOM 4351 C C . TYR B 1 234 ? -7.676 -11.43 8.469 1 96.81 234 TYR B C 1
ATOM 4353 O O . TYR B 1 234 ? -8.555 -12.242 8.195 1 96.81 234 TYR B O 1
ATOM 4361 N N . SER B 1 235 ? -7.609 -10.219 7.973 1 97.81 235 SER B N 1
ATOM 4362 C CA . SER B 1 235 ? -8.617 -9.789 7.004 1 97.81 235 SER B CA 1
ATOM 4363 C C . SER B 1 235 ? -8.539 -10.617 5.727 1 97.81 235 SER B C 1
ATOM 4365 O O . SER B 1 235 ? -9.57 -11.07 5.215 1 97.81 235 SER B O 1
ATOM 4367 N N . LEU B 1 236 ? -7.344 -10.844 5.254 1 97.44 236 LEU B N 1
ATOM 4368 C CA . LEU B 1 236 ? -7.137 -11.578 4.012 1 97.44 236 LEU B CA 1
ATOM 4369 C C . LEU B 1 236 ? -7.605 -13.023 4.148 1 97.44 236 LEU B C 1
ATOM 4371 O O . LEU B 1 236 ? -8.312 -13.539 3.281 1 97.44 236 LEU B O 1
ATOM 4375 N N . THR B 1 237 ? -7.219 -13.617 5.234 1 96.5 237 THR B N 1
ATOM 4376 C CA . THR B 1 237 ? -7.602 -15.008 5.453 1 96.5 237 THR B CA 1
ATOM 4377 C C . THR B 1 237 ? -9.117 -15.141 5.535 1 96.5 237 THR B C 1
ATOM 4379 O O . THR B 1 237 ? -9.703 -16.031 4.918 1 96.5 237 THR B O 1
ATOM 4382 N N . ALA B 1 238 ? -9.727 -14.266 6.258 1 97.56 238 ALA B N 1
ATOM 4383 C CA . ALA B 1 238 ? -11.188 -14.312 6.391 1 97.56 238 ALA B CA 1
ATOM 4384 C C . ALA B 1 238 ? -11.859 -14.164 5.031 1 97.56 238 ALA B C 1
ATOM 4386 O O . ALA B 1 238 ? -12.766 -14.93 4.691 1 97.56 238 ALA B O 1
ATOM 4387 N N . LEU B 1 239 ? -11.445 -13.25 4.262 1 98.12 239 LEU B N 1
ATOM 4388 C CA . LEU B 1 239 ? -12.094 -12.969 2.986 1 98.12 239 LEU B CA 1
ATOM 4389 C C . LEU B 1 239 ? -11.766 -14.039 1.957 1 98.12 239 LEU B C 1
ATOM 4391 O O . LEU B 1 239 ? -12.602 -14.375 1.113 1 98.12 239 LEU B O 1
ATOM 4395 N N . TYR B 1 240 ? -10.531 -14.57 1.98 1 97.69 240 TYR B N 1
ATOM 4396 C CA . TYR B 1 240 ? -10.172 -15.648 1.067 1 97.69 240 TYR B CA 1
ATOM 4397 C C . TYR B 1 240 ? -10.977 -16.906 1.372 1 97.69 240 TYR B C 1
ATOM 4399 O O . TYR B 1 240 ? -11.43 -17.609 0.457 1 97.69 240 TYR B O 1
ATOM 4407 N N . ILE B 1 241 ? -11.133 -17.203 2.688 1 97.31 241 ILE B N 1
ATOM 4408 C CA . ILE B 1 241 ? -11.953 -18.359 3.049 1 97.31 241 ILE B CA 1
ATOM 4409 C C . ILE B 1 241 ? -13.375 -18.156 2.539 1 97.31 241 ILE B C 1
ATOM 4411 O O . ILE B 1 241 ? -13.969 -19.078 1.956 1 97.31 241 ILE B O 1
ATOM 4415 N N . ASN B 1 242 ? -13.898 -16.953 2.75 1 97.19 242 ASN B N 1
ATOM 4416 C CA . ASN B 1 242 ? -15.266 -16.625 2.33 1 97.19 242 ASN B CA 1
ATOM 4417 C C . ASN B 1 242 ? -15.43 -16.75 0.819 1 97.19 242 ASN B C 1
ATOM 4419 O O . ASN B 1 242 ? -16.5 -17.125 0.335 1 97.19 242 ASN B O 1
ATOM 4423 N N . GLU B 1 243 ? -14.391 -16.5 0.027 1 97.25 243 GLU B N 1
ATOM 4424 C CA . GLU B 1 243 ? -14.484 -16.469 -1.429 1 97.25 243 GLU B CA 1
ATOM 4425 C C . GLU B 1 243 ? -14.156 -17.812 -2.043 1 97.25 243 GLU B C 1
ATOM 4427 O O . GLU B 1 243 ? -14.812 -18.25 -2.996 1 97.25 243 GLU B O 1
ATOM 4432 N N . PHE B 1 244 ? -13.188 -18.562 -1.46 1 96.88 244 PHE B N 1
ATOM 4433 C CA . PHE B 1 244 ? -12.594 -19.641 -2.225 1 96.88 244 PHE B CA 1
ATOM 4434 C C . PHE B 1 244 ? -12.969 -21 -1.623 1 96.88 244 PHE B C 1
ATOM 4436 O O . PHE B 1 244 ? -12.883 -22.031 -2.295 1 96.88 244 PHE B O 1
ATOM 4443 N N . LYS B 1 245 ? -13.383 -21 -0.369 1 96.44 245 LYS B N 1
ATOM 4444 C CA . LYS B 1 245 ? -13.672 -22.281 0.274 1 96.44 245 LYS B CA 1
ATOM 4445 C C . LYS B 1 245 ? -14.719 -23.062 -0.511 1 96.44 245 LYS B C 1
ATOM 4447 O O . LYS B 1 245 ? -15.781 -22.531 -0.849 1 96.44 245 LYS B O 1
ATOM 4452 N N . ASP B 1 246 ? -14.422 -24.281 -0.834 1 94.56 246 ASP B N 1
ATOM 4453 C CA . ASP B 1 246 ? -15.297 -25.266 -1.447 1 94.56 246 ASP B CA 1
ATOM 4454 C C . ASP B 1 246 ? -15.711 -24.844 -2.854 1 94.56 246 ASP B C 1
ATOM 4456 O O . ASP B 1 246 ? -16.781 -25.234 -3.336 1 94.56 246 ASP B O 1
ATOM 4460 N N . ARG B 1 247 ? -14.969 -23.969 -3.486 1 95.44 247 ARG B N 1
ATOM 4461 C CA . ARG B 1 247 ? -15.219 -23.562 -4.863 1 95.44 247 ARG B CA 1
ATOM 4462 C C . ARG B 1 247 ? -14.156 -24.109 -5.805 1 95.44 247 ARG B C 1
ATOM 4464 O O . ARG B 1 247 ? -13 -24.281 -5.41 1 95.44 247 ARG B O 1
ATOM 4471 N N . ASN B 1 248 ? -14.602 -24.438 -6.957 1 94.62 248 ASN B N 1
ATOM 4472 C CA . ASN B 1 248 ? -13.719 -24.906 -8.008 1 94.62 248 ASN B CA 1
ATOM 4473 C C . ASN B 1 248 ? -13.773 -24.016 -9.242 1 94.62 248 ASN B C 1
ATOM 4475 O O . ASN B 1 248 ? -14.852 -23.625 -9.68 1 94.62 248 ASN B O 1
ATOM 4479 N N . PHE B 1 249 ? -12.633 -23.609 -9.656 1 95.06 249 PHE B N 1
ATOM 4480 C CA . PHE B 1 249 ? -12.508 -22.766 -10.836 1 95.06 249 PHE B CA 1
ATOM 4481 C C . PHE B 1 249 ? -11.93 -23.562 -12 1 95.06 249 PHE B C 1
ATOM 4483 O O . PHE B 1 249 ? -10.766 -23.969 -11.969 1 95.06 249 PHE B O 1
ATOM 4490 N N . CYS B 1 250 ? -12.75 -23.828 -12.977 1 93 250 CYS B N 1
ATOM 4491 C CA . CYS B 1 250 ? -12.328 -24.672 -14.094 1 93 250 CYS B CA 1
ATOM 4492 C C . CYS B 1 250 ? -12.461 -23.906 -15.414 1 93 250 CYS B C 1
ATOM 4494 O O . CYS B 1 250 ? -13.289 -23.016 -15.539 1 93 250 CYS B O 1
ATOM 4496 N N . MET B 1 251 ? -11.547 -24.281 -16.281 1 89.88 251 MET B N 1
ATOM 4497 C CA . MET B 1 251 ? -11.695 -23.766 -17.641 1 89.88 251 MET B CA 1
ATOM 4498 C C . MET B 1 251 ? -12.977 -24.281 -18.281 1 89.88 251 MET B C 1
ATOM 4500 O O . MET B 1 251 ? -13.477 -25.344 -17.922 1 89.88 251 MET B O 1
ATOM 4504 N N . ASN B 1 252 ? -13.484 -23.453 -19.172 1 83.38 252 ASN B N 1
ATOM 4505 C CA . ASN B 1 252 ? -14.711 -23.859 -19.844 1 83.38 252 ASN B CA 1
ATOM 4506 C C . ASN B 1 252 ? -14.586 -25.25 -20.469 1 83.38 252 ASN B C 1
ATOM 4508 O O . ASN B 1 252 ? -15.547 -26.016 -20.469 1 83.38 252 ASN B O 1
ATOM 4512 N N . ASN B 1 253 ? -13.352 -25.578 -20.922 1 83.25 253 ASN B N 1
ATOM 4513 C CA . ASN B 1 253 ? -13.156 -26.891 -21.547 1 83.25 253 ASN B CA 1
ATOM 4514 C C . ASN B 1 253 ? -12.797 -27.953 -20.516 1 83.25 253 ASN B C 1
ATOM 4516 O O . ASN B 1 253 ? -12.578 -29.109 -20.875 1 83.25 253 ASN B O 1
ATOM 4520 N N . GLY B 1 254 ? -12.828 -27.641 -19.328 1 75.44 254 GLY B N 1
ATOM 4521 C CA . GLY B 1 254 ? -12.586 -28.578 -18.234 1 75.44 254 GLY B CA 1
ATOM 4522 C C . GLY B 1 254 ? -11.148 -29.062 -18.172 1 75.44 254 GLY B C 1
ATOM 4523 O O . GLY B 1 254 ? -10.82 -29.922 -17.344 1 75.44 254 GLY B O 1
ATOM 4524 N N . THR B 1 255 ? -10.266 -28.609 -18.875 1 81.69 255 THR B N 1
ATOM 4525 C CA . THR B 1 255 ? -8.898 -29.125 -19 1 81.69 255 THR B CA 1
ATOM 4526 C C . THR B 1 255 ? -8.07 -28.75 -17.766 1 81.69 255 THR B C 1
ATOM 4528 O O . THR B 1 255 ? -7.203 -29.516 -17.359 1 81.69 255 THR B O 1
ATOM 4531 N N . LEU B 1 256 ? -8.312 -27.641 -17.172 1 89.75 256 LEU B N 1
ATOM 4532 C CA . LEU B 1 256 ? -7.566 -27.172 -16 1 89.75 256 LEU B CA 1
ATOM 4533 C C . LEU B 1 256 ? -8.508 -26.609 -14.945 1 89.75 256 LEU B C 1
ATOM 4535 O O . LEU B 1 256 ? -9.383 -25.812 -15.25 1 89.75 256 LEU B O 1
ATOM 4539 N N . CYS B 1 257 ? -8.445 -27.266 -13.797 1 92.25 257 CYS B N 1
ATOM 4540 C CA . CYS B 1 257 ? -9.258 -26.766 -12.695 1 92.25 257 CYS B CA 1
ATOM 4541 C C . CYS B 1 257 ? -8.391 -26.422 -11.484 1 92.25 257 CYS B C 1
ATOM 4543 O O . CYS B 1 257 ? -7.395 -27.109 -11.219 1 92.25 257 CYS B O 1
ATOM 4545 N N . LYS B 1 258 ? -8.664 -25.375 -10.898 1 92.94 258 LYS B N 1
ATOM 4546 C CA . LYS B 1 258 ? -8.039 -24.969 -9.648 1 92.94 258 LYS B CA 1
ATOM 4547 C C . LYS B 1 258 ? -9.047 -24.938 -8.508 1 92.94 258 LYS B C 1
ATOM 4549 O O . LYS B 1 258 ? -10.102 -24.297 -8.625 1 92.94 258 LYS B O 1
ATOM 4554 N N . SER B 1 259 ? -8.703 -25.688 -7.438 1 94.94 259 SER B N 1
ATOM 4555 C CA . SER B 1 259 ? -9.594 -25.75 -6.289 1 94.94 259 SER B CA 1
ATOM 4556 C C . SER B 1 259 ? -9.289 -24.641 -5.289 1 94.94 259 SER B C 1
ATOM 4558 O O . SER B 1 259 ? -8.125 -24.375 -4.969 1 94.94 259 SER B O 1
ATOM 4560 N N . GLY B 1 260 ? -10.328 -23.969 -4.879 1 95.56 260 GLY B N 1
ATOM 4561 C CA . GLY B 1 260 ? -10.156 -22.969 -3.832 1 95.56 260 GLY B CA 1
ATOM 4562 C C . GLY B 1 260 ? -9.539 -23.531 -2.566 1 95.56 260 GLY B C 1
ATOM 4563 O O . GLY B 1 260 ? -8.734 -22.875 -1.917 1 95.56 260 GLY B O 1
ATOM 4564 N N . ASN B 1 261 ? -9.859 -24.828 -2.238 1 95.31 261 ASN B N 1
ATOM 4565 C CA . ASN B 1 261 ? -9.32 -25.469 -1.046 1 95.31 261 ASN B CA 1
ATOM 4566 C C . ASN B 1 261 ? -7.816 -25.703 -1.169 1 95.31 261 ASN B C 1
ATOM 4568 O O . ASN B 1 261 ? -7.074 -25.516 -0.206 1 95.31 261 ASN B O 1
ATOM 4572 N N . SER B 1 262 ? -7.359 -26.078 -2.342 1 92.81 262 SER B N 1
ATOM 4573 C CA . SER B 1 262 ? -5.93 -26.266 -2.564 1 92.81 262 SER B CA 1
ATOM 4574 C C . SER B 1 262 ? -5.172 -24.953 -2.443 1 92.81 262 SER B C 1
ATOM 4576 O O . SER B 1 262 ? -4.062 -24.906 -1.915 1 92.81 262 SER B O 1
ATOM 4578 N N . PHE B 1 263 ? -5.836 -23.891 -2.941 1 93.19 263 PHE B N 1
ATOM 4579 C CA . PHE B 1 263 ? -5.246 -22.562 -2.854 1 93.19 263 PHE B CA 1
ATOM 4580 C C . PHE B 1 263 ? -5.078 -22.141 -1.399 1 93.19 263 PHE B C 1
ATOM 4582 O O . PHE B 1 263 ? -4.012 -21.656 -1.006 1 93.19 263 PHE B O 1
ATOM 4589 N N . LEU B 1 264 ? -6.102 -22.406 -0.591 1 94.44 264 LEU B N 1
ATOM 4590 C CA . LEU B 1 264 ? -6.062 -22.031 0.818 1 94.44 264 LEU B CA 1
ATOM 4591 C C . LEU B 1 264 ? -5.027 -22.844 1.573 1 94.44 264 LEU B C 1
ATOM 4593 O O . LEU B 1 264 ? -4.312 -22.328 2.428 1 94.44 264 LEU B O 1
ATOM 4597 N N . MET B 1 265 ? -4.879 -24.078 1.215 1 90.44 265 MET B N 1
ATOM 4598 C CA . MET B 1 265 ? -3.898 -24.969 1.848 1 90.44 265 MET B CA 1
ATOM 4599 C C . MET B 1 265 ? -2.479 -24.547 1.481 1 90.44 265 MET B C 1
ATOM 4601 O O . MET B 1 265 ? -1.598 -24.5 2.342 1 90.44 265 MET B O 1
ATOM 4605 N N . GLU B 1 266 ? -2.301 -24.188 0.203 1 86.44 266 GLU B N 1
ATOM 4606 C CA . GLU B 1 266 ? -0.983 -23.781 -0.271 1 86.44 266 GLU B CA 1
ATOM 4607 C C . GLU B 1 266 ? -0.529 -22.5 0.416 1 86.44 266 GLU B C 1
ATOM 4609 O O . GLU B 1 266 ? 0.669 -22.281 0.615 1 86.44 266 GLU B O 1
ATOM 4614 N N . ASN B 1 267 ? -1.503 -21.672 0.788 1 88.88 267 ASN B N 1
ATOM 4615 C CA . ASN B 1 267 ? -1.162 -20.406 1.439 1 88.88 267 ASN B CA 1
ATOM 4616 C C . ASN B 1 267 ? -1.266 -20.516 2.959 1 88.88 267 ASN B C 1
ATOM 4618 O O . ASN B 1 267 ? -1.228 -19.5 3.66 1 88.88 267 ASN B O 1
ATOM 4622 N N . GLU B 1 268 ? -1.42 -21.688 3.467 1 87.12 268 GLU B N 1
ATOM 4623 C CA . GLU B 1 268 ? -1.4 -22 4.891 1 87.12 268 GLU B CA 1
ATOM 4624 C C . GLU B 1 268 ? -2.496 -21.25 5.637 1 87.12 268 GLU B C 1
ATOM 4626 O O . GLU B 1 268 ? -2.254 -20.703 6.711 1 87.12 268 GLU B O 1
ATOM 4631 N N . MET B 1 269 ? -3.633 -21.203 5.004 1 89.62 269 MET B N 1
ATOM 4632 C CA . MET B 1 269 ? -4.805 -20.609 5.633 1 89.62 269 MET B CA 1
ATOM 4633 C C . MET B 1 269 ? -5.773 -21.688 6.113 1 89.62 269 MET B C 1
ATOM 4635 O O . MET B 1 269 ? -6.336 -22.422 5.305 1 89.62 269 MET B O 1
ATOM 4639 N N . ASN B 1 270 ? -5.898 -21.688 7.453 1 88.94 270 ASN B N 1
ATOM 4640 C CA . ASN B 1 270 ? -6.781 -22.703 8.031 1 88.94 270 ASN B CA 1
ATOM 4641 C C . ASN B 1 270 ? -8.242 -22.422 7.699 1 88.94 270 ASN B C 1
ATOM 4643 O O . ASN B 1 270 ? -8.75 -21.328 7.973 1 88.94 270 ASN B O 1
ATOM 4647 N N . TYR B 1 271 ? -8.836 -23.359 7.035 1 90.88 271 TYR B N 1
ATOM 4648 C CA . TYR B 1 271 ? -10.203 -23.141 6.586 1 90.88 271 TYR B CA 1
ATOM 4649 C C . TYR B 1 271 ? -11.102 -24.312 6.953 1 90.88 271 TYR B C 1
ATOM 4651 O O . TYR B 1 271 ? -12.32 -24.266 6.742 1 90.88 271 TYR B O 1
ATOM 4659 N N . LYS B 1 272 ? -10.641 -25.375 7.504 1 89.62 272 LYS B N 1
ATOM 4660 C CA . LYS B 1 272 ? -11.336 -26.656 7.66 1 89.62 272 LYS B CA 1
ATOM 4661 C C . LYS B 1 272 ? -12.477 -26.531 8.664 1 89.62 272 LYS B C 1
ATOM 4663 O O . LYS B 1 272 ? -13.594 -26.984 8.406 1 89.62 272 LYS B O 1
ATOM 4668 N N . GLU B 1 273 ? -12.188 -25.828 9.727 1 88.56 273 GLU B N 1
ATOM 4669 C CA . GLU B 1 273 ? -13.211 -25.656 10.75 1 88.56 273 GLU B CA 1
ATOM 4670 C C . GLU B 1 273 ? -13.898 -24.297 10.633 1 88.56 273 GLU B C 1
ATOM 4672 O O . GLU B 1 273 ? -13.273 -23.312 10.258 1 88.56 273 GLU B O 1
ATOM 4677 N N . PRO B 1 274 ? -15.25 -24.328 10.922 1 85.62 274 PRO B N 1
ATOM 4678 C CA . PRO B 1 274 ? -15.969 -23.047 10.891 1 85.62 274 PRO B CA 1
ATOM 4679 C C . PRO B 1 274 ? -15.352 -22 11.812 1 85.62 274 PRO B C 1
ATOM 4681 O O . PRO B 1 274 ? -15.414 -20.812 11.523 1 85.62 274 PRO B O 1
ATOM 4684 N N . TRP B 1 275 ? -14.742 -22.516 12.742 1 87.62 275 TRP B N 1
ATOM 4685 C CA . TRP B 1 275 ? -14.141 -21.625 13.727 1 87.62 275 TRP B CA 1
ATOM 4686 C C . TRP B 1 275 ? -12.938 -20.891 13.141 1 87.62 275 TRP B C 1
ATOM 4688 O O . TRP B 1 275 ? -12.578 -19.812 13.602 1 87.62 275 TRP B O 1
ATOM 4698 N N . ASP B 1 276 ? -12.422 -21.375 12.094 1 89 276 ASP B N 1
ATOM 4699 C CA . ASP B 1 276 ? -11.25 -20.766 11.484 1 89 276 ASP B CA 1
ATOM 4700 C C . ASP B 1 276 ? -11.586 -19.422 10.859 1 89 276 ASP B C 1
ATOM 4702 O O . ASP B 1 276 ? -10.773 -18.5 10.891 1 89 276 ASP B O 1
ATOM 4706 N N . LEU B 1 277 ? -12.781 -19.328 10.336 1 91.88 277 LEU B N 1
ATOM 4707 C CA . LEU B 1 277 ? -13.234 -18.062 9.773 1 91.88 277 LEU B CA 1
ATOM 4708 C C . LEU B 1 277 ? -13.516 -17.047 10.875 1 91.88 277 LEU B C 1
ATOM 4710 O O . LEU B 1 277 ? -13.07 -15.906 10.805 1 91.88 277 LEU B O 1
ATOM 4714 N N . TRP B 1 278 ? -14.133 -17.438 11.945 1 93.38 278 TRP B N 1
ATOM 4715 C CA . TRP B 1 278 ? -14.555 -16.547 13.023 1 93.38 278 TRP B CA 1
ATOM 4716 C C . TRP B 1 278 ? -13.359 -16.125 13.867 1 93.38 278 TRP B C 1
ATOM 4718 O O . TRP B 1 278 ? -13.367 -15.039 14.469 1 93.38 278 TRP B O 1
ATOM 4728 N N . LEU B 1 279 ? -12.406 -16.953 13.875 1 94.81 279 LEU B N 1
ATOM 4729 C CA . LEU B 1 279 ? -11.203 -16.625 14.625 1 94.81 279 LEU B CA 1
ATOM 4730 C C . LEU B 1 279 ? -10.539 -15.359 14.07 1 94.81 279 LEU B C 1
ATOM 4732 O O . LEU B 1 279 ? -10.023 -14.539 14.836 1 94.81 279 LEU B O 1
ATOM 4736 N N . ASN B 1 280 ? -10.578 -15.25 12.773 1 96.62 280 ASN B N 1
ATOM 4737 C CA . ASN B 1 280 ? -9.977 -14.07 12.156 1 96.62 280 ASN B CA 1
ATOM 4738 C C . ASN B 1 280 ? -10.75 -12.805 12.508 1 96.62 280 ASN B C 1
ATOM 4740 O O . ASN B 1 280 ? -10.148 -11.758 12.789 1 96.62 280 ASN B O 1
ATOM 4744 N N . HIS B 1 281 ? -12.07 -12.859 12.539 1 96.94 281 HIS B N 1
ATOM 4745 C CA . HIS B 1 281 ? -12.883 -11.711 12.922 1 96.94 281 HIS B CA 1
ATOM 4746 C C . HIS B 1 281 ? -12.68 -11.352 14.391 1 96.94 281 HIS B C 1
ATOM 4748 O O . HIS B 1 281 ? -12.586 -10.172 14.734 1 96.94 281 HIS B O 1
ATOM 4754 N N . MET B 1 282 ? -12.578 -12.383 15.172 1 96.81 282 MET B N 1
ATOM 4755 C CA . MET B 1 282 ? -12.336 -12.148 16.594 1 96.81 282 MET B CA 1
ATOM 4756 C C . MET B 1 282 ? -10.984 -11.492 16.812 1 96.81 282 MET B C 1
ATOM 4758 O O . MET B 1 282 ? -10.852 -10.586 17.641 1 96.81 282 MET B O 1
ATOM 4762 N N . ALA B 1 283 ? -10.008 -12.008 16.109 1 97 283 ALA B N 1
ATOM 4763 C CA . ALA B 1 283 ? -8.672 -11.414 16.219 1 97 283 ALA B CA 1
ATOM 4764 C C . ALA B 1 283 ? -8.695 -9.938 15.836 1 97 283 ALA B C 1
ATOM 4766 O O . ALA B 1 283 ? -8.078 -9.109 16.5 1 97 283 ALA B O 1
ATOM 4767 N N . LEU B 1 284 ? -9.398 -9.602 14.781 1 97.69 284 LEU B N 1
ATOM 4768 C CA . LEU B 1 284 ? -9.5 -8.211 14.344 1 97.69 284 LEU B CA 1
ATOM 4769 C C . LEU B 1 284 ? -10.203 -7.359 15.391 1 97.69 284 LEU B C 1
ATOM 4771 O O . LEU B 1 284 ? -9.758 -6.25 15.703 1 97.69 284 LEU B O 1
ATOM 4775 N N . LEU B 1 285 ? -11.25 -7.879 15.969 1 96.12 285 LEU B N 1
ATOM 4776 C CA . LEU B 1 285 ? -12.008 -7.137 16.969 1 96.12 285 LEU B CA 1
ATOM 4777 C C . LEU B 1 285 ? -11.195 -6.977 18.266 1 96.12 285 LEU B C 1
ATOM 4779 O O . LEU B 1 285 ? -11.242 -5.922 18.891 1 96.12 285 LEU B O 1
ATOM 4783 N N . ILE B 1 286 ? -10.523 -7.992 18.594 1 96.94 286 ILE B N 1
ATOM 4784 C CA . ILE B 1 286 ? -9.672 -7.906 19.781 1 96.94 286 ILE B CA 1
ATOM 4785 C C . ILE B 1 286 ? -8.586 -6.859 19.562 1 96.94 286 ILE B C 1
ATOM 4787 O O . ILE B 1 286 ? -8.289 -6.066 20.453 1 96.94 286 ILE B O 1
ATOM 4791 N N . ASN B 1 287 ? -7.992 -6.895 18.391 1 96.75 287 ASN B N 1
ATOM 4792 C CA . ASN B 1 287 ? -6.996 -5.871 18.078 1 96.75 287 ASN B CA 1
ATOM 4793 C C . ASN B 1 287 ? -7.582 -4.469 18.188 1 96.75 287 ASN B C 1
ATOM 4795 O O . ASN B 1 287 ? -6.949 -3.564 18.734 1 96.75 287 ASN B O 1
ATOM 4799 N N . ALA B 1 288 ? -8.758 -4.305 17.656 1 94.31 288 ALA B N 1
ATOM 4800 C CA . ALA B 1 288 ? -9.414 -3.002 17.719 1 94.31 288 ALA B CA 1
ATOM 4801 C C . ALA B 1 288 ? -9.586 -2.547 19.172 1 94.31 288 ALA B C 1
ATOM 4803 O O . ALA B 1 288 ? -9.25 -1.413 19.516 1 94.31 288 ALA B O 1
ATOM 4804 N N . VAL B 1 289 ? -10.023 -3.443 20.016 1 93 289 VAL B N 1
ATOM 4805 C CA . VAL B 1 289 ? -10.289 -3.123 21.422 1 93 289 VAL B CA 1
ATOM 4806 C C . VAL B 1 289 ? -8.977 -2.844 22.141 1 93 289 VAL B C 1
ATOM 4808 O O . VAL B 1 289 ? -8.867 -1.864 22.891 1 93 289 VAL B O 1
ATOM 4811 N N . VAL B 1 290 ? -8.008 -3.664 21.906 1 95.25 290 VAL B N 1
ATOM 4812 C CA . VAL B 1 290 ? -6.719 -3.506 22.562 1 95.25 290 VAL B CA 1
ATOM 4813 C C . VAL B 1 290 ? -6.098 -2.166 22.172 1 95.25 290 VAL B C 1
ATOM 4815 O O . VAL B 1 290 ? -5.574 -1.445 23.016 1 95.25 290 VAL B O 1
ATOM 4818 N N . MET B 1 291 ? -6.199 -1.799 20.953 1 93.44 291 MET B N 1
ATOM 4819 C CA . MET B 1 291 ? -5.621 -0.537 20.484 1 93.44 291 MET B CA 1
ATOM 4820 C C . MET B 1 291 ? -6.391 0.65 21.062 1 93.44 291 MET B C 1
ATOM 4822 O O . MET B 1 291 ? -5.797 1.67 21.406 1 93.44 291 MET B O 1
ATOM 4826 N N . MET B 1 292 ? -7.625 0.513 21.141 1 89.69 292 MET B N 1
ATOM 4827 C CA . MET B 1 292 ? -8.43 1.593 21.719 1 89.69 292 MET B CA 1
ATOM 4828 C C . MET B 1 292 ? -8.117 1.774 23.203 1 89.69 292 MET B C 1
ATOM 4830 O O . MET B 1 292 ? -8.047 2.904 23.688 1 89.69 292 MET B O 1
ATOM 4834 N N . VAL B 1 293 ? -8 0.663 23.859 1 91.56 293 VAL B N 1
ATOM 4835 C CA . VAL B 1 293 ? -7.656 0.718 25.281 1 91.56 293 VAL B CA 1
ATOM 4836 C C . VAL B 1 293 ? -6.258 1.309 25.438 1 91.56 293 VAL B C 1
ATOM 4838 O O . VAL B 1 293 ? -6.039 2.162 26.312 1 91.56 293 VAL B O 1
ATOM 4841 N N . ALA B 1 294 ? -5.371 0.898 24.594 1 93.38 294 ALA B N 1
ATOM 4842 C CA . ALA B 1 294 ? -4.016 1.439 24.656 1 93.38 294 ALA B CA 1
ATOM 4843 C C . ALA B 1 294 ? -4.012 2.941 24.391 1 93.38 294 ALA B C 1
ATOM 4845 O O . ALA B 1 294 ? -3.25 3.688 25.016 1 93.38 294 ALA B O 1
ATOM 4846 N N . THR B 1 295 ? -4.801 3.322 23.438 1 89.88 295 THR B N 1
ATOM 4847 C CA . THR B 1 295 ? -4.926 4.746 23.141 1 89.88 295 THR B CA 1
ATOM 4848 C C . THR B 1 295 ? -5.418 5.516 24.359 1 89.88 295 THR B C 1
ATOM 4850 O O . THR B 1 295 ? -4.879 6.57 24.688 1 89.88 295 THR B O 1
ATOM 4853 N N . TYR B 1 296 ? -6.344 4.98 25.031 1 86.38 296 TYR B N 1
ATOM 4854 C CA . TYR B 1 296 ? -6.891 5.617 26.219 1 86.38 296 TYR B CA 1
ATOM 4855 C C . TYR B 1 296 ? -5.832 5.738 27.312 1 86.38 296 TYR B C 1
ATOM 4857 O O . TYR B 1 296 ? -5.695 6.793 27.938 1 86.38 296 TYR B O 1
ATOM 4865 N N . VAL B 1 297 ? -5.152 4.703 27.5 1 89.25 297 VAL B N 1
ATOM 4866 C CA . VAL B 1 297 ? -4.109 4.699 28.516 1 89.25 297 VAL B CA 1
ATOM 4867 C C . VAL B 1 297 ? -3.031 5.719 28.156 1 89.25 297 VAL B C 1
ATOM 4869 O O . VAL B 1 297 ? -2.547 6.453 29.016 1 89.25 297 VAL B O 1
ATOM 4872 N N . GLN B 1 298 ? -2.674 5.758 26.875 1 88.19 298 GLN B N 1
ATOM 4873 C CA . GLN B 1 298 ? -1.655 6.695 26.422 1 88.19 298 GLN B CA 1
ATOM 4874 C C . GLN B 1 298 ? -2.111 8.141 26.609 1 88.19 298 GLN B C 1
ATOM 4876 O O . GLN B 1 298 ? -1.316 9 26.984 1 88.19 298 GLN B O 1
ATOM 4881 N N . LEU B 1 299 ? -3.285 8.398 26.375 1 83.31 299 LEU B N 1
ATOM 4882 C CA . LEU B 1 299 ? -3.812 9.75 26.531 1 83.31 299 LEU B CA 1
ATOM 4883 C C . LEU B 1 299 ? -3.846 10.156 28 1 83.31 299 LEU B C 1
ATOM 4885 O O . LEU B 1 299 ? -3.613 11.32 28.328 1 83.31 299 LEU B O 1
ATOM 4889 N N . ARG B 1 300 ? -4.047 9.219 28.812 1 80.44 300 ARG B N 1
ATOM 4890 C CA . ARG B 1 300 ? -4.074 9.5 30.25 1 80.44 300 ARG B CA 1
ATOM 4891 C C . ARG B 1 300 ? -2.668 9.75 30.781 1 80.44 300 ARG B C 1
ATOM 4893 O O . ARG B 1 300 ? -2.482 10.547 31.703 1 80.44 300 ARG B O 1
ATOM 4900 N N . ARG B 1 301 ? -1.771 9.062 30.203 1 79.62 301 ARG B N 1
ATOM 4901 C CA . ARG B 1 301 ? -0.386 9.227 30.641 1 79.62 301 ARG B CA 1
ATOM 4902 C C . ARG B 1 301 ? 0.169 10.578 30.188 1 79.62 301 ARG B C 1
ATOM 4904 O O . ARG B 1 301 ? 1.054 11.141 30.844 1 79.62 301 ARG B O 1
ATOM 4911 N N . MET B 1 302 ? -0.037 11.016 28.984 1 70.75 302 MET B N 1
ATOM 4912 C CA . MET B 1 302 ? 0.433 12.305 28.5 1 70.75 302 MET B CA 1
ATOM 4913 C C . MET B 1 302 ? 0.038 13.43 29.453 1 70.75 302 MET B C 1
ATOM 4915 O O . MET B 1 302 ? 0.752 14.422 29.578 1 70.75 302 MET B O 1
ATOM 4919 N N . LYS B 1 303 ? -1.017 13.539 30.094 1 58.59 303 LYS B N 1
ATOM 4920 C CA . LYS B 1 303 ? -1.504 14.516 31.047 1 58.59 303 LYS B CA 1
ATOM 4921 C C . LYS B 1 303 ? -0.537 14.656 32.219 1 58.59 303 LYS B C 1
ATOM 4923 O O . LYS B 1 303 ? -0.426 15.734 32.812 1 58.59 303 LYS B O 1
ATOM 4928 N N . LYS B 1 304 ? 0.166 13.539 32.531 1 55.56 304 LYS B N 1
ATOM 4929 C CA . LYS B 1 304 ? 0.977 13.625 33.719 1 55.56 304 LYS B CA 1
ATOM 4930 C C . LYS B 1 304 ? 2.34 14.242 33.438 1 55.56 304 LYS B C 1
ATOM 4932 O O . LYS B 1 304 ? 2.973 14.812 34.344 1 55.56 304 LYS B O 1
ATOM 4937 N N . THR B 1 305 ? 2.643 14.07 32.188 1 46.31 305 THR B N 1
ATOM 4938 C CA . THR B 1 305 ? 3.986 14.586 31.938 1 46.31 305 THR B CA 1
ATOM 4939 C C . THR B 1 305 ? 3.936 16.047 31.484 1 46.31 305 THR B C 1
ATOM 4941 O O . THR B 1 305 ? 4.969 16.703 31.422 1 46.31 305 THR B O 1
ATOM 4944 N N . THR B 1 306 ? 2.967 16.5 30.859 1 43.31 306 THR B N 1
ATOM 4945 C CA . THR B 1 306 ? 3.084 17.938 30.625 1 43.31 306 THR B CA 1
ATOM 494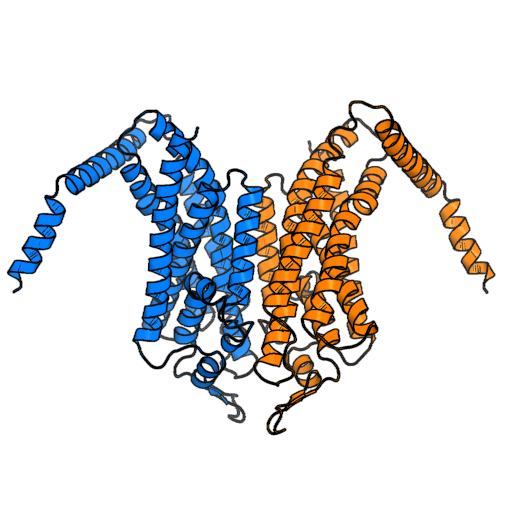6 C C . THR B 1 306 ? 2.58 18.719 31.844 1 43.31 306 THR B C 1
ATOM 4948 O O . THR B 1 306 ? 1.53 18.406 32.406 1 43.31 306 THR B O 1
#